Protein AF-0000000072625777 (afdb_homodimer)

Organism: Meloidogyne incognita (NCBI:txid6306)

Foldseek 3Di:
DVVVVVVVVVVVVVVVVVVVVVVVVVVVVVVLVVVLVVLLVVLLVVQAAQDFDVVVPRFLVVSCVVSVCSCVPSVVSHDFLSSQVSNLSRYDPVLNVVLCVVPPPDGSSPDGPVVSSVSRRVVRDDPDFLLVLLLVLVVDDDPDDVCVVVSVVVNVVSCVNSVVPDDPQSVLLSVVLNPDDPVVVVLSVVLSVVCRVQVVPDRDGPVNSVVVSVVVVVVVVVVVVVVVVVVVPPDD/DVVVVVVVVVVVVVVVVVVVVVVVVVVVVVVLVVVLVVLLVVLLVPQAAQDFDVVVPRFLVVSCVVSVCSCVPSVVSHDFLSSQVSNLSRYDPVLNVVLCVVPPPDGSSPDGPVVSSVSRRVVRDDPDFLLVLLLVLVVDDDPDDVCVVVSVVVNVVSCVNSVVPDDPQSVLLSVVLNPDDPVVVVLSVVLSVVCRVCVVPDRDGPVNSVVVSVVVVVVVVVVVVVVVVVVVPPDD

Solvent-accessible surface area (backbone atoms only — not comparable to full-atom values): 25876 Å² total; per-residue (Å²): 116,69,66,61,52,51,54,49,51,52,50,49,50,50,52,48,51,51,48,48,51,51,50,48,49,49,49,47,49,50,47,51,49,48,51,44,51,52,49,50,53,52,49,60,70,68,54,72,69,45,65,85,35,72,93,80,62,32,30,42,57,59,53,44,64,74,47,41,56,54,54,62,58,77,33,50,84,48,53,64,58,55,49,28,44,53,56,59,67,28,39,27,72,69,57,42,54,53,53,48,62,68,44,53,92,50,54,73,62,74,44,54,55,72,57,50,51,51,51,44,37,64,70,41,44,78,84,66,51,63,65,57,45,40,50,54,52,72,63,45,60,37,91,46,81,91,41,44,69,62,40,48,54,49,40,51,52,50,35,60,76,37,54,40,53,32,48,49,52,52,39,38,43,48,39,47,52,68,14,49,41,77,92,44,47,67,56,40,51,50,50,53,52,52,45,58,67,30,55,78,78,48,84,62,46,48,68,58,52,52,50,52,49,51,53,50,53,52,51,52,54,51,50,50,51,50,51,54,54,50,58,68,63,55,75,131,115,65,67,60,51,49,53,49,52,52,50,51,51,50,49,50,52,51,50,49,51,52,50,47,50,49,50,48,48,49,47,50,50,50,50,44,50,51,48,49,53,52,49,60,69,68,56,72,70,45,62,84,35,71,92,79,61,32,29,44,57,58,54,43,65,75,47,40,56,54,54,61,58,76,35,50,84,46,52,63,56,56,49,28,44,51,55,58,68,27,39,27,73,68,57,42,54,52,53,48,62,69,44,54,91,51,55,74,62,75,44,54,56,73,56,48,51,51,51,43,38,64,69,41,44,80,85,65,50,63,66,58,45,41,50,54,50,71,65,46,62,36,92,44,81,91,42,46,67,61,41,46,52,49,41,50,53,49,36,60,75,36,52,41,52,32,49,48,49,52,40,37,43,48,40,47,51,69,13,49,39,77,92,44,46,67,56,40,51,51,50,54,52,52,46,57,68,31,55,79,78,51,85,61,47,48,69,58,51,52,51,51,50,49,53,51,53,51,51,53,53,50,50,49,52,51,50,53,54,51,57,68,63,56,76,132

InterPro domains:
  IPR055510 Domain of unknown function DUF7083 [PF23309] (42-125)

pLDDT: mean 88.88, std 10.52, range [45.75, 98.31]

Nearest PDB structures (foldseek):
  6tn7-assembly1_B  TM=5.765E-01  e=1.680E+00  Homo sapiens
  6bht-assembly1_D  TM=5.798E-01  e=2.588E+00  Human immunodeficiency virus type 1 (NEW YORK-5 ISOLATE)
  3h4e-assembly2_G  TM=6.252E-01  e=2.884E+00  Human immunodeficiency virus type 1 (NEW YORK-5 ISOLATE)
  7n9v-assembly1_C  TM=3.401E-01  e=3.580E+00  Human immunodeficiency virus 1
  6tn7-assembly1_B  TM=5.765E-01  e=1.634E+00  Homo sapiens

Radius of gyration: 39.61 Å; Cα contacts (8 Å, |Δi|>4): 381; chains: 2; bounding box: 111×135×92 Å

Structure (mmCIF, N/CA/C/O backbone):
data_AF-0000000072625777-model_v1
#
loop_
_entity.id
_entity.type
_entity.pdbx_description
1 polymer 'DUF7083 domain-containing protein'
#
loop_
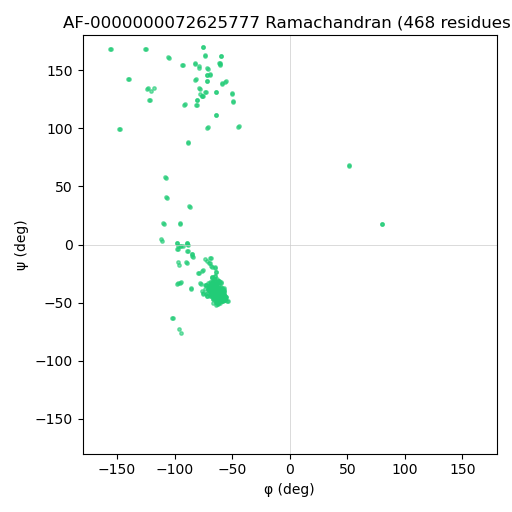_atom_site.group_PDB
_atom_site.id
_atom_site.type_symbol
_atom_site.label_atom_id
_atom_site.label_alt_id
_atom_site.label_comp_id
_atom_site.label_asym_id
_atom_site.label_entity_id
_atom_site.label_seq_id
_atom_site.pdbx_PDB_ins_code
_atom_site.Cartn_x
_atom_site.Cartn_y
_atom_site.Cartn_z
_atom_site.occupancy
_atom_site.B_iso_or_equiv
_atom_site.auth_seq_id
_atom_site.auth_comp_id
_atom_site.auth_asym_id
_atom_site.auth_atom_id
_atom_site.pdbx_PDB_model_num
ATOM 1 N N . MET A 1 1 ? -55.375 -65.562 -47.688 1 58.31 1 MET A N 1
ATOM 2 C CA . MET A 1 1 ? -53.938 -65.625 -47.875 1 58.31 1 MET A CA 1
ATOM 3 C C . MET A 1 1 ? -53.375 -64.25 -48.156 1 58.31 1 MET A C 1
ATOM 5 O O . MET A 1 1 ? -52.281 -63.875 -47.719 1 58.31 1 MET A O 1
ATOM 9 N N . LEU A 1 2 ? -54.125 -63.406 -48.75 1 71.31 2 LEU A N 1
ATOM 10 C CA . LEU A 1 2 ? -53.688 -62.094 -49.188 1 71.31 2 LEU A CA 1
ATOM 11 C C . LEU A 1 2 ? -53.625 -61.125 -48 1 71.31 2 LEU A C 1
ATOM 13 O O . LEU A 1 2 ? -52.688 -60.344 -47.875 1 71.31 2 LEU A O 1
ATOM 17 N N . LYS A 1 3 ? -54.438 -61.219 -47.031 1 78.38 3 LYS A N 1
ATOM 18 C CA . LYS A 1 3 ? -54.469 -60.312 -45.875 1 78.38 3 LYS A CA 1
ATOM 19 C C . LYS A 1 3 ? -53.344 -60.625 -44.906 1 78.38 3 LYS A C 1
ATOM 21 O O . LYS A 1 3 ? -52.75 -59.688 -44.344 1 78.38 3 LYS A O 1
ATOM 26 N N . SER A 1 4 ? -53 -61.781 -44.781 1 69.19 4 SER A N 1
ATOM 27 C CA . SER A 1 4 ? -51.906 -62.188 -43.906 1 69.19 4 SER A CA 1
ATOM 28 C C . SER A 1 4 ? -50.562 -61.719 -44.469 1 69.19 4 SER A C 1
ATOM 30 O O . SER A 1 4 ? -49.688 -61.312 -43.688 1 69.19 4 SER A O 1
ATOM 32 N N . THR A 1 5 ? -50.375 -61.75 -45.719 1 76.88 5 THR A N 1
ATOM 33 C CA . THR A 1 5 ? -49.156 -61.281 -46.375 1 76.88 5 THR A CA 1
ATOM 34 C C . THR A 1 5 ? -49 -59.781 -46.25 1 76.88 5 THR A C 1
ATOM 36 O O . THR A 1 5 ? -47.906 -59.281 -46.031 1 76.88 5 THR A O 1
ATOM 39 N N . GLN A 1 6 ? -50.125 -59.094 -46.312 1 78.38 6 GLN A N 1
ATOM 40 C CA . GLN A 1 6 ? -50.094 -57.656 -46.188 1 78.38 6 GLN A CA 1
ATOM 41 C C . GLN A 1 6 ? -49.688 -57.219 -44.781 1 78.38 6 GLN A C 1
ATOM 43 O O . GLN A 1 6 ? -48.938 -56.281 -44.594 1 78.38 6 GLN A O 1
ATOM 48 N N . ASN A 1 7 ? -50.156 -57.906 -43.812 1 77.81 7 ASN A N 1
ATOM 49 C CA . ASN A 1 7 ? -49.812 -57.625 -42.406 1 77.81 7 ASN A CA 1
ATOM 50 C C . ASN A 1 7 ? -48.344 -57.938 -42.156 1 77.81 7 ASN A C 1
ATOM 52 O O . ASN A 1 7 ? -47.656 -57.219 -41.406 1 77.81 7 ASN A O 1
ATOM 56 N N . PHE A 1 8 ? -47.906 -58.938 -42.75 1 78 8 PHE A N 1
ATOM 57 C CA . PHE A 1 8 ? -46.5 -59.312 -42.625 1 78 8 PHE A CA 1
ATOM 58 C C . PHE A 1 8 ? -45.594 -58.25 -43.281 1 78 8 PHE A C 1
ATOM 60 O O . PHE A 1 8 ? -44.594 -57.844 -42.688 1 78 8 PHE A O 1
ATOM 67 N N . ILE A 1 9 ? -45.938 -57.812 -44.438 1 79.88 9 ILE A N 1
ATOM 68 C CA . ILE A 1 9 ? -45.188 -56.812 -45.156 1 79.88 9 ILE A CA 1
ATOM 69 C C . ILE A 1 9 ? -45.219 -55.5 -44.375 1 79.88 9 ILE A C 1
ATOM 71 O O . ILE A 1 9 ? -44.188 -54.812 -44.219 1 79.88 9 ILE A O 1
ATOM 75 N N . ALA A 1 10 ? -46.281 -55.188 -43.812 1 80 10 ALA A N 1
ATOM 76 C CA . ALA A 1 10 ? -46.438 -54 -43 1 80 10 ALA A CA 1
ATOM 77 C C . ALA A 1 10 ? -45.594 -54.094 -41.719 1 80 10 ALA A C 1
ATOM 79 O O . ALA A 1 10 ? -44.969 -53.125 -41.281 1 80 10 ALA A O 1
ATOM 80 N N . GLY A 1 11 ? -45.656 -55.25 -41.125 1 76.62 11 GLY A N 1
ATOM 81 C CA . GLY A 1 11 ? -44.812 -55.5 -39.969 1 76.62 11 GLY A CA 1
ATOM 82 C C . GLY A 1 11 ? -43.344 -55.406 -40.281 1 76.62 11 GLY A C 1
ATOM 83 O O . GLY A 1 11 ? -42.562 -54.812 -39.5 1 76.62 11 GLY A O 1
ATOM 84 N N . GLN A 1 12 ? -42.938 -55.906 -41.438 1 78.06 12 GLN A N 1
ATOM 85 C CA . GLN A 1 12 ? -41.531 -55.875 -41.875 1 78.06 12 GLN A CA 1
ATOM 86 C C . GLN A 1 12 ? -41.125 -54.438 -42.188 1 78.06 12 GLN A C 1
ATOM 88 O O . GLN A 1 12 ? -40 -54.031 -41.906 1 78.06 12 GLN A O 1
ATOM 93 N N . GLN A 1 13 ? -42.031 -53.719 -42.719 1 80.06 13 GLN A N 1
ATOM 94 C CA . GLN A 1 13 ? -41.781 -52.312 -43.031 1 80.06 13 GLN A CA 1
ATOM 95 C C . GLN A 1 13 ? -41.594 -51.5 -41.781 1 80.06 13 GLN A C 1
ATOM 97 O O . GLN A 1 13 ? -40.719 -50.625 -41.719 1 80.06 13 GLN A O 1
ATOM 102 N N . GLU A 1 14 ? -42.375 -51.812 -40.812 1 79.88 14 GLU A N 1
ATOM 103 C CA . GLU A 1 14 ? -42.25 -51.125 -39.531 1 79.88 14 GLU A CA 1
ATOM 104 C C . GLU A 1 14 ? -40.938 -51.5 -38.844 1 79.88 14 GLU A C 1
ATOM 106 O O . GLU A 1 14 ? -40.281 -50.656 -38.25 1 79.88 14 GLU A O 1
ATOM 111 N N . GLU A 1 15 ? -40.594 -52.719 -38.875 1 77.69 15 GLU A N 1
ATOM 112 C CA . GLU A 1 15 ? -39.312 -53.188 -38.312 1 77.69 15 GLU A CA 1
ATOM 113 C C . GLU A 1 15 ? -38.125 -52.562 -39.062 1 77.69 15 GLU A C 1
ATOM 115 O O . GLU A 1 15 ? -37.125 -52.188 -38.438 1 77.69 15 GLU A O 1
ATOM 120 N N . MET A 1 16 ? -38.25 -52.438 -40.375 1 76.88 16 MET A N 1
ATOM 121 C CA . MET A 1 16 ? -37.219 -51.844 -41.188 1 76.88 16 MET A CA 1
ATOM 122 C C . MET A 1 16 ? -37.062 -50.344 -40.875 1 76.88 16 MET A C 1
ATOM 124 O O . MET A 1 16 ? -35.969 -49.812 -40.781 1 76.88 16 MET A O 1
ATOM 128 N N . LYS A 1 17 ? -38.156 -49.688 -40.625 1 75.12 17 LYS A N 1
ATOM 129 C CA . LYS A 1 17 ? -38.156 -48.281 -40.219 1 75.12 17 LYS A CA 1
ATOM 130 C C . LYS A 1 17 ? -37.5 -48.094 -38.875 1 75.12 17 LYS A C 1
ATOM 132 O O . LYS A 1 17 ? -36.719 -47.156 -38.656 1 75.12 17 LYS A O 1
ATOM 137 N N . GLU A 1 18 ? -37.812 -49.031 -38 1 76.44 18 GLU A N 1
ATOM 138 C CA . GLU A 1 18 ? -37.219 -48.969 -36.688 1 76.44 18 GLU A CA 1
ATOM 139 C C . GLU A 1 18 ? -35.719 -49.25 -36.75 1 76.44 18 GLU A C 1
ATOM 141 O O . GLU A 1 18 ? -34.938 -48.594 -36.062 1 76.44 18 GLU A O 1
ATOM 146 N N . MET A 1 19 ? -35.375 -50.219 -37.562 1 74.81 19 MET A N 1
ATOM 147 C CA . MET A 1 19 ? -33.969 -50.531 -37.781 1 74.81 19 MET A CA 1
ATOM 148 C C . MET A 1 19 ? -33.219 -49.375 -38.438 1 74.81 19 MET A C 1
ATOM 150 O O . MET A 1 19 ? -32.094 -49.062 -38.062 1 74.81 19 MET A O 1
ATOM 154 N N . LYS A 1 20 ? -33.875 -48.688 -39.312 1 71.44 20 LYS A N 1
ATOM 155 C CA . LYS A 1 20 ? -33.281 -47.531 -39.938 1 71.44 20 LYS A CA 1
ATOM 156 C C . LYS A 1 20 ? -33.094 -46.375 -38.938 1 71.44 20 LYS A C 1
ATOM 158 O O . LYS A 1 20 ? -32.062 -45.688 -38.969 1 71.44 20 LYS A O 1
ATOM 163 N N . LYS A 1 21 ? -34.031 -46.219 -38.094 1 72 21 LYS A N 1
ATOM 164 C CA . LYS A 1 21 ? -33.938 -45.188 -37.031 1 72 21 LYS A CA 1
ATOM 165 C C . LYS A 1 21 ? -32.812 -45.5 -36.062 1 72 21 LYS A C 1
ATOM 167 O O . LYS A 1 21 ? -32.062 -44.625 -35.688 1 72 21 LYS A O 1
ATOM 172 N N . GLU A 1 22 ? -32.75 -46.812 -35.75 1 70 22 GLU A N 1
ATOM 173 C CA . GLU A 1 22 ? -31.688 -47.219 -34.844 1 70 22 GLU A CA 1
ATOM 174 C C . GLU A 1 22 ? -30.328 -47.125 -35.5 1 70 22 GLU A C 1
ATOM 176 O O . GLU A 1 22 ? -29.344 -46.719 -34.875 1 70 22 GLU A O 1
ATOM 181 N N . PHE A 1 23 ? -30.312 -47.5 -36.781 1 70.44 23 PHE A N 1
ATOM 182 C CA . PHE A 1 23 ? -29.094 -47.375 -37.562 1 70.44 23 PHE A CA 1
ATOM 183 C C . PHE A 1 23 ? -28.734 -45.906 -37.75 1 70.44 23 PHE A C 1
ATOM 185 O O . PHE A 1 23 ? -27.547 -45.531 -37.719 1 70.44 23 PHE A O 1
ATOM 192 N N . GLY A 1 24 ? -29.656 -45.062 -37.906 1 66.88 24 GLY A N 1
ATOM 193 C CA . GLY A 1 24 ? -29.438 -43.625 -38 1 66.88 24 GLY A CA 1
ATOM 194 C C . GLY A 1 24 ? -28.906 -43.031 -36.719 1 66.88 24 GLY A C 1
ATOM 195 O O . GLY A 1 24 ? -28 -42.188 -36.75 1 66.88 24 GLY A O 1
ATOM 196 N N . LYS A 1 25 ? -29.453 -43.469 -35.594 1 69.44 25 LYS A N 1
ATOM 197 C CA . LYS A 1 25 ? -29.016 -43.031 -34.281 1 69.44 25 LYS A CA 1
ATOM 198 C C . LYS A 1 25 ? -27.594 -43.531 -34 1 69.44 25 LYS A C 1
ATOM 200 O O . LYS A 1 25 ? -26.781 -42.781 -33.438 1 69.44 25 LYS A O 1
ATOM 205 N N . ALA A 1 26 ? -27.422 -44.75 -34.344 1 64.12 26 ALA A N 1
ATOM 206 C CA . ALA A 1 26 ? -26.094 -45.344 -34.188 1 64.12 26 ALA A CA 1
ATOM 207 C C . ALA A 1 26 ? -25.062 -44.625 -35.031 1 64.12 26 ALA A C 1
ATOM 209 O O . ALA A 1 26 ? -23.953 -44.344 -34.594 1 64.12 26 ALA A O 1
ATOM 210 N N . LYS A 1 27 ? -25.438 -44.312 -36.25 1 65.38 27 LYS A N 1
ATOM 211 C CA . LYS A 1 27 ? -24.547 -43.594 -37.156 1 65.38 27 LYS A CA 1
ATOM 212 C C . LYS A 1 27 ? -24.297 -42.156 -36.656 1 65.38 27 LYS A C 1
ATOM 214 O O . LYS A 1 27 ? -23.188 -41.625 -36.75 1 65.38 27 LYS A O 1
ATOM 219 N N . ALA A 1 28 ? -25.344 -41.562 -36.125 1 66.12 28 ALA A N 1
ATOM 220 C CA . ALA A 1 28 ? -25.25 -40.219 -35.562 1 66.12 28 ALA A CA 1
ATOM 221 C C . ALA A 1 28 ? -24.344 -40.188 -34.344 1 66.12 28 ALA A C 1
ATOM 223 O O . ALA A 1 28 ? -23.531 -39.281 -34.156 1 66.12 28 ALA A O 1
ATOM 224 N N . LYS A 1 29 ? -24.578 -41.188 -33.562 1 67.75 29 LYS A N 1
ATOM 225 C CA . LYS A 1 29 ? -23.719 -41.312 -32.375 1 67.75 29 LYS A CA 1
ATOM 226 C C . LYS A 1 29 ? -22.266 -41.531 -32.75 1 67.75 29 LYS A C 1
ATOM 228 O O . LYS A 1 29 ? -21.359 -40.969 -32.156 1 67.75 29 LYS A O 1
ATOM 233 N N . ASP A 1 30 ? -22.125 -42.438 -33.719 1 68.94 30 ASP A N 1
ATOM 234 C CA . ASP A 1 30 ? -20.781 -42.719 -34.25 1 68.94 30 ASP A CA 1
ATOM 235 C C . ASP A 1 30 ? -20.156 -41.438 -34.812 1 68.94 30 ASP A C 1
ATOM 237 O O . ASP A 1 30 ? -18.969 -41.188 -34.625 1 68.94 30 ASP A O 1
ATOM 241 N N . SER A 1 31 ? -21.016 -40.688 -35.5 1 73.25 31 SER A N 1
ATOM 242 C CA . SER A 1 31 ? -20.547 -39.438 -36.094 1 73.25 31 SER A CA 1
ATOM 243 C C . SER A 1 31 ? -20.203 -38.438 -35.031 1 73.25 31 SER A C 1
ATOM 245 O O . SER A 1 31 ? -19.203 -37.719 -35.156 1 73.25 31 SER A O 1
ATOM 247 N N . GLU A 1 32 ? -21.031 -38.406 -34.031 1 74.06 32 GLU A N 1
ATOM 248 C CA . GLU A 1 32 ? -20.766 -37.469 -32.938 1 74.06 32 GLU A CA 1
ATOM 249 C C . GLU A 1 32 ? -19.484 -37.844 -32.188 1 74.06 32 GLU A C 1
ATOM 251 O O . GLU A 1 32 ? -18.703 -36.969 -31.812 1 74.06 32 GLU A O 1
ATOM 256 N N . GLU A 1 33 ? -19.406 -39.156 -32.062 1 76.62 33 GLU A N 1
ATOM 257 C CA . GLU A 1 33 ? -18.203 -39.656 -31.375 1 76.62 33 GLU A CA 1
ATOM 258 C C . GLU A 1 33 ? -16.953 -39.406 -32.188 1 76.62 33 GLU A C 1
ATOM 260 O O . GLU A 1 33 ? -15.906 -39.062 -31.656 1 76.62 33 GLU A O 1
ATOM 265 N N . GLU A 1 34 ? -17.172 -39.594 -33.469 1 78.75 34 GLU A N 1
ATOM 266 C CA . GLU A 1 34 ? -16.047 -39.312 -34.375 1 78.75 34 GLU A CA 1
ATOM 267 C C . GLU A 1 34 ? -15.664 -37.844 -34.344 1 78.75 34 GLU A C 1
ATOM 269 O O . GLU A 1 34 ? -14.484 -37.5 -34.344 1 78.75 34 GLU A O 1
ATOM 274 N N . GLN A 1 35 ? -16.609 -37.031 -34.375 1 81.19 35 GLN A N 1
ATOM 275 C CA . GLN A 1 35 ? -16.359 -35.594 -34.312 1 81.19 35 GLN A CA 1
ATOM 276 C C . GLN A 1 35 ? -15.719 -35.188 -33 1 81.19 35 GLN A C 1
ATOM 278 O O . GLN A 1 35 ? -14.812 -34.344 -32.969 1 81.19 35 GLN A O 1
ATOM 283 N N . SER A 1 36 ? -16.141 -35.812 -32.031 1 87.19 36 SER A N 1
ATOM 284 C CA . SER A 1 36 ? -15.586 -35.562 -30.688 1 87.19 36 SER A CA 1
ATOM 285 C C . SER A 1 36 ? -14.125 -36 -30.609 1 87.19 36 SER A C 1
ATOM 287 O O . SER A 1 36 ? -13.289 -35.281 -30.047 1 87.19 36 SER A O 1
ATOM 289 N N . ALA A 1 37 ? -13.883 -37.094 -31.203 1 88.38 37 ALA A N 1
ATOM 290 C CA . ALA A 1 37 ? -12.523 -37.625 -31.203 1 88.38 37 ALA A CA 1
ATOM 291 C C . ALA A 1 37 ? -11.586 -36.719 -32 1 88.38 37 ALA A C 1
ATOM 293 O O . ALA A 1 37 ? -10.445 -36.5 -31.609 1 88.38 37 ALA A O 1
ATOM 294 N N . GLU A 1 38 ? -12.094 -36.25 -33.094 1 89.75 38 GLU A N 1
ATOM 295 C CA . GLU A 1 38 ? -11.297 -35.344 -33.906 1 89.75 38 GLU A CA 1
ATOM 296 C C . GLU A 1 38 ? -11.016 -34.031 -33.156 1 89.75 38 GLU A C 1
ATOM 298 O O . GLU A 1 38 ? -9.906 -33.5 -33.219 1 89.75 38 GLU A O 1
ATOM 303 N N . LEU A 1 39 ? -12.008 -33.531 -32.562 1 91.75 39 LEU A N 1
ATOM 304 C CA . LEU A 1 39 ? -11.859 -32.312 -31.797 1 91.75 39 LEU A CA 1
ATOM 305 C C . LEU A 1 39 ? -10.875 -32.531 -30.641 1 91.75 39 LEU A C 1
ATOM 307 O O . LEU A 1 39 ? -10.039 -31.656 -30.375 1 91.75 39 LEU A O 1
ATOM 311 N N . TYR A 1 40 ? -10.992 -33.594 -29.953 1 92.56 40 TYR A N 1
ATOM 312 C CA . TYR A 1 40 ? -10.062 -33.938 -28.875 1 92.56 40 TYR A CA 1
ATOM 313 C C . TYR A 1 40 ? -8.625 -33.938 -29.375 1 92.56 40 TYR A C 1
ATOM 315 O O . TYR A 1 40 ? -7.746 -33.344 -28.719 1 92.56 40 TYR A O 1
ATOM 323 N N . CYS A 1 41 ? -8.422 -34.594 -30.484 1 92.44 41 CYS A N 1
ATOM 324 C CA . CYS A 1 41 ? -7.074 -34.688 -31.047 1 92.44 41 CYS A CA 1
ATOM 325 C C . CYS A 1 41 ? -6.543 -33.312 -31.422 1 92.44 41 CYS A C 1
ATOM 327 O O . CYS A 1 41 ? -5.371 -33.031 -31.188 1 92.44 41 CYS A O 1
ATOM 329 N N . LYS A 1 42 ? -7.359 -32.562 -31.953 1 92.62 42 LYS A N 1
ATOM 330 C CA . LYS A 1 42 ? -6.973 -31.203 -32.344 1 92.62 42 LYS A CA 1
ATOM 331 C C . LYS A 1 42 ? -6.57 -30.391 -31.109 1 92.62 42 LYS A C 1
ATOM 333 O O . LYS A 1 42 ? -5.504 -29.781 -31.094 1 92.62 42 LYS A O 1
ATOM 338 N N . LEU A 1 43 ? -7.414 -30.391 -30.125 1 94.38 43 LEU A N 1
ATOM 339 C CA . LEU A 1 43 ? -7.16 -29.609 -28.906 1 94.38 43 LEU A CA 1
ATOM 340 C C . LEU A 1 43 ? -5.93 -30.141 -28.188 1 94.38 43 LEU A C 1
ATOM 342 O O . LEU A 1 43 ? -5.137 -29.359 -27.656 1 94.38 43 LEU A O 1
ATOM 346 N N . ASN A 1 44 ? -5.805 -31.422 -28.125 1 93.38 44 ASN A N 1
ATOM 347 C CA . ASN A 1 44 ? -4.656 -32.031 -27.469 1 93.38 44 ASN A CA 1
ATOM 348 C C . ASN A 1 44 ? -3.342 -31.609 -28.125 1 93.38 44 ASN A C 1
ATOM 350 O O . ASN A 1 44 ? -2.316 -31.516 -27.453 1 93.38 44 ASN A O 1
ATOM 354 N N . SER A 1 45 ? -3.424 -31.406 -29.375 1 93.5 45 SER A N 1
ATOM 355 C CA . SER A 1 45 ? -2.219 -31.047 -30.109 1 93.5 45 SER A CA 1
ATOM 356 C C . SER A 1 45 ? -1.872 -29.578 -29.922 1 93.5 45 SER A C 1
ATOM 358 O O . SER A 1 45 ? -0.701 -29.203 -29.984 1 93.5 45 SER A O 1
ATOM 360 N N . VAL A 1 46 ? -2.811 -28.75 -29.609 1 93.44 46 VAL A N 1
ATOM 361 C CA . VAL A 1 46 ? -2.596 -27.297 -29.562 1 93.44 46 VAL A CA 1
ATOM 362 C C . VAL A 1 46 ? -2.314 -26.859 -28.125 1 93.44 46 VAL A C 1
ATOM 364 O O . VAL A 1 46 ? -1.535 -25.938 -27.906 1 93.44 46 VAL A O 1
ATOM 367 N N . ILE A 1 47 ? -2.924 -27.531 -27.188 1 95.81 47 ILE A N 1
ATOM 368 C CA . ILE A 1 47 ? -2.773 -27.141 -25.781 1 95.81 47 ILE A CA 1
ATOM 369 C C . ILE A 1 47 ? -1.425 -27.625 -25.266 1 95.81 47 ILE A C 1
ATOM 371 O O . ILE A 1 47 ? -1.075 -28.797 -25.406 1 95.81 47 ILE A O 1
ATOM 375 N N . GLN A 1 48 ? -0.704 -26.75 -24.672 1 95.5 48 GLN A N 1
ATOM 376 C CA . GLN A 1 48 ? 0.605 -27.078 -24.125 1 95.5 48 GLN A CA 1
ATOM 377 C C . GLN A 1 48 ? 0.473 -27.797 -22.781 1 95.5 48 GLN A C 1
ATOM 379 O O . GLN A 1 48 ? -0.482 -27.562 -22.031 1 95.5 48 GLN A O 1
ATOM 384 N N . GLU A 1 49 ? 1.462 -28.594 -22.516 1 97 49 GLU A N 1
ATOM 385 C CA . GLU A 1 49 ? 1.5 -29.328 -21.25 1 97 49 GLU A CA 1
ATOM 386 C C . GLU A 1 49 ? 1.734 -28.391 -20.078 1 97 49 GLU A C 1
ATOM 388 O O . GLU A 1 49 ? 2.438 -27.375 -20.203 1 97 49 GLU A O 1
ATOM 393 N N . PHE A 1 50 ? 1.117 -28.75 -18.938 1 97.81 50 PHE A N 1
ATOM 394 C CA . PHE A 1 50 ? 1.297 -27.969 -17.719 1 97.81 50 PHE A CA 1
ATOM 395 C C . PHE A 1 50 ? 2.467 -28.516 -16.906 1 97.81 50 PHE A C 1
ATOM 397 O O . PHE A 1 50 ? 2.486 -29.688 -16.531 1 97.81 50 PHE A O 1
ATOM 404 N N . GLU A 1 51 ? 3.404 -27.688 -16.688 1 96.69 51 GLU A N 1
ATOM 405 C CA . GLU A 1 51 ? 4.516 -27.938 -15.781 1 96.69 51 GLU A CA 1
ATOM 406 C C . GLU A 1 51 ? 4.594 -26.875 -14.688 1 96.69 51 GLU A C 1
ATOM 408 O O . GLU A 1 51 ? 4.715 -25.688 -14.984 1 96.69 51 GLU A O 1
ATOM 413 N N . PHE A 1 52 ? 4.566 -27.359 -13.477 1 96.06 52 PHE A N 1
ATOM 414 C CA . PHE A 1 52 ? 4.547 -26.438 -12.344 1 96.06 52 PHE A CA 1
ATOM 415 C C . PHE A 1 52 ? 5.945 -25.922 -12.055 1 96.06 52 PHE A C 1
ATOM 417 O O . PHE A 1 52 ? 6.898 -26.688 -11.953 1 96.06 52 PHE A O 1
ATOM 424 N N . ASP A 1 53 ? 6.09 -24.578 -12.047 1 94.06 53 ASP A N 1
ATOM 425 C CA . ASP A 1 53 ? 7.332 -23.906 -11.68 1 94.06 53 ASP A CA 1
ATOM 426 C C . ASP A 1 53 ? 7.047 -22.562 -11 1 94.06 53 ASP A C 1
ATOM 428 O O . ASP A 1 53 ? 6.867 -21.547 -11.672 1 94.06 53 ASP A O 1
ATOM 432 N N . LEU A 1 54 ? 7.105 -22.562 -9.758 1 89.06 54 LEU A N 1
ATOM 433 C CA . LEU A 1 54 ? 6.734 -21.391 -8.992 1 89.06 54 LEU A CA 1
ATOM 434 C C . LEU A 1 54 ? 7.707 -20.234 -9.25 1 89.06 54 LEU A C 1
ATOM 436 O O . LEU A 1 54 ? 7.301 -19.078 -9.328 1 89.06 54 LEU A O 1
ATOM 440 N N . GLU A 1 55 ? 8.953 -20.484 -9.367 1 85.12 55 GLU A N 1
ATOM 441 C CA . GLU A 1 55 ? 9.977 -19.469 -9.57 1 85.12 55 GLU A CA 1
ATOM 442 C C . GLU A 1 55 ? 9.75 -18.719 -10.883 1 85.12 55 GLU A C 1
ATOM 444 O O . GLU A 1 55 ? 10.023 -17.516 -10.969 1 85.12 55 GLU A O 1
ATOM 449 N N . LYS A 1 56 ? 9.211 -19.469 -11.781 1 87.19 56 LYS A N 1
ATOM 450 C CA . LYS A 1 56 ? 8.984 -18.875 -13.086 1 87.19 56 LYS A CA 1
ATOM 451 C C . LYS A 1 56 ? 7.543 -18.391 -13.227 1 87.19 56 LYS A C 1
ATOM 453 O O . LYS A 1 56 ? 7.121 -17.984 -14.312 1 87.19 56 LYS A O 1
ATOM 458 N N . GLY A 1 57 ? 6.809 -18.594 -12.125 1 86.75 57 GLY A N 1
ATOM 459 C CA . GLY A 1 57 ? 5.434 -18.125 -12.125 1 86.75 57 GLY A CA 1
ATOM 460 C C . GLY A 1 57 ? 4.477 -19.062 -12.836 1 86.75 57 GLY A C 1
ATOM 461 O O . GLY A 1 57 ? 3.363 -18.672 -13.188 1 86.75 57 GLY A O 1
ATOM 462 N N . LYS A 1 58 ? 4.918 -20.219 -13.008 1 92.94 58 LYS A N 1
ATOM 463 C CA . LYS A 1 58 ? 4.078 -21.203 -13.688 1 92.94 58 LYS A CA 1
ATOM 464 C C . LYS A 1 58 ? 3.18 -21.938 -12.695 1 92.94 58 LYS A C 1
ATOM 466 O O . LYS A 1 58 ? 3.535 -23.016 -12.211 1 92.94 58 LYS A O 1
ATOM 471 N N . THR A 1 59 ? 2.012 -21.391 -12.438 1 95.25 59 THR A N 1
ATOM 472 C CA . THR A 1 59 ? 0.986 -22 -11.602 1 95.25 59 THR A CA 1
ATOM 473 C C . THR A 1 59 ? -0.153 -22.547 -12.453 1 95.25 59 THR A C 1
ATOM 475 O O . THR A 1 59 ? -0.248 -22.234 -13.641 1 95.25 59 THR A O 1
ATOM 478 N N . PHE A 1 60 ? -0.913 -23.406 -11.891 1 97.38 60 PHE A N 1
ATOM 479 C CA . PHE A 1 60 ? -2.012 -23.984 -12.664 1 97.38 60 PHE A CA 1
ATOM 480 C C . PHE A 1 60 ? -3.012 -22.906 -13.062 1 97.38 60 PHE A C 1
ATOM 482 O O . PHE A 1 60 ? -3.527 -22.906 -14.18 1 97.38 60 PHE A O 1
ATOM 489 N N . ALA A 1 61 ? -3.299 -22.047 -12.164 1 94.62 61 ALA A N 1
ATOM 490 C CA . ALA A 1 61 ? -4.246 -20.969 -12.445 1 94.62 61 ALA A CA 1
ATOM 491 C C . ALA A 1 61 ? -3.807 -20.141 -13.656 1 94.62 61 ALA A C 1
ATOM 493 O O . ALA A 1 61 ? -4.621 -19.828 -14.531 1 94.62 61 ALA A O 1
ATOM 494 N N . SER A 1 62 ? -2.6 -19.812 -13.68 1 93.31 62 SER A N 1
ATOM 495 C CA . SER A 1 62 ? -2.068 -19.047 -14.805 1 93.31 62 SER A CA 1
ATOM 496 C C . SER A 1 62 ? -2.141 -19.844 -16.109 1 93.31 62 SER A C 1
ATOM 498 O O . SER A 1 62 ? -2.531 -19.312 -17.141 1 93.31 62 SER A O 1
ATOM 500 N N . TRP A 1 63 ? -1.729 -21.031 -16.016 1 96.56 63 TRP A N 1
ATOM 501 C CA . TRP A 1 63 ? -1.774 -21.922 -17.172 1 96.56 63 TRP A CA 1
ATOM 502 C C . TRP A 1 63 ? -3.205 -22.078 -17.672 1 96.56 63 TRP A C 1
ATOM 504 O O . TRP A 1 63 ? -3.453 -22.031 -18.891 1 96.56 63 TRP A O 1
ATOM 514 N N . PHE A 1 64 ? -4.09 -22.312 -16.766 1 97 64 PHE A N 1
ATOM 515 C CA . PHE A 1 64 ? -5.48 -22.547 -17.141 1 97 64 PHE A CA 1
ATOM 516 C C . PHE A 1 64 ? -6.09 -21.297 -17.766 1 97 64 PHE A C 1
ATOM 518 O O . PHE A 1 64 ? -6.863 -21.391 -18.734 1 97 64 PHE A O 1
ATOM 525 N N . GLU A 1 65 ? -5.77 -20.203 -17.234 1 94.69 65 GLU A N 1
ATOM 526 C CA . GLU A 1 65 ? -6.266 -18.953 -17.781 1 94.69 65 GLU A CA 1
ATOM 527 C C . GLU A 1 65 ? -5.84 -18.781 -19.25 1 94.69 65 GLU A C 1
ATOM 529 O O . GLU A 1 65 ? -6.613 -18.297 -20.078 1 94.69 65 GLU A O 1
ATOM 534 N N . LYS A 1 66 ? -4.727 -19.125 -19.562 1 94.75 66 LYS A N 1
ATOM 535 C CA . LYS A 1 66 ? -4.18 -19.047 -20.906 1 94.75 66 LYS A CA 1
ATOM 536 C C . LYS A 1 66 ? -4.922 -19.984 -21.859 1 94.75 66 LYS A C 1
ATOM 538 O O . LYS A 1 66 ? -5.09 -19.672 -23.047 1 94.75 66 LYS A O 1
ATOM 543 N N . HIS A 1 67 ? -5.355 -21.109 -21.312 1 95.75 67 HIS A N 1
ATOM 544 C CA . HIS A 1 67 ? -5.887 -22.156 -22.172 1 95.75 67 HIS A CA 1
ATOM 545 C C . HIS A 1 67 ? -7.387 -22.328 -21.969 1 95.75 67 HIS A C 1
ATOM 547 O O . HIS A 1 67 ? -8.016 -23.188 -22.609 1 95.75 67 HIS A O 1
ATOM 553 N N . LYS A 1 68 ? -7.941 -21.531 -21.172 1 94.62 68 LYS A N 1
ATOM 554 C CA . LYS A 1 68 ? -9.336 -21.656 -20.75 1 94.62 68 LYS A CA 1
ATOM 555 C C . LYS A 1 68 ? -10.281 -21.641 -21.938 1 94.62 68 LYS A C 1
ATOM 557 O O . LYS A 1 68 ? -11.266 -22.375 -21.969 1 94.62 68 LYS A O 1
ATOM 562 N N . SER A 1 69 ? -10 -20.844 -22.969 1 94 69 SER A N 1
ATOM 563 C CA . SER A 1 69 ? -10.867 -20.719 -24.125 1 94 69 SER A CA 1
ATOM 564 C C . SER A 1 69 ? -10.961 -22.031 -24.906 1 94 69 SER A C 1
ATOM 566 O O . SER A 1 69 ? -12 -22.328 -25.484 1 94 69 SER A O 1
ATOM 568 N N . PHE A 1 70 ? -9.891 -22.844 -24.922 1 94.19 70 PHE A N 1
ATOM 569 C CA . PHE A 1 70 ? -9.891 -24.125 -25.625 1 94.19 70 PHE A CA 1
ATOM 570 C C . PHE A 1 70 ? -10.859 -25.109 -24.969 1 94.19 70 PHE A C 1
ATOM 572 O O . PHE A 1 70 ? -11.508 -25.906 -25.641 1 94.19 70 PHE A O 1
ATOM 579 N N . PHE A 1 71 ? -11.016 -25 -23.672 1 94.56 71 PHE A N 1
ATOM 580 C CA . PHE A 1 71 ? -11.883 -25.922 -22.938 1 94.56 71 PHE A CA 1
ATOM 581 C C . PHE A 1 71 ? -13.328 -25.438 -22.953 1 94.56 71 PHE A C 1
ATOM 583 O O . PHE A 1 71 ? -14.258 -26.234 -23.094 1 94.56 71 PHE A O 1
ATOM 590 N N . GLU A 1 72 ? -13.469 -24.172 -22.859 1 91.5 72 GLU A N 1
ATOM 591 C CA . GLU A 1 72 ? -14.805 -23.625 -22.625 1 91.5 72 GLU A CA 1
ATOM 592 C C . GLU A 1 72 ? -15.469 -23.219 -23.938 1 91.5 72 GLU A C 1
ATOM 594 O O . GLU A 1 72 ? -16.688 -23.297 -24.062 1 91.5 72 GLU A O 1
ATOM 599 N N . ASN A 1 73 ? -14.695 -22.75 -24.938 1 92.06 73 ASN A N 1
ATOM 600 C CA . ASN A 1 73 ? -15.266 -22.297 -26.203 1 92.06 73 ASN A CA 1
ATOM 601 C C . ASN A 1 73 ? -15.109 -23.359 -27.297 1 92.06 73 ASN A C 1
ATOM 603 O O . ASN A 1 73 ? -16.094 -23.969 -27.719 1 92.06 73 ASN A O 1
ATOM 607 N N . GLU A 1 74 ? -13.93 -23.641 -27.609 1 89.44 74 GLU A N 1
ATOM 608 C CA . GLU A 1 74 ? -13.688 -24.609 -28.688 1 89.44 74 GLU A CA 1
ATOM 609 C C . GLU A 1 74 ? -14.086 -26.016 -28.25 1 89.44 74 GLU A C 1
ATOM 611 O O . GLU A 1 74 ? -14.57 -26.797 -29.078 1 89.44 74 GLU A O 1
ATOM 616 N N . GLY A 1 75 ? -13.836 -26.281 -26.953 1 90 75 GLY A N 1
ATOM 617 C CA . GLY A 1 75 ? -14.141 -27.609 -26.453 1 90 75 GLY A CA 1
ATOM 618 C C . GLY A 1 75 ? -15.5 -27.703 -25.797 1 90 75 GLY A C 1
ATOM 619 O O . GLY A 1 75 ? -15.773 -28.641 -25.031 1 90 75 GLY A O 1
ATOM 620 N N . ASN A 1 76 ? -16.312 -26.766 -26.062 1 89.94 76 ASN A N 1
ATOM 621 C CA . ASN A 1 76 ? -17.594 -26.703 -25.391 1 89.94 76 ASN A CA 1
ATOM 622 C C . ASN A 1 76 ? -18.469 -27.906 -25.766 1 89.94 76 ASN A C 1
ATOM 624 O O . ASN A 1 76 ? -19.297 -28.344 -24.953 1 89.94 76 ASN A O 1
ATOM 628 N N . SER A 1 77 ? -18.281 -28.469 -26.906 1 89.44 77 SER A N 1
ATOM 629 C CA . SER A 1 77 ? -19.109 -29.578 -27.391 1 89.44 77 SER A CA 1
ATOM 630 C C . SER A 1 77 ? -18.625 -30.906 -26.844 1 89.44 77 SER A C 1
ATOM 632 O O . SER A 1 77 ? -19.328 -31.922 -26.953 1 89.44 77 SER A O 1
ATOM 634 N N . LEU A 1 78 ? -17.484 -30.906 -26.25 1 91.5 78 LEU A N 1
ATOM 635 C CA . LEU A 1 78 ? -16.938 -32.156 -25.672 1 91.5 78 LEU A CA 1
ATOM 636 C C . LEU A 1 78 ? -17.719 -32.531 -24.422 1 91.5 78 LEU A C 1
ATOM 638 O O . LEU A 1 78 ? -18.094 -31.688 -23.625 1 91.5 78 LEU A O 1
ATOM 642 N N . ALA A 1 79 ? -17.906 -33.875 -24.359 1 89.94 79 ALA A N 1
ATOM 643 C CA . ALA A 1 79 ? -18.484 -34.406 -23.125 1 89.94 79 ALA A CA 1
ATOM 644 C C . ALA A 1 79 ? -17.594 -34.094 -21.922 1 89.94 79 ALA A C 1
ATOM 646 O O . ALA A 1 79 ? -16.375 -33.969 -22.062 1 89.94 79 ALA A O 1
ATOM 647 N N . GLU A 1 80 ? -18.141 -34.031 -20.766 1 91 80 GLU A N 1
ATOM 648 C CA . GLU A 1 80 ? -17.438 -33.688 -19.531 1 91 80 GLU A CA 1
ATOM 649 C C . GLU A 1 80 ? -16.266 -34.625 -19.281 1 91 80 GLU A C 1
ATOM 651 O O . GLU A 1 80 ? -15.172 -34.219 -18.938 1 91 80 GLU A O 1
ATOM 656 N N . ASN A 1 81 ? -16.562 -35.906 -19.422 1 90.19 81 ASN A N 1
ATOM 657 C CA . ASN A 1 81 ? -15.539 -36.906 -19.156 1 90.19 81 ASN A CA 1
ATOM 658 C C . ASN A 1 81 ? -14.367 -36.781 -20.125 1 90.19 81 ASN A C 1
ATOM 660 O O . ASN A 1 81 ? -13.219 -37 -19.75 1 90.19 81 ASN A O 1
ATOM 664 N N . VAL A 1 82 ? -14.672 -36.375 -21.359 1 92 82 VAL A N 1
ATOM 665 C CA . VAL A 1 82 ? -13.633 -36.219 -22.375 1 92 82 VAL A CA 1
ATOM 666 C C . VAL A 1 82 ? -12.805 -34.969 -22.062 1 92 82 VAL A C 1
ATOM 668 O O . VAL A 1 82 ? -11.586 -34.969 -22.219 1 92 82 VAL A O 1
ATOM 671 N N . LYS A 1 83 ? -13.469 -33.938 -21.594 1 94.06 83 LYS A N 1
ATOM 672 C CA . LYS A 1 83 ? -12.789 -32.719 -21.203 1 94.06 83 LYS A CA 1
ATOM 673 C C . LYS A 1 83 ? -11.812 -32.969 -20.047 1 94.06 83 LYS A C 1
ATOM 675 O O . LYS A 1 83 ? -10.695 -32.469 -20.062 1 94.06 83 LYS A O 1
ATOM 680 N N . VAL A 1 84 ? -12.281 -33.688 -19.125 1 95.44 84 VAL A N 1
ATOM 681 C CA . VAL A 1 84 ? -11.461 -34.062 -17.969 1 95.44 84 VAL A CA 1
ATOM 682 C C . VAL A 1 84 ? -10.234 -34.844 -18.438 1 95.44 84 VAL A C 1
ATOM 684 O O . VAL A 1 84 ? -9.117 -34.562 -18 1 95.44 84 VAL A O 1
ATOM 687 N N . ARG A 1 85 ? -10.492 -35.812 -19.312 1 94.12 85 ARG A N 1
ATOM 688 C CA . ARG A 1 85 ? -9.391 -36.625 -19.844 1 94.12 85 ARG A CA 1
ATOM 689 C C . ARG A 1 85 ? -8.367 -35.75 -20.562 1 94.12 85 ARG A C 1
ATOM 691 O O . ARG A 1 85 ? -7.164 -36 -20.469 1 94.12 85 ARG A O 1
ATOM 698 N N . LEU A 1 86 ? -8.875 -34.812 -21.281 1 95.38 86 LEU A N 1
ATOM 699 C CA . LEU A 1 86 ? -7.996 -33.906 -21.984 1 95.38 86 LEU A CA 1
ATOM 700 C C . LEU A 1 86 ? -7.145 -33.125 -20.984 1 95.38 86 LEU A C 1
ATOM 702 O O . LEU A 1 86 ? -5.93 -33 -21.172 1 95.38 86 LEU A O 1
ATOM 706 N N . LEU A 1 87 ? -7.762 -32.531 -19.969 1 97.19 87 LEU A N 1
ATOM 707 C CA . LEU A 1 87 ? -7.062 -31.781 -18.938 1 97.19 87 LEU A CA 1
ATOM 708 C C . LEU A 1 87 ? -5.996 -32.625 -18.25 1 97.19 87 LEU A C 1
ATOM 710 O O . LEU A 1 87 ? -4.863 -32.188 -18.078 1 97.19 87 LEU A O 1
ATOM 714 N N . VAL A 1 88 ? -6.355 -33.844 -17.938 1 96.25 88 VAL A N 1
ATOM 715 C CA . VAL A 1 88 ? -5.453 -34.75 -17.234 1 96.25 88 VAL A CA 1
ATOM 716 C C . VAL A 1 88 ? -4.27 -35.094 -18.141 1 96.25 88 VAL A C 1
ATOM 718 O O . VAL A 1 88 ? -3.131 -35.188 -17.672 1 96.25 88 VAL A O 1
ATOM 721 N N . ALA A 1 89 ? -4.516 -35.188 -19.406 1 95.19 89 ALA A N 1
ATOM 722 C CA . ALA A 1 89 ? -3.484 -35.531 -20.391 1 95.19 89 ALA A CA 1
ATOM 723 C C . ALA A 1 89 ? -2.471 -34.406 -20.531 1 95.19 89 ALA A C 1
ATOM 725 O O . ALA A 1 89 ? -1.342 -34.625 -20.969 1 95.19 89 ALA A O 1
ATOM 726 N N . LYS A 1 90 ? -2.881 -33.219 -20.078 1 97.19 90 LYS A N 1
ATOM 727 C CA . LYS A 1 90 ? -2.027 -32.062 -20.25 1 97.19 90 LYS A CA 1
ATOM 728 C C . LYS A 1 90 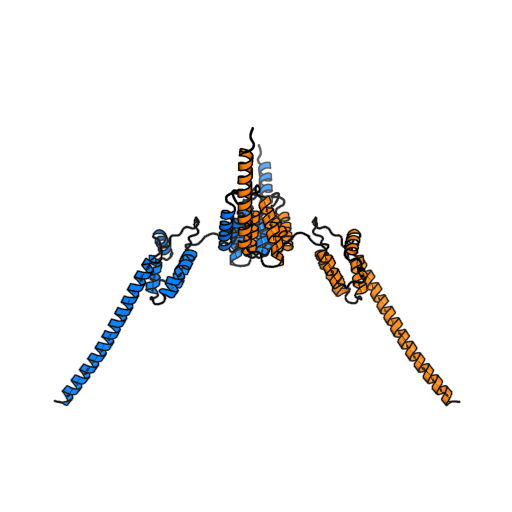? -1.208 -31.781 -18.984 1 97.19 90 LYS A C 1
ATOM 730 O O . LYS A 1 90 ? -0.369 -30.875 -18.969 1 97.19 90 LYS A O 1
ATOM 735 N N . LEU A 1 91 ? -1.416 -32.562 -18.031 1 97.5 91 LEU A N 1
ATOM 736 C CA . LEU A 1 91 ? -0.581 -32.469 -16.828 1 97.5 91 LEU A CA 1
ATOM 737 C C . LEU A 1 91 ? 0.778 -33.125 -17.062 1 97.5 91 LEU A C 1
ATOM 739 O O . LEU A 1 91 ? 0.861 -34.219 -17.641 1 97.5 91 LEU A O 1
ATOM 743 N N . GLY A 1 92 ? 1.814 -32.438 -16.656 1 96.88 92 GLY A N 1
ATOM 744 C CA . GLY A 1 92 ? 3.125 -33.062 -16.672 1 96.88 92 GLY A CA 1
ATOM 745 C C . GLY A 1 92 ? 3.197 -34.312 -15.812 1 96.88 92 GLY A C 1
ATOM 746 O O . GLY A 1 92 ? 2.328 -34.531 -14.969 1 96.88 92 GLY A O 1
ATOM 747 N N . GLY A 1 93 ? 4.211 -35.062 -16.094 1 95.69 93 GLY A N 1
ATOM 748 C CA . GLY A 1 93 ? 4.355 -36.344 -15.391 1 95.69 93 GLY A CA 1
ATOM 749 C C . GLY A 1 93 ? 4.398 -36.156 -13.883 1 95.69 93 GLY A C 1
ATOM 750 O O . GLY A 1 93 ? 3.711 -36.875 -13.156 1 95.69 93 GLY A O 1
ATOM 751 N N . SER A 1 94 ? 5.188 -35.25 -13.414 1 96.75 94 SER A N 1
ATOM 752 C CA . SER A 1 94 ? 5.332 -35.031 -11.984 1 96.75 94 SER A CA 1
ATOM 753 C C . SER A 1 94 ? 4.047 -34.469 -11.375 1 96.75 94 SER A C 1
ATOM 755 O O . SER A 1 94 ? 3.648 -34.875 -10.281 1 96.75 94 SER A O 1
ATOM 757 N N . GLU A 1 95 ? 3.414 -33.562 -12.078 1 97.25 95 GLU A N 1
ATOM 758 C CA . GLU A 1 95 ? 2.166 -32.969 -11.617 1 97.25 95 GLU A CA 1
ATOM 759 C C . GLU A 1 95 ? 1.05 -34 -11.531 1 97.25 95 GLU A C 1
ATOM 761 O O . GLU A 1 95 ? 0.293 -34.031 -10.562 1 97.25 95 GLU A O 1
ATOM 766 N N . TYR A 1 96 ? 1.029 -34.875 -12.539 1 96.56 96 TYR A N 1
ATOM 767 C CA . TYR A 1 96 ? 0.027 -35.938 -12.555 1 96.56 96 TYR A CA 1
ATOM 768 C C . TYR A 1 96 ? 0.201 -36.875 -11.359 1 96.56 96 TYR A C 1
ATOM 770 O O . TYR A 1 96 ? -0.771 -37.219 -10.68 1 96.56 96 TYR A O 1
ATOM 778 N N . ALA A 1 97 ? 1.39 -37.281 -11.195 1 96.25 97 ALA A N 1
ATOM 779 C CA . ALA A 1 97 ? 1.676 -38.188 -10.102 1 96.25 97 ALA A CA 1
ATOM 780 C C . ALA A 1 97 ? 1.257 -37.594 -8.766 1 96.25 97 ALA A C 1
ATOM 782 O O . ALA A 1 97 ? 0.612 -38.281 -7.953 1 96.25 97 ALA A O 1
ATOM 783 N N . LYS A 1 98 ? 1.545 -36.406 -8.547 1 96.44 98 LYS A N 1
ATOM 784 C CA . LYS A 1 98 ? 1.269 -35.719 -7.277 1 96.44 98 LYS A CA 1
ATOM 785 C C . LYS A 1 98 ? -0.233 -35.625 -7.035 1 96.44 98 LYS A C 1
ATOM 787 O O . LYS A 1 98 ? -0.725 -35.969 -5.965 1 96.44 98 LYS A O 1
ATOM 792 N N . ILE A 1 99 ? -0.959 -35.125 -8 1 96.88 99 ILE A N 1
ATOM 793 C CA . ILE A 1 99 ? -2.387 -34.875 -7.816 1 96.88 99 ILE A CA 1
ATOM 794 C C . ILE A 1 99 ? -3.133 -36.219 -7.742 1 96.88 99 ILE A C 1
ATOM 796 O O . ILE A 1 99 ? -4.117 -36.344 -7.012 1 96.88 99 ILE A O 1
ATOM 800 N N . SER A 1 100 ? -2.703 -37.156 -8.523 1 95.62 100 SER A N 1
ATOM 801 C CA . SER A 1 100 ? -3.332 -38.469 -8.508 1 95.62 100 SER A CA 1
ATOM 802 C C . SER A 1 100 ? -3.217 -39.125 -7.129 1 95.62 100 SER A C 1
ATOM 804 O O . SER A 1 100 ? -4.168 -39.75 -6.645 1 95.62 100 SER A O 1
ATOM 806 N N . GLN A 1 101 ? -2.062 -38.969 -6.535 1 95.19 101 GLN A N 1
ATOM 807 C CA . GLN A 1 101 ? -1.837 -39.531 -5.203 1 95.19 101 GLN A CA 1
ATOM 808 C C . GLN A 1 101 ? -2.711 -38.812 -4.168 1 95.19 101 GLN A C 1
ATOM 810 O O . GLN A 1 101 ? -3.254 -39.469 -3.268 1 95.19 101 GLN A O 1
ATOM 815 N N . LYS A 1 102 ? -2.859 -37.625 -4.285 1 95.19 102 LYS A N 1
ATOM 816 C CA . LYS A 1 102 ? -3.633 -36.812 -3.34 1 95.19 102 LYS A CA 1
ATOM 817 C C . LYS A 1 102 ? -5.117 -37.156 -3.412 1 95.19 102 LYS A C 1
ATOM 819 O O . LYS A 1 102 ? -5.816 -37.125 -2.398 1 95.19 102 LYS A O 1
ATOM 824 N N . MET A 1 103 ? -5.582 -37.438 -4.598 1 94.31 103 MET A N 1
ATOM 825 C CA . MET A 1 103 ? -7.016 -37.594 -4.82 1 94.31 103 MET A CA 1
ATOM 826 C C . MET A 1 103 ? -7.453 -39.031 -4.574 1 94.31 103 MET A C 1
ATOM 828 O O . MET A 1 103 ? -8.648 -39.344 -4.59 1 94.31 103 MET A O 1
ATOM 832 N N . MET A 1 104 ? -6.523 -39.906 -4.324 1 91.06 104 MET A N 1
ATOM 833 C CA . MET A 1 104 ? -6.898 -41.281 -4.039 1 91.06 104 MET A CA 1
ATOM 834 C C . MET A 1 104 ? -7.879 -41.344 -2.873 1 91.06 104 MET A C 1
ATOM 836 O O . MET A 1 104 ? -7.75 -40.594 -1.906 1 91.06 104 MET A O 1
ATOM 840 N N . PRO A 1 105 ? -8.898 -42.25 -2.984 1 92.31 105 PRO A N 1
ATOM 841 C CA . PRO A 1 105 ? -9 -43.312 -3.984 1 92.31 105 PRO A CA 1
ATOM 842 C C . PRO A 1 105 ? -9.711 -42.875 -5.262 1 92.31 105 PRO A C 1
ATOM 844 O O . PRO A 1 105 ? -9.828 -43.656 -6.211 1 92.31 105 PRO A O 1
ATOM 847 N N . GLN A 1 106 ? -10.078 -41.656 -5.262 1 92.44 106 GLN A N 1
ATOM 848 C CA . GLN A 1 106 ? -10.797 -41.156 -6.434 1 92.44 106 GLN A CA 1
ATOM 849 C C . GLN A 1 106 ? -9.859 -40.969 -7.621 1 92.44 106 GLN A C 1
ATOM 851 O O . GLN A 1 106 ? -8.742 -40.469 -7.473 1 92.44 106 GLN A O 1
ATOM 856 N N . LYS A 1 107 ? -10.352 -41.531 -8.758 1 92.25 107 LYS A N 1
ATOM 857 C CA . LYS A 1 107 ? -9.578 -41.344 -9.977 1 92.25 107 LYS A CA 1
ATOM 858 C C . LYS A 1 107 ? -9.852 -39.969 -10.602 1 92.25 107 LYS A C 1
ATOM 860 O O . LYS A 1 107 ? -10.992 -39.5 -10.586 1 92.25 107 LYS A O 1
ATOM 865 N N . LEU A 1 108 ? -8.836 -39.344 -11.141 1 93.81 108 LEU A N 1
ATOM 866 C CA . LEU A 1 108 ? -8.945 -38.031 -11.711 1 93.81 108 LEU A CA 1
ATOM 867 C C . LEU A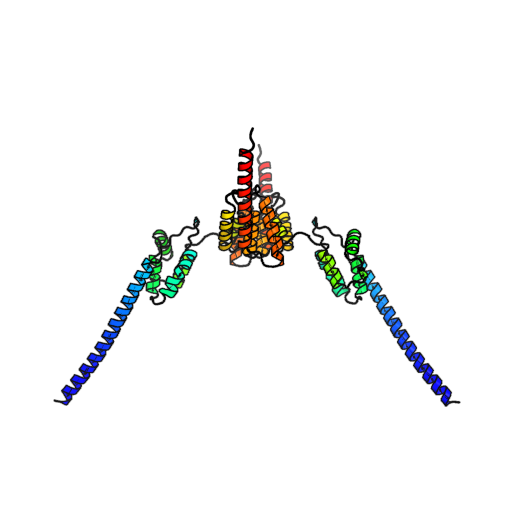 1 108 ? -9.969 -38 -12.836 1 93.81 108 LEU A C 1
ATOM 869 O O . LEU A 1 108 ? -10.742 -37.031 -12.961 1 93.81 108 LEU A O 1
ATOM 873 N N . ASP A 1 109 ? -10.039 -39.062 -13.633 1 88.81 109 ASP A N 1
ATOM 874 C CA . ASP A 1 109 ? -10.898 -39.125 -14.812 1 88.81 109 ASP A CA 1
ATOM 875 C C . ASP A 1 109 ? -12.367 -39.25 -14.414 1 88.81 109 ASP A C 1
ATOM 877 O O . ASP A 1 109 ? -13.258 -39.031 -15.242 1 88.81 109 ASP A O 1
ATOM 881 N N . SER A 1 110 ? -12.609 -39.562 -13.172 1 91.06 110 SER A N 1
ATOM 882 C CA . SER A 1 110 ? -13.977 -39.688 -12.703 1 91.06 110 SER A CA 1
ATOM 883 C C . SER A 1 110 ? -14.477 -38.438 -12.031 1 91.06 110 SER A C 1
ATOM 885 O O . SER A 1 110 ? -15.641 -38.344 -11.648 1 91.06 110 SER A O 1
ATOM 887 N N . MET A 1 111 ? -13.625 -37.5 -11.906 1 94.06 111 MET A N 1
ATOM 888 C CA . MET A 1 111 ? -13.984 -36.25 -11.234 1 94.06 111 MET A CA 1
ATOM 889 C C . MET A 1 111 ? -14.703 -35.312 -12.195 1 94.06 111 MET A C 1
ATOM 891 O O . MET A 1 111 ? -14.57 -35.438 -13.414 1 94.06 111 MET A O 1
ATOM 895 N N . ARG A 1 112 ? -15.469 -34.438 -11.57 1 95 112 ARG A N 1
ATOM 896 C CA . ARG A 1 112 ? -16.047 -33.375 -12.367 1 95 112 ARG A CA 1
ATOM 897 C C . ARG A 1 112 ? -14.992 -32.375 -12.781 1 95 112 ARG A C 1
ATOM 899 O O . ARG A 1 112 ? -14.031 -32.125 -12.047 1 95 112 ARG A O 1
ATOM 906 N N . PHE A 1 113 ? -15.234 -31.734 -13.922 1 95.62 113 PHE A N 1
ATOM 907 C CA . PHE A 1 113 ? -14.273 -30.812 -14.508 1 95.62 113 PHE A CA 1
ATOM 908 C C . PHE A 1 113 ? -14.023 -29.625 -13.57 1 95.62 113 PHE A C 1
ATOM 910 O O . PHE A 1 113 ? -12.875 -29.266 -13.32 1 95.62 113 PHE A O 1
ATOM 917 N N . ASP A 1 114 ? -15.078 -29.031 -13.047 1 95 114 ASP A N 1
ATOM 918 C CA . ASP A 1 114 ? -14.977 -27.844 -12.203 1 95 114 ASP A CA 1
ATOM 919 C C . ASP A 1 114 ? -14.258 -28.172 -10.891 1 95 114 ASP A C 1
ATOM 921 O O . ASP A 1 114 ? -13.453 -27.375 -10.406 1 95 114 ASP A O 1
ATOM 925 N N . ILE A 1 115 ? -14.469 -29.328 -10.383 1 95.12 115 ILE A N 1
ATOM 926 C CA . ILE A 1 115 ? -13.852 -29.75 -9.133 1 95.12 115 ILE A CA 1
ATOM 927 C C . ILE A 1 115 ? -12.359 -30.016 -9.352 1 95.12 115 ILE A C 1
ATOM 929 O O . ILE A 1 115 ? -11.531 -29.625 -8.523 1 95.12 115 ILE A O 1
ATOM 933 N N . LEU A 1 116 ? -12.047 -30.688 -10.43 1 96.25 116 LEU A N 1
ATOM 934 C CA . LEU A 1 116 ? -10.648 -30.969 -10.742 1 96.25 116 LEU A CA 1
ATOM 935 C C . LEU A 1 116 ? -9.859 -29.688 -10.898 1 96.25 116 LEU A C 1
ATOM 937 O O . LEU A 1 116 ? -8.734 -29.578 -10.414 1 96.25 116 LEU A O 1
ATOM 941 N N . ILE A 1 117 ? -10.461 -28.719 -11.578 1 96.69 117 ILE A N 1
ATOM 942 C CA . ILE A 1 117 ? -9.812 -27.422 -11.758 1 96.69 117 ILE A CA 1
ATOM 943 C C . ILE A 1 117 ? -9.5 -26.812 -10.391 1 96.69 117 ILE A C 1
ATOM 945 O O . ILE A 1 117 ? -8.391 -26.328 -10.164 1 96.69 117 ILE A O 1
ATOM 949 N N . GLN A 1 118 ? -10.43 -26.859 -9.547 1 96.31 118 GLN A N 1
ATOM 950 C CA . GLN A 1 118 ? -10.266 -26.297 -8.211 1 96.31 118 GLN A CA 1
ATOM 951 C C . GLN A 1 118 ? -9.141 -27 -7.453 1 96.31 118 GLN A C 1
ATOM 953 O O . GLN A 1 118 ? -8.328 -26.344 -6.793 1 96.31 118 GLN A O 1
ATOM 958 N N . GLU A 1 119 ? -9.133 -28.297 -7.531 1 95.81 119 GLU A N 1
ATOM 959 C CA . GLU A 1 119 ? -8.109 -29.078 -6.844 1 95.81 119 GLU A CA 1
ATOM 960 C C . GLU A 1 119 ? -6.723 -28.781 -7.406 1 95.81 119 GLU A C 1
ATOM 962 O O . GLU A 1 119 ? -5.75 -28.688 -6.656 1 95.81 119 GLU A O 1
ATOM 967 N N . LEU A 1 120 ? -6.637 -28.688 -8.672 1 97.31 120 LEU A N 1
ATOM 968 C CA . LEU A 1 120 ? -5.367 -28.375 -9.328 1 97.31 120 LEU A CA 1
ATOM 969 C C . LEU A 1 120 ? -4.891 -26.969 -8.961 1 97.31 120 LEU A C 1
ATOM 971 O O . LEU A 1 120 ? -3.701 -26.766 -8.711 1 97.31 120 LEU A O 1
ATOM 975 N N . GLU A 1 121 ? -5.832 -26.047 -8.906 1 95.94 121 GLU A N 1
ATOM 976 C CA . GLU A 1 121 ? -5.496 -24.688 -8.531 1 95.94 121 GLU A CA 1
ATOM 977 C C . GLU A 1 121 ? -4.98 -24.609 -7.098 1 95.94 121 GLU A C 1
ATOM 979 O O . GLU A 1 121 ? -4.086 -23.828 -6.793 1 95.94 121 GLU A O 1
ATOM 984 N N . ASN A 1 122 ? -5.527 -25.391 -6.309 1 93.88 122 ASN A N 1
ATOM 985 C CA . ASN A 1 122 ? -5.117 -25.422 -4.91 1 93.88 122 ASN A CA 1
ATOM 986 C C . ASN A 1 122 ? -3.758 -26.078 -4.738 1 93.88 122 ASN A C 1
ATOM 988 O O . ASN A 1 122 ? -2.916 -25.609 -3.979 1 93.88 122 ASN A O 1
ATOM 992 N N . GLU A 1 123 ? -3.537 -27.172 -5.445 1 94.75 123 GLU A N 1
ATOM 993 C CA . GLU A 1 123 ? -2.336 -27.969 -5.273 1 94.75 123 GLU A CA 1
ATOM 994 C C . GLU A 1 123 ? -1.121 -27.297 -5.906 1 94.75 123 GLU A C 1
ATOM 996 O O . GLU A 1 123 ? -0.027 -27.328 -5.34 1 94.75 123 GLU A O 1
ATOM 1001 N N . PHE A 1 124 ? -1.307 -26.766 -7.039 1 95.94 124 PHE A N 1
ATOM 1002 C CA . PHE A 1 124 ? -0.198 -26.188 -7.793 1 95.94 124 PHE A CA 1
ATOM 1003 C C . PHE A 1 124 ? -0.273 -24.672 -7.797 1 95.94 124 PHE A C 1
ATOM 1005 O O . PHE A 1 124 ? -0.389 -24.062 -8.859 1 95.94 124 PHE A O 1
ATOM 1012 N N . SER A 1 125 ? -0.274 -24.172 -6.609 1 93.19 125 SER A N 1
ATOM 1013 C CA . SER A 1 125 ? -0.317 -22.734 -6.363 1 93.19 125 SER A CA 1
ATOM 1014 C C . SER A 1 125 ? 0.841 -22.297 -5.477 1 93.19 125 SER A C 1
ATOM 1016 O O . SER A 1 125 ? 1.636 -23.125 -5.023 1 93.19 125 SER A O 1
ATOM 1018 N N . ASP A 1 126 ? 1.032 -21 -5.402 1 89.75 126 ASP A N 1
ATOM 1019 C CA . ASP A 1 126 ? 1.963 -20.438 -4.43 1 89.75 126 ASP A CA 1
ATOM 1020 C C . ASP A 1 126 ? 1.493 -20.703 -3 1 89.75 126 ASP A C 1
ATOM 1022 O O . ASP A 1 126 ? 0.42 -20.25 -2.6 1 89.75 126 ASP A O 1
ATOM 1026 N N . PRO A 1 127 ? 2.244 -21.531 -2.338 1 87.25 127 PRO A N 1
ATOM 1027 C CA . PRO A 1 127 ? 1.803 -21.891 -0.992 1 87.25 127 PRO A CA 1
ATOM 1028 C C . PRO A 1 127 ? 1.889 -20.734 -0.003 1 87.25 127 PRO A C 1
ATOM 1030 O O . PRO A 1 127 ? 1.311 -20.797 1.085 1 87.25 127 PRO A O 1
ATOM 1033 N N . ARG A 1 128 ? 2.475 -19.766 -0.351 1 88.62 128 ARG A N 1
ATOM 1034 C CA . ARG A 1 128 ? 2.648 -18.641 0.554 1 88.62 128 ARG A CA 1
ATOM 1035 C C . ARG A 1 128 ? 1.334 -17.891 0.76 1 88.62 128 ARG A C 1
ATOM 1037 O O . ARG A 1 128 ? 0.547 -17.75 -0.177 1 88.62 128 ARG A O 1
ATOM 1044 N N . SER A 1 129 ? 1.208 -17.391 2.018 1 89.31 129 SER A N 1
ATOM 1045 C CA . SER A 1 129 ? 0.015 -16.625 2.34 1 89.31 129 SER A CA 1
ATOM 1046 C C . SER A 1 129 ? 0.064 -15.242 1.695 1 89.31 129 SER A C 1
ATOM 1048 O O . SER A 1 129 ? 1.126 -14.789 1.26 1 89.31 129 SER A O 1
ATOM 1050 N N . LYS A 1 130 ? -1.072 -14.664 1.641 1 91.5 130 LYS A N 1
ATOM 1051 C CA . LYS A 1 130 ? -1.2 -13.336 1.049 1 91.5 130 LYS A CA 1
ATOM 1052 C C . LYS A 1 130 ? -0.293 -12.328 1.753 1 91.5 130 LYS A C 1
ATOM 1054 O O . LYS A 1 130 ? 0.384 -11.531 1.1 1 91.5 130 LYS A O 1
ATOM 1059 N N . ILE A 1 131 ? -0.226 -12.344 3.043 1 93.88 131 ILE A N 1
ATOM 1060 C CA . ILE A 1 131 ? 0.556 -11.391 3.818 1 93.88 131 ILE A CA 1
ATOM 1061 C C . ILE A 1 131 ? 2.043 -11.594 3.537 1 93.88 131 ILE A C 1
ATOM 1063 O O . ILE A 1 131 ? 2.803 -10.625 3.457 1 93.88 131 ILE A O 1
ATOM 1067 N N . VAL A 1 132 ? 2.441 -12.789 3.414 1 93.94 132 VAL A N 1
ATOM 1068 C CA . VAL A 1 132 ? 3.85 -13.07 3.16 1 93.94 132 VAL A CA 1
ATOM 1069 C C . VAL A 1 132 ? 4.23 -12.578 1.766 1 93.94 132 VAL A C 1
ATOM 1071 O O . VAL A 1 132 ? 5.293 -11.977 1.582 1 93.94 132 VAL A O 1
ATOM 1074 N N . LYS A 1 133 ? 3.367 -12.828 0.814 1 94.44 133 LYS A N 1
ATOM 1075 C CA . LYS A 1 133 ? 3.615 -12.336 -0.538 1 94.44 133 LYS A CA 1
ATOM 1076 C C . LYS A 1 133 ? 3.711 -10.812 -0.559 1 94.44 133 LYS A C 1
ATOM 1078 O O . LYS A 1 133 ? 4.621 -10.25 -1.173 1 94.44 133 LYS A O 1
ATOM 1083 N N . ARG A 1 134 ? 2.82 -10.156 0.118 1 96.81 134 ARG A N 1
ATOM 1084 C CA . ARG A 1 134 ? 2.797 -8.703 0.182 1 96.81 134 ARG A CA 1
ATOM 1085 C C . ARG A 1 134 ? 4.035 -8.164 0.891 1 96.81 134 ARG A C 1
ATOM 1087 O O . ARG A 1 134 ? 4.598 -7.145 0.482 1 96.81 134 ARG A O 1
ATOM 1094 N N . PHE A 1 135 ? 4.43 -8.883 1.916 1 96.62 135 PHE A N 1
ATOM 1095 C CA . PHE A 1 135 ? 5.629 -8.508 2.654 1 96.62 135 PHE A CA 1
ATOM 1096 C C . PHE A 1 135 ? 6.859 -8.578 1.76 1 96.62 135 PHE A C 1
ATOM 1098 O O . PHE A 1 135 ? 7.715 -7.691 1.801 1 96.62 135 PHE A O 1
ATOM 1105 N N . GLU A 1 136 ? 6.961 -9.547 0.957 1 96 136 GLU A N 1
ATOM 1106 C CA . GLU A 1 136 ? 8.094 -9.703 0.051 1 96 136 GLU A CA 1
ATOM 1107 C C . GLU A 1 136 ? 8.102 -8.609 -1.013 1 96 136 GLU A C 1
ATOM 1109 O O . GLU A 1 136 ? 9.164 -8.117 -1.396 1 96 136 GLU A O 1
ATOM 1114 N N . VAL A 1 137 ? 6.945 -8.234 -1.435 1 97.31 137 VAL A N 1
ATOM 1115 C CA . VAL A 1 137 ? 6.816 -7.23 -2.488 1 97.31 137 VAL A CA 1
ATOM 1116 C C . VAL A 1 137 ? 7.266 -5.871 -1.967 1 97.31 137 VAL A C 1
ATOM 1118 O O . VAL A 1 137 ? 7.961 -5.129 -2.668 1 97.31 137 VAL A O 1
ATOM 1121 N N . ILE A 1 138 ? 6.855 -5.465 -0.739 1 96.06 138 ILE A N 1
ATOM 1122 C CA . ILE A 1 138 ? 7.188 -4.152 -0.2 1 96.06 138 ILE A CA 1
ATOM 1123 C C . ILE A 1 138 ? 8.695 -4.047 0.008 1 96.06 138 ILE A C 1
ATOM 1125 O O . ILE A 1 138 ? 9.25 -2.945 0.033 1 96.06 138 ILE A O 1
ATOM 1129 N N . LYS A 1 139 ? 9.344 -5.203 0.058 1 95 139 LYS A N 1
ATOM 1130 C CA . LYS A 1 139 ? 10.773 -5.23 0.33 1 95 139 LYS A CA 1
ATOM 1131 C C . LYS A 1 139 ? 11.578 -5.254 -0.967 1 95 139 LYS A C 1
ATOM 1133 O O . LYS A 1 139 ? 12.812 -5.207 -0.94 1 95 139 LYS A O 1
ATOM 1138 N N . LEU A 1 140 ? 10.945 -5.277 -2.078 1 96.88 140 LEU A N 1
ATOM 1139 C CA . LEU A 1 140 ? 11.633 -5.348 -3.363 1 96.88 140 LEU A CA 1
ATOM 1140 C C . LEU A 1 140 ? 12.57 -4.16 -3.543 1 96.88 140 LEU A C 1
ATOM 1142 O O . LEU A 1 140 ? 12.227 -3.031 -3.18 1 96.88 140 LEU A O 1
ATOM 1146 N N . ARG A 1 141 ? 13.727 -4.398 -4.055 1 96.94 141 ARG A N 1
ATOM 1147 C CA . ARG A 1 141 ? 14.727 -3.387 -4.363 1 96.94 141 ARG A CA 1
ATOM 1148 C C . ARG A 1 141 ? 15.414 -3.682 -5.695 1 96.94 141 ARG A C 1
ATOM 1150 O O . ARG A 1 141 ? 15.703 -4.84 -6.004 1 96.94 141 ARG A O 1
ATOM 1157 N N . CYS A 1 142 ? 15.656 -2.646 -6.359 1 97.62 142 CYS A N 1
ATOM 1158 C CA . CYS A 1 142 ? 16.422 -2.783 -7.598 1 97.62 142 CYS A CA 1
ATOM 1159 C C . CYS A 1 142 ? 17.891 -3.008 -7.305 1 97.62 142 CYS A C 1
ATOM 1161 O O . CYS A 1 142 ? 18.516 -2.232 -6.574 1 97.62 142 CYS A O 1
ATOM 1163 N N . PRO A 1 143 ? 18.5 -4.047 -7.867 1 94.94 143 PRO A N 1
ATOM 1164 C CA . PRO A 1 143 ? 19.891 -4.383 -7.535 1 94.94 143 PRO A CA 1
ATOM 1165 C C . PRO A 1 143 ? 20.891 -3.365 -8.078 1 94.94 143 PRO A C 1
ATOM 1167 O O . PRO A 1 143 ? 21.922 -3.129 -7.457 1 94.94 143 PRO A O 1
ATOM 1170 N N . CYS A 1 144 ? 20.625 -2.834 -9.281 1 94.5 144 CYS A N 1
ATOM 1171 C CA . CYS A 1 144 ? 21.531 -1.858 -9.867 1 94.5 144 CYS A CA 1
ATOM 1172 C C . CYS A 1 144 ? 20.797 -0.967 -10.867 1 94.5 144 CYS A C 1
ATOM 1174 O O . CYS A 1 144 ? 19.672 -1.265 -11.258 1 94.5 144 CYS A O 1
ATOM 1176 N N . VAL A 1 145 ? 21.453 0.076 -11.258 1 91.81 145 VAL A N 1
ATOM 1177 C CA . VAL A 1 145 ? 20.844 1.118 -12.078 1 91.81 145 VAL A CA 1
ATOM 1178 C C . VAL A 1 145 ? 20.531 0.563 -13.469 1 91.81 145 VAL A C 1
ATOM 1180 O O . VAL A 1 145 ? 19.516 0.936 -14.07 1 91.81 145 VAL A O 1
ATOM 1183 N N . GLU A 1 146 ? 21.297 -0.338 -14 1 92.44 146 GLU A N 1
ATOM 1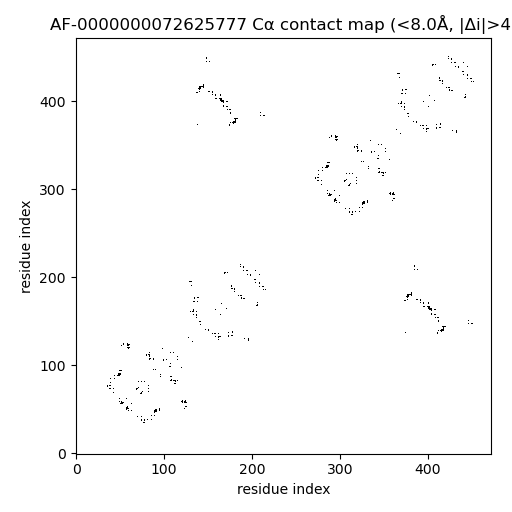184 C CA . GLU A 1 146 ? 21.141 -0.881 -15.344 1 92.44 146 GLU A CA 1
ATOM 1185 C C . GLU A 1 146 ? 19.906 -1.755 -15.445 1 92.44 146 GLU A C 1
ATOM 1187 O O . GLU A 1 146 ? 19.422 -2.027 -16.547 1 92.44 146 GLU A O 1
ATOM 1192 N N . LYS A 1 147 ? 19.375 -2.143 -14.344 1 96.12 147 LYS A N 1
ATOM 1193 C CA . LYS A 1 147 ? 18.281 -3.104 -14.336 1 96.12 147 LYS A CA 1
ATOM 1194 C C . LYS A 1 147 ? 16.969 -2.438 -13.914 1 96.12 147 LYS A C 1
ATOM 1196 O O . LYS A 1 147 ? 16 -3.121 -13.578 1 96.12 147 LYS A O 1
ATOM 1201 N N . ILE A 1 148 ? 16.891 -1.151 -13.984 1 96.5 148 ILE A N 1
ATOM 1202 C CA . ILE A 1 148 ? 15.766 -0.39 -13.461 1 96.5 148 ILE A CA 1
ATOM 1203 C C . ILE A 1 148 ? 14.5 -0.739 -14.242 1 96.5 148 ILE A C 1
ATOM 1205 O O . ILE A 1 148 ? 13.438 -0.945 -13.656 1 96.5 148 ILE A O 1
ATOM 1209 N N . LEU A 1 149 ? 14.555 -0.795 -15.555 1 96 149 LEU A N 1
ATOM 1210 C CA . LEU A 1 149 ? 13.367 -1.088 -16.359 1 96 149 LEU A CA 1
ATOM 1211 C C . LEU A 1 149 ? 12.914 -2.529 -16.156 1 96 149 LEU A C 1
ATOM 1213 O O . LEU A 1 149 ? 11.711 -2.801 -16.094 1 96 149 LEU A O 1
ATOM 1217 N N . ASP A 1 150 ? 13.906 -3.434 -16.062 1 96.88 150 ASP A N 1
ATOM 1218 C CA . ASP A 1 150 ? 13.578 -4.816 -15.719 1 96.88 150 ASP A CA 1
ATOM 1219 C C . ASP A 1 150 ? 12.922 -4.898 -14.344 1 96.88 150 ASP A C 1
ATOM 1221 O O . ASP A 1 150 ? 11.984 -5.68 -14.148 1 96.88 150 ASP A O 1
ATOM 1225 N N . PHE A 1 151 ? 13.484 -4.152 -13.43 1 97.75 151 PHE A N 1
ATOM 1226 C CA . PHE A 1 151 ? 12.914 -4.07 -12.094 1 97.75 151 PHE A CA 1
ATOM 1227 C C . PHE A 1 151 ? 11.469 -3.592 -12.148 1 97.75 151 PHE A C 1
ATOM 1229 O O . PHE A 1 151 ? 10.602 -4.117 -11.445 1 97.75 151 PHE A O 1
ATOM 1236 N N . GLY A 1 152 ? 11.18 -2.617 -13.008 1 97.88 152 GLY A N 1
ATOM 1237 C CA . GLY A 1 152 ? 9.812 -2.16 -13.203 1 97.88 152 GLY A CA 1
ATOM 1238 C C . GLY A 1 152 ? 8.867 -3.266 -13.641 1 97.88 152 GLY A C 1
ATOM 1239 O O . GLY A 1 152 ? 7.758 -3.381 -13.117 1 97.88 152 GLY A O 1
ATOM 1240 N N . THR A 1 153 ? 9.305 -4.023 -14.555 1 96.12 153 THR A N 1
ATOM 1241 C CA . THR A 1 153 ? 8.508 -5.148 -15.039 1 96.12 153 THR A CA 1
ATOM 1242 C C . THR A 1 153 ? 8.258 -6.148 -13.914 1 96.12 153 THR A C 1
ATOM 1244 O O . THR A 1 153 ? 7.148 -6.676 -13.781 1 96.12 153 THR A O 1
ATOM 1247 N N . MET A 1 154 ? 9.289 -6.398 -13.172 1 96.38 154 MET A N 1
ATOM 1248 C CA . MET A 1 154 ? 9.172 -7.309 -12.039 1 96.38 154 MET A CA 1
ATOM 1249 C C . MET A 1 154 ? 8.164 -6.781 -11.016 1 96.38 154 MET A C 1
ATOM 1251 O O . MET A 1 154 ? 7.32 -7.535 -10.523 1 96.38 154 MET A O 1
ATOM 1255 N N . VAL A 1 155 ? 8.234 -5.492 -10.688 1 97.94 155 VAL A N 1
ATOM 1256 C CA . VAL A 1 155 ? 7.332 -4.867 -9.734 1 97.94 155 VAL A CA 1
ATOM 1257 C C . VAL A 1 155 ? 5.887 -5.02 -10.203 1 97.94 155 VAL A C 1
ATOM 1259 O O . VAL A 1 155 ? 5 -5.348 -9.414 1 97.94 155 VAL A O 1
ATOM 1262 N N . ASN A 1 156 ? 5.691 -4.801 -11.484 1 96.75 156 ASN A N 1
ATOM 1263 C CA . ASN A 1 156 ? 4.355 -4.949 -12.055 1 96.75 156 ASN A CA 1
ATOM 1264 C C . ASN A 1 156 ? 3.803 -6.355 -11.836 1 96.75 156 ASN A C 1
ATOM 1266 O O . ASN A 1 156 ? 2.678 -6.516 -11.352 1 96.75 156 ASN A O 1
ATOM 1270 N N . SER A 1 157 ? 4.602 -7.305 -12.133 1 93.5 157 SER A N 1
ATOM 1271 C CA . SER A 1 157 ? 4.184 -8.703 -12.031 1 93.5 157 SER A CA 1
ATOM 1272 C C . SER A 1 157 ? 3.945 -9.102 -10.578 1 93.5 157 SER A C 1
ATOM 1274 O O . SER A 1 157 ? 2.92 -9.703 -10.25 1 93.5 157 SER A O 1
ATOM 1276 N N . GLU A 1 158 ? 4.883 -8.742 -9.688 1 95.38 158 GLU A N 1
ATOM 1277 C CA . GLU A 1 158 ? 4.797 -9.141 -8.289 1 95.38 158 GLU A CA 1
ATOM 1278 C C . GLU A 1 158 ? 3.625 -8.461 -7.59 1 95.38 158 GLU A C 1
ATOM 1280 O O . GLU A 1 158 ? 2.953 -9.07 -6.754 1 95.38 158 GLU A O 1
ATOM 1285 N N . CYS A 1 159 ? 3.365 -7.227 -7.918 1 97.31 159 CYS A N 1
ATOM 1286 C CA . CYS A 1 159 ? 2.248 -6.508 -7.316 1 97.31 159 CYS A CA 1
ATOM 1287 C C . CYS A 1 159 ? 0.917 -7.129 -7.723 1 97.31 159 CYS A C 1
ATOM 1289 O O . CYS A 1 159 ? -0.004 -7.219 -6.906 1 97.31 159 CYS A O 1
ATOM 1291 N N . GLU A 1 160 ? 0.828 -7.559 -8.977 1 93.44 160 GLU A N 1
ATOM 1292 C CA . GLU A 1 160 ? -0.39 -8.211 -9.445 1 93.44 160 GLU A CA 1
ATOM 1293 C C . GLU A 1 160 ? -0.602 -9.555 -8.75 1 93.44 160 GLU A C 1
ATOM 1295 O O . GLU A 1 160 ? -1.705 -9.852 -8.289 1 93.44 160 GLU A O 1
ATOM 1300 N N . LYS A 1 161 ? 0.403 -10.289 -8.633 1 90.38 161 LYS A N 1
ATOM 1301 C CA . LYS A 1 161 ? 0.327 -11.617 -8.023 1 90.38 161 LYS A CA 1
ATOM 1302 C C . LYS A 1 161 ? -0.06 -11.523 -6.551 1 90.38 161 LYS A C 1
ATOM 1304 O O . LYS A 1 161 ? -0.827 -12.352 -6.055 1 90.38 161 LYS A O 1
ATOM 1309 N N . ALA A 1 162 ? 0.472 -10.5 -5.895 1 94.56 162 ALA A N 1
ATOM 1310 C CA . ALA A 1 162 ? 0.248 -10.352 -4.457 1 94.56 162 ALA A CA 1
ATOM 1311 C C . ALA A 1 162 ? -1.021 -9.555 -4.18 1 94.56 162 ALA A C 1
ATOM 1313 O O . ALA A 1 162 ? -1.353 -9.289 -3.021 1 94.56 162 ALA A O 1
ATOM 1314 N N . GLN A 1 163 ? -1.68 -9.148 -5.273 1 93.69 163 GLN A N 1
ATOM 1315 C CA . GLN A 1 163 ? -2.887 -8.344 -5.117 1 93.69 163 GLN A CA 1
ATOM 1316 C C . GLN A 1 163 ? -2.635 -7.148 -4.203 1 93.69 163 GLN A C 1
ATOM 1318 O O . GLN A 1 163 ? -3.322 -6.977 -3.193 1 93.69 163 GLN A O 1
ATOM 1323 N N . MET A 1 164 ? -1.872 -6.242 -4.625 1 97.19 164 MET A N 1
ATOM 1324 C CA . MET A 1 164 ? -1.35 -5.164 -3.793 1 97.19 164 MET A CA 1
ATOM 1325 C C . MET A 1 164 ? -2.32 -3.988 -3.752 1 97.19 164 MET A C 1
ATOM 1327 O O . MET A 1 164 ? -1.91 -2.834 -3.877 1 97.19 164 MET A O 1
ATOM 1331 N N . ALA A 1 165 ? -3.494 -4.25 -3.809 1 96.62 165 ALA A N 1
ATOM 1332 C CA . ALA A 1 165 ? -4.492 -3.285 -3.355 1 96.62 165 ALA A CA 1
ATOM 1333 C C . ALA A 1 165 ? -4.652 -3.332 -1.839 1 96.62 165 ALA A C 1
ATOM 1335 O O . ALA A 1 165 ? -4.996 -4.375 -1.277 1 96.62 165 ALA A O 1
ATOM 1336 N N . LEU A 1 166 ? -4.406 -2.258 -1.203 1 96.38 166 LEU A N 1
ATOM 1337 C CA . LEU A 1 166 ? -4.273 -2.305 0.249 1 96.38 166 LEU A CA 1
ATOM 1338 C C . LEU A 1 166 ? -5.254 -1.344 0.913 1 96.38 166 LEU A C 1
ATOM 1340 O O . LEU A 1 166 ? -5.41 -0.202 0.473 1 96.38 166 LEU A O 1
ATOM 1344 N N . THR A 1 167 ? -5.902 -1.862 1.933 1 95.06 167 THR A N 1
ATOM 1345 C CA . THR A 1 167 ? -6.605 -0.968 2.848 1 95.06 167 THR A CA 1
ATOM 1346 C C . THR A 1 167 ? -5.617 -0.25 3.764 1 95.06 167 THR A C 1
ATOM 1348 O O . THR A 1 167 ? -4.434 -0.594 3.803 1 95.06 167 THR A O 1
ATOM 1351 N N . VAL 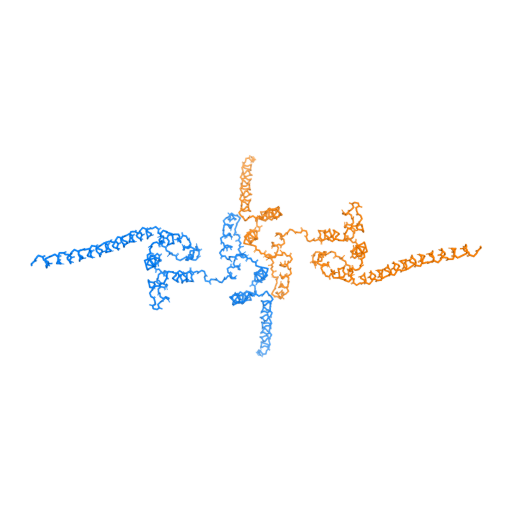A 1 168 ? -6.098 0.706 4.477 1 96.25 168 VAL A N 1
ATOM 1352 C CA . VAL A 1 168 ? -5.238 1.419 5.418 1 96.25 168 VAL A CA 1
ATOM 1353 C C . VAL A 1 168 ? -4.715 0.449 6.473 1 96.25 168 VAL A C 1
ATOM 1355 O O . VAL A 1 168 ? -3.547 0.526 6.867 1 96.25 168 VAL A O 1
ATOM 1358 N N . GLU A 1 169 ? -5.551 -0.482 6.895 1 94.88 169 GLU A N 1
ATOM 1359 C CA . GLU A 1 169 ? -5.164 -1.478 7.887 1 94.88 169 GLU A CA 1
ATOM 1360 C C . GLU A 1 169 ? -4.055 -2.385 7.359 1 94.88 169 GLU A C 1
ATOM 1362 O O . GLU A 1 169 ? -3.096 -2.682 8.07 1 94.88 169 GLU A O 1
ATOM 1367 N N . ASP A 1 170 ? -4.203 -2.811 6.105 1 94.69 170 ASP A N 1
ATOM 1368 C CA . ASP A 1 170 ? -3.166 -3.621 5.477 1 94.69 170 ASP A CA 1
ATOM 1369 C C . ASP A 1 170 ? -1.826 -2.889 5.465 1 94.69 170 ASP A C 1
ATOM 1371 O O . ASP A 1 170 ? -0.786 -3.482 5.758 1 94.69 170 ASP A O 1
ATOM 1375 N N . SER A 1 171 ? -1.917 -1.619 5.109 1 97.69 171 SER A N 1
ATOM 1376 C CA . SER A 1 171 ? -0.709 -0.807 5.008 1 97.69 171 SER A CA 1
ATOM 1377 C C . SER A 1 171 ? -0.022 -0.667 6.363 1 97.69 171 SER A C 1
ATOM 1379 O O . SER A 1 171 ? 1.201 -0.791 6.461 1 97.69 171 SER A O 1
ATOM 1381 N N . LYS A 1 172 ? -0.847 -0.375 7.352 1 98.06 172 LYS A N 1
ATOM 1382 C CA . LYS A 1 172 ? -0.284 -0.258 8.695 1 98.06 172 LYS A CA 1
ATOM 1383 C C . LYS A 1 172 ? 0.458 -1.53 9.094 1 98.06 172 LYS A C 1
ATOM 1385 O O . LYS A 1 172 ? 1.592 -1.469 9.57 1 98.06 172 LYS A O 1
ATOM 1390 N N . ILE A 1 173 ? -0.197 -2.656 8.852 1 97.38 173 ILE A N 1
ATOM 1391 C CA . ILE A 1 173 ? 0.341 -3.957 9.234 1 97.38 173 ILE A CA 1
ATOM 1392 C C . ILE A 1 173 ? 1.63 -4.23 8.461 1 97.38 173 ILE A C 1
ATOM 1394 O O . ILE A 1 173 ? 2.654 -4.574 9.055 1 97.38 173 ILE A O 1
ATOM 1398 N N . LEU A 1 174 ? 1.594 -4.059 7.215 1 97.38 174 LEU A N 1
ATOM 1399 C CA . LEU A 1 174 ? 2.727 -4.375 6.352 1 97.38 174 LEU A CA 1
ATOM 1400 C C . LEU A 1 174 ? 3.916 -3.471 6.66 1 97.38 174 LEU A C 1
ATOM 1402 O O . LEU A 1 174 ? 5.051 -3.941 6.75 1 97.38 174 LEU A O 1
ATOM 1406 N N . ILE A 1 175 ? 3.67 -2.154 6.785 1 98.06 175 ILE A N 1
ATOM 1407 C CA . ILE A 1 175 ? 4.73 -1.184 7.031 1 98.06 175 ILE A CA 1
ATOM 1408 C C . ILE A 1 175 ? 5.355 -1.438 8.398 1 98.06 175 ILE A C 1
ATOM 1410 O O . ILE A 1 175 ? 6.574 -1.357 8.562 1 98.06 175 ILE A O 1
ATOM 1414 N N . PHE A 1 176 ? 4.527 -1.754 9.367 1 98.31 176 PHE A N 1
ATOM 1415 C CA . PHE A 1 176 ? 5.016 -2.057 10.711 1 98.31 176 PHE A CA 1
ATOM 1416 C C . PHE A 1 176 ? 5.934 -3.273 10.688 1 98.31 176 PHE A C 1
ATOM 1418 O O . PHE A 1 176 ? 7.047 -3.225 11.211 1 98.31 176 PHE A O 1
ATOM 1425 N N . ILE A 1 177 ? 5.48 -4.371 10.047 1 97.88 177 ILE A N 1
ATOM 1426 C CA . ILE A 1 177 ? 6.25 -5.609 10 1 97.88 177 ILE A CA 1
ATOM 1427 C C . ILE A 1 177 ? 7.555 -5.379 9.242 1 97.88 177 ILE A C 1
ATOM 1429 O O . ILE A 1 177 ? 8.625 -5.816 9.688 1 97.88 177 ILE A O 1
ATOM 1433 N N . ALA A 1 178 ? 7.484 -4.652 8.148 1 97.31 178 ALA A N 1
ATOM 1434 C CA . ALA A 1 178 ? 8.656 -4.383 7.328 1 97.31 178 ALA A CA 1
ATOM 1435 C C . ALA A 1 178 ? 9.648 -3.488 8.07 1 97.31 178 ALA A C 1
ATOM 1437 O O . ALA A 1 178 ? 10.859 -3.543 7.812 1 97.31 178 ALA A O 1
ATOM 1438 N N . GLY A 1 179 ? 9.141 -2.656 8.969 1 97.69 179 GLY A N 1
ATOM 1439 C CA . GLY A 1 179 ? 9.977 -1.688 9.656 1 97.69 179 GLY A CA 1
ATOM 1440 C C . GLY A 1 179 ? 10.664 -2.26 10.883 1 97.69 179 GLY A C 1
ATOM 1441 O O . GLY A 1 179 ? 11.516 -1.608 11.484 1 97.69 179 GLY A O 1
ATOM 1442 N N . ILE A 1 180 ? 10.297 -3.508 11.281 1 97.25 180 ILE A N 1
ATOM 1443 C CA . ILE A 1 180 ? 10.922 -4.156 12.43 1 97.25 180 ILE A CA 1
ATOM 1444 C C . ILE A 1 180 ? 12.406 -4.383 12.141 1 97.25 180 ILE A C 1
ATOM 1446 O O . ILE A 1 180 ? 12.773 -4.859 11.062 1 97.25 180 ILE A O 1
ATOM 1450 N N . PRO A 1 181 ? 13.234 -3.998 13.086 1 96.19 181 PRO A N 1
ATOM 1451 C CA . PRO A 1 181 ? 14.672 -4.145 12.867 1 96.19 181 PRO A CA 1
ATOM 1452 C C . PRO A 1 181 ? 15.094 -5.598 12.641 1 96.19 181 PRO A C 1
ATOM 1454 O O . PRO A 1 181 ? 14.422 -6.516 13.125 1 96.19 181 PRO A O 1
ATOM 1457 N N . GLU A 1 182 ? 16.203 -5.773 11.977 1 93.56 182 GLU A N 1
ATOM 1458 C CA . GLU A 1 182 ? 16.719 -7.105 11.656 1 93.56 182 GLU A CA 1
ATOM 1459 C C . GLU A 1 182 ? 17.031 -7.898 12.914 1 93.56 182 GLU A C 1
ATOM 1461 O O . GLU A 1 182 ? 16.891 -9.125 12.938 1 93.56 182 GLU A O 1
ATOM 1466 N N . GLU A 1 183 ? 17.422 -7.211 13.953 1 93.31 183 GLU A N 1
ATOM 1467 C CA . GLU A 1 183 ? 17.734 -7.848 15.227 1 93.31 183 GLU A CA 1
ATOM 1468 C C . GLU A 1 183 ? 16.516 -8.516 15.836 1 93.31 183 GLU A C 1
ATOM 1470 O O . GLU A 1 183 ? 16.625 -9.445 16.625 1 93.31 183 GLU A O 1
ATOM 1475 N N . ALA A 1 184 ? 15.359 -8.055 15.461 1 94.5 184 ALA A N 1
ATOM 1476 C CA . ALA A 1 184 ? 14.109 -8.594 16 1 94.5 184 ALA A CA 1
ATOM 1477 C C . ALA A 1 184 ? 13.383 -9.43 14.953 1 94.5 184 ALA A C 1
ATOM 1479 O O . ALA A 1 184 ? 12.156 -9.344 14.82 1 94.5 184 ALA A O 1
ATOM 1480 N N . ASN A 1 185 ? 14.133 -10.203 14.219 1 94.12 185 ASN A N 1
ATOM 1481 C CA . ASN A 1 185 ? 13.555 -11.031 13.164 1 94.12 185 ASN A CA 1
ATOM 1482 C C . ASN A 1 185 ? 12.57 -12.055 13.727 1 94.12 185 ASN A C 1
ATOM 1484 O O . ASN A 1 185 ? 11.617 -12.438 13.055 1 94.12 185 ASN A O 1
ATOM 1488 N N . ASP A 1 186 ? 12.836 -12.523 14.906 1 93.88 186 ASP A N 1
ATOM 1489 C CA . ASP A 1 186 ? 11.898 -13.445 15.547 1 93.88 186 ASP A CA 1
ATOM 1490 C C . ASP A 1 186 ? 10.523 -12.82 15.695 1 93.88 186 ASP A C 1
ATOM 1492 O O . ASP A 1 186 ? 9.508 -13.461 15.43 1 93.88 186 ASP A O 1
ATOM 1496 N N . LEU A 1 187 ? 10.523 -11.617 16.141 1 95.69 187 LEU A N 1
ATOM 1497 C CA . LEU A 1 187 ? 9.258 -10.906 16.281 1 95.69 187 LEU A CA 1
ATOM 1498 C C . LEU A 1 187 ? 8.57 -10.75 14.938 1 95.69 187 LEU A C 1
ATOM 1500 O O . LEU A 1 187 ? 7.344 -10.875 14.844 1 95.69 187 LEU A O 1
ATOM 1504 N N . ARG A 1 188 ? 9.312 -10.43 13.922 1 96.31 188 ARG A N 1
ATOM 1505 C CA . ARG A 1 188 ? 8.758 -10.297 12.57 1 96.31 188 ARG A CA 1
ATOM 1506 C C . ARG A 1 188 ? 8.031 -11.578 12.156 1 96.31 188 ARG A C 1
ATOM 1508 O O . ARG A 1 188 ? 6.926 -11.516 11.617 1 96.31 188 ARG A O 1
ATOM 1515 N N . GLN A 1 189 ? 8.664 -12.672 12.422 1 95.19 189 GLN A N 1
ATOM 1516 C CA . GLN A 1 189 ? 8.078 -13.961 12.07 1 95.19 189 GLN A CA 1
ATOM 1517 C C . GLN A 1 189 ? 6.789 -14.211 12.852 1 95.19 189 GLN A C 1
ATOM 1519 O O . GLN A 1 189 ? 5.816 -14.734 12.305 1 95.19 189 GLN A O 1
ATOM 1524 N N . ILE A 1 190 ? 6.809 -13.852 14.055 1 95.06 190 ILE A N 1
ATOM 1525 C CA . ILE A 1 190 ? 5.629 -14.008 14.898 1 95.06 190 ILE A CA 1
ATOM 1526 C C . ILE A 1 190 ? 4.484 -13.164 14.352 1 95.06 190 ILE A C 1
ATOM 1528 O O . ILE A 1 190 ? 3.338 -13.609 14.305 1 95.06 190 ILE A O 1
ATOM 1532 N N . CYS A 1 191 ? 4.793 -11.977 13.984 1 95.94 191 CYS A N 1
ATOM 1533 C CA . CYS A 1 191 ? 3.783 -11.078 13.438 1 95.94 191 CYS A CA 1
ATOM 1534 C C . CYS A 1 191 ? 3.193 -11.633 12.148 1 95.94 191 CYS A C 1
ATOM 1536 O O . CYS A 1 191 ? 1.975 -11.648 11.977 1 95.94 191 CYS A O 1
ATOM 1538 N N . LEU A 1 192 ? 4.027 -12.086 11.242 1 94.94 192 LEU A N 1
ATOM 1539 C CA . LEU A 1 192 ? 3.572 -12.641 9.977 1 94.94 192 LEU A CA 1
ATOM 1540 C C . LEU A 1 192 ? 2.66 -13.844 10.203 1 94.94 192 LEU A C 1
ATOM 1542 O O . LEU A 1 192 ? 1.599 -13.953 9.586 1 94.94 192 LEU A O 1
ATOM 1546 N N . ARG A 1 193 ? 3.035 -14.711 11.094 1 93.81 193 ARG A N 1
ATOM 1547 C CA . ARG A 1 193 ? 2.238 -15.891 11.406 1 93.81 193 ARG A CA 1
ATOM 1548 C C . ARG A 1 193 ? 0.899 -15.492 12.023 1 93.81 193 ARG A C 1
ATOM 1550 O O . ARG A 1 193 ? -0.126 -16.125 11.742 1 93.81 193 ARG A O 1
ATOM 1557 N N . PHE A 1 194 ? 1.012 -14.531 12.875 1 94.19 194 PHE A N 1
ATOM 1558 C CA . PHE A 1 194 ? -0.198 -14.047 13.523 1 94.19 194 PHE A CA 1
ATOM 1559 C C . PHE A 1 194 ? -1.207 -13.547 12.5 1 94.19 194 PHE A C 1
ATOM 1561 O O . PHE A 1 194 ? -2.389 -13.883 12.562 1 94.19 194 PHE A O 1
ATOM 1568 N N . VAL A 1 195 ? -0.757 -12.719 11.57 1 93.69 195 VAL A N 1
ATOM 1569 C CA . VAL A 1 195 ? -1.636 -12.141 10.555 1 93.69 195 VAL A CA 1
ATOM 1570 C C . VAL A 1 195 ? -2.154 -13.242 9.633 1 93.69 195 VAL A C 1
ATOM 1572 O O . VAL A 1 195 ? -3.314 -13.219 9.219 1 93.69 195 VAL A O 1
ATOM 1575 N N . GLU A 1 196 ? -1.308 -14.148 9.305 1 90.31 196 GLU A N 1
ATOM 1576 C CA . GLU A 1 196 ? -1.692 -15.266 8.445 1 90.31 196 GLU A CA 1
ATOM 1577 C C . GLU A 1 196 ? -2.846 -16.062 9.062 1 90.31 196 GLU A C 1
ATOM 1579 O O . GLU A 1 196 ? -3.779 -16.453 8.359 1 90.31 196 GLU A O 1
ATOM 1584 N N . ARG A 1 197 ? -2.773 -16.266 10.289 1 87.88 197 ARG A N 1
ATOM 1585 C CA . ARG A 1 197 ? -3.768 -17.062 11.008 1 87.88 197 ARG A CA 1
ATOM 1586 C C . ARG A 1 197 ? -5.105 -16.328 11.07 1 87.88 197 ARG A C 1
ATOM 1588 O O . ARG A 1 197 ? -6.164 -16.969 11.047 1 87.88 197 ARG A O 1
ATOM 1595 N N . HIS A 1 198 ? -5.055 -15.086 11.117 1 83.44 198 HIS A N 1
ATOM 1596 C CA . HIS A 1 198 ? -6.277 -14.312 11.312 1 83.44 198 HIS A CA 1
ATOM 1597 C C . HIS A 1 198 ? -6.824 -13.805 9.984 1 83.44 198 HIS A C 1
ATOM 1599 O O . HIS A 1 198 ? -7.918 -13.227 9.938 1 83.44 198 HIS A O 1
ATOM 1605 N N . SER A 1 199 ? -6.113 -13.82 8.953 1 73.94 199 SER A N 1
ATOM 1606 C CA . SER A 1 199 ? -6.547 -13.312 7.656 1 73.94 199 SER A CA 1
ATOM 1607 C C . SER A 1 199 ? -7.703 -14.133 7.102 1 73.94 199 SER A C 1
ATOM 1609 O O . SER A 1 199 ? -8.523 -13.625 6.336 1 73.94 199 SER A O 1
ATOM 1611 N N . ASN A 1 200 ? -7.855 -15.344 7.355 1 64 200 ASN A N 1
ATOM 1612 C CA . ASN A 1 200 ? -8.906 -16.219 6.82 1 64 200 ASN A CA 1
ATOM 1613 C C . ASN A 1 200 ? -10.258 -15.906 7.453 1 64 200 ASN A C 1
ATOM 1615 O O . ASN A 1 200 ? -11.305 -16.141 6.84 1 64 200 ASN A O 1
ATOM 1619 N N . SER A 1 201 ? -10.305 -15.562 8.641 1 56.25 201 SER A N 1
ATOM 1620 C CA . SER A 1 201 ? -11.594 -15.445 9.328 1 56.25 201 SER A CA 1
ATOM 1621 C C . SER A 1 201 ? -12.086 -14.008 9.328 1 56.25 201 SER A C 1
ATOM 1623 O O . SER A 1 201 ? -13.211 -13.727 8.891 1 56.25 201 SER A O 1
ATOM 1625 N N . GLU A 1 202 ? -11.383 -13.195 10.18 1 63.34 202 GLU A N 1
ATOM 1626 C CA . GLU A 1 202 ? -11.719 -11.789 10.398 1 63.34 202 GLU A CA 1
ATOM 1627 C C . GLU A 1 202 ? -10.555 -10.883 10.031 1 63.34 202 GLU A C 1
ATOM 1629 O O . GLU A 1 202 ? -9.391 -11.305 10.062 1 63.34 202 GLU A O 1
ATOM 1634 N N . GLN A 1 203 ? -10.773 -9.867 9.297 1 72.94 203 GLN A N 1
ATOM 1635 C CA . GLN A 1 203 ? -9.734 -8.906 8.961 1 72.94 203 GLN A CA 1
ATOM 1636 C C . GLN A 1 203 ? -8.898 -8.547 10.188 1 72.94 203 GLN A C 1
ATOM 1638 O O . GLN A 1 203 ? -9.438 -8.133 11.219 1 72.94 203 GLN A O 1
ATOM 1643 N N . CYS A 1 204 ? -7.727 -9.125 10.289 1 84.62 204 CYS A N 1
ATOM 1644 C CA . CYS A 1 204 ? -6.754 -8.758 11.312 1 84.62 204 CYS A CA 1
ATOM 1645 C C . CYS A 1 204 ? -6.555 -7.246 11.352 1 84.62 204 CYS A C 1
ATOM 1647 O O . CYS A 1 204 ? -6.297 -6.621 10.32 1 84.62 204 CYS A O 1
ATOM 1649 N N . THR A 1 205 ? -6.816 -6.711 12.57 1 91.81 205 THR A N 1
ATOM 1650 C CA . THR A 1 205 ? -6.609 -5.273 12.703 1 91.81 205 THR A CA 1
ATOM 1651 C C . THR A 1 205 ? -5.199 -4.977 13.211 1 91.81 205 THR A C 1
ATOM 1653 O O . THR A 1 205 ? -4.562 -5.836 13.828 1 91.81 205 THR A O 1
ATOM 1656 N N . PHE A 1 206 ? -4.781 -3.814 12.859 1 96.31 206 PHE A N 1
ATOM 1657 C CA . PHE A 1 206 ? -3.465 -3.371 13.305 1 96.31 206 PHE A CA 1
ATOM 1658 C C . PHE A 1 206 ? -3.396 -3.324 14.828 1 96.31 206 PHE A C 1
ATOM 1660 O O . PHE A 1 206 ? -2.363 -3.646 15.414 1 96.31 206 PHE A O 1
ATOM 1667 N N . LYS A 1 207 ? -4.484 -2.896 15.453 1 94.94 207 LYS A N 1
ATOM 1668 C CA . LYS A 1 207 ? -4.562 -2.852 16.906 1 94.94 207 LYS A CA 1
ATOM 1669 C C . LYS A 1 207 ? -4.328 -4.234 17.516 1 94.94 207 LYS A C 1
ATOM 1671 O O . LYS A 1 207 ? -3.609 -4.371 18.5 1 94.94 207 LYS A O 1
ATOM 1676 N N . GLN A 1 208 ? -4.934 -5.258 16.969 1 94.31 208 GLN A N 1
ATOM 1677 C CA . GLN A 1 208 ? -4.758 -6.633 17.438 1 94.31 208 GLN A CA 1
ATOM 1678 C C . GLN A 1 208 ? -3.303 -7.074 17.297 1 94.31 208 GLN A C 1
ATOM 1680 O O . GLN A 1 208 ? -2.771 -7.762 18.156 1 94.31 208 GLN A O 1
ATOM 1685 N N . LEU A 1 209 ? -2.705 -6.762 16.219 1 96.38 209 LEU A N 1
ATOM 1686 C CA . LEU A 1 209 ? -1.306 -7.105 15.992 1 96.38 209 LEU A CA 1
ATOM 1687 C C . LEU A 1 209 ? -0.407 -6.453 17.031 1 96.38 209 LEU A C 1
ATOM 1689 O O . LEU A 1 209 ? 0.503 -7.094 17.562 1 96.38 209 LEU A O 1
ATOM 1693 N N . LEU A 1 210 ? -0.653 -5.152 17.281 1 96.38 210 LEU A N 1
ATOM 1694 C CA . LEU A 1 210 ? 0.154 -4.438 18.266 1 96.38 210 LEU A CA 1
ATOM 1695 C C . LEU A 1 210 ? 0.003 -5.062 19.656 1 96.38 210 LEU A C 1
ATOM 1697 O O . LEU A 1 210 ? 0.962 -5.109 20.422 1 96.38 210 LEU A O 1
ATOM 1701 N N . GLU A 1 211 ? -1.193 -5.461 19.938 1 95.12 211 GLU A N 1
ATOM 1702 C CA . GLU A 1 211 ? -1.429 -6.129 21.203 1 95.12 211 GLU A CA 1
ATOM 1703 C C . GLU A 1 211 ? -0.639 -7.434 21.297 1 95.12 211 GLU A C 1
ATOM 1705 O O . GLU A 1 211 ? -0.082 -7.754 22.359 1 95.12 211 GLU A O 1
ATOM 1710 N N . GLU A 1 212 ? -0.613 -8.188 20.281 1 93.75 212 GLU A N 1
ATOM 1711 C CA . GLU A 1 212 ? 0.188 -9.406 20.234 1 93.75 212 GLU A CA 1
ATOM 1712 C C . GLU A 1 212 ? 1.671 -9.102 20.422 1 93.75 212 GLU A C 1
ATOM 1714 O O . GLU A 1 212 ? 2.375 -9.836 21.125 1 93.75 212 GLU A O 1
ATOM 1719 N N . CYS A 1 213 ? 2.127 -8.062 19.797 1 95.12 213 CYS A N 1
ATOM 1720 C CA . CYS A 1 213 ? 3.52 -7.648 19.922 1 95.12 213 CYS A CA 1
ATOM 1721 C C . CYS A 1 213 ? 3.85 -7.25 21.359 1 95.12 213 CYS A C 1
ATOM 1723 O O . CYS A 1 213 ? 4.906 -7.613 21.875 1 95.12 213 CYS A O 1
ATOM 1725 N N . ARG A 1 214 ? 2.941 -6.504 21.906 1 94.62 214 ARG A N 1
ATOM 1726 C CA . ARG A 1 214 ? 3.125 -6.082 23.297 1 94.62 214 ARG A CA 1
ATOM 1727 C C . ARG A 1 214 ? 3.254 -7.285 24.219 1 94.62 214 ARG A C 1
ATOM 1729 O O . ARG A 1 214 ? 4.117 -7.309 25.094 1 94.62 214 ARG A O 1
ATOM 1736 N N . SER A 1 215 ? 2.367 -8.266 24.047 1 93.5 215 SER A N 1
ATOM 1737 C CA . SER A 1 215 ? 2.387 -9.484 24.859 1 93.5 215 SER A CA 1
ATOM 1738 C C . SER A 1 215 ? 3.701 -10.234 24.688 1 93.5 215 SER A C 1
ATOM 1740 O O . SER A 1 215 ? 4.285 -10.711 25.656 1 93.5 215 SER A O 1
ATOM 1742 N N . TYR A 1 216 ? 4.148 -10.359 23.5 1 92.56 216 TYR A N 1
ATOM 1743 C CA . TYR A 1 216 ? 5.395 -11.055 23.203 1 92.56 216 TYR A CA 1
ATOM 1744 C C . TYR A 1 216 ? 6.582 -10.352 23.844 1 92.56 216 TYR A C 1
ATOM 1746 O O . TYR A 1 216 ? 7.445 -11 24.453 1 92.56 216 TYR A O 1
ATOM 1754 N N . LEU A 1 217 ? 6.645 -9.062 23.688 1 91.56 217 LEU A N 1
ATOM 1755 C CA . LEU A 1 217 ? 7.754 -8.289 24.234 1 91.56 217 LEU A CA 1
ATOM 1756 C C . LEU A 1 217 ? 7.766 -8.352 25.75 1 91.56 217 LEU A C 1
ATOM 1758 O O . LEU A 1 217 ? 8.828 -8.391 26.375 1 91.56 217 LEU A O 1
ATOM 1762 N N . ALA A 1 218 ? 6.578 -8.375 26.328 1 90.31 218 ALA A N 1
ATOM 1763 C CA . ALA A 1 218 ? 6.461 -8.5 27.781 1 90.31 218 ALA A CA 1
ATOM 1764 C C . ALA A 1 218 ? 6.984 -9.859 28.25 1 90.31 218 ALA A C 1
ATOM 1766 O O . ALA A 1 218 ? 7.699 -9.938 29.25 1 90.31 218 ALA A O 1
ATOM 1767 N N . THR A 1 219 ? 6.656 -10.875 27.562 1 89.44 219 THR A N 1
ATOM 1768 C CA . THR A 1 219 ? 7.094 -12.227 27.906 1 89.44 219 THR A CA 1
ATOM 1769 C C . THR A 1 219 ? 8.602 -12.367 27.734 1 89.44 219 THR A C 1
ATOM 1771 O O . THR A 1 219 ? 9.266 -13.016 28.547 1 89.44 219 THR A O 1
ATOM 1774 N N . LYS A 1 220 ? 9.117 -11.805 26.688 1 85.94 220 LYS A N 1
ATOM 1775 C CA . LYS A 1 220 ? 10.555 -11.844 26.438 1 85.94 220 LYS A CA 1
ATOM 1776 C C . LYS A 1 220 ? 11.328 -11.102 27.516 1 85.94 220 LYS A C 1
ATOM 1778 O O . LYS A 1 220 ? 12.398 -11.547 27.938 1 85.94 220 LYS A O 1
ATOM 1783 N N . ALA A 1 221 ? 10.852 -9.992 27.922 1 83.69 221 ALA A N 1
ATOM 1784 C CA . ALA A 1 221 ? 11.477 -9.211 29 1 83.69 221 ALA A CA 1
ATOM 1785 C C . ALA A 1 221 ? 11.453 -9.977 30.312 1 83.69 221 ALA A C 1
ATOM 1787 O O . ALA A 1 221 ? 12.43 -9.953 31.062 1 83.69 221 ALA A O 1
ATOM 1788 N N . GLU A 1 222 ? 10.367 -10.672 30.562 1 82.75 222 GLU A N 1
ATOM 1789 C CA . GLU A 1 222 ? 10.234 -11.469 31.781 1 82.75 222 GLU A CA 1
ATOM 1790 C C . GLU A 1 222 ? 11.195 -12.656 31.766 1 82.75 222 GLU A C 1
ATOM 1792 O O . GLU A 1 222 ? 11.797 -12.992 32.781 1 82.75 222 GLU A O 1
ATOM 1797 N N . ALA A 1 223 ? 11.352 -13.195 30.625 1 79.5 223 ALA A N 1
ATOM 1798 C CA . ALA A 1 223 ? 12.258 -14.336 30.484 1 79.5 223 ALA A CA 1
ATOM 1799 C C . ALA A 1 223 ? 13.711 -13.906 30.719 1 79.5 223 ALA A C 1
ATOM 1801 O O . ALA A 1 223 ? 14.492 -14.633 31.328 1 79.5 223 ALA A O 1
ATOM 1802 N N . LYS A 1 224 ? 14.016 -12.758 30.25 1 75.75 224 LYS A N 1
ATOM 1803 C CA . LYS A 1 224 ? 15.367 -12.234 30.453 1 75.75 224 LYS A CA 1
ATOM 1804 C C . LYS A 1 224 ? 15.633 -11.953 31.922 1 75.75 224 LYS A C 1
ATOM 1806 O O . LYS A 1 224 ? 16.734 -12.195 32.406 1 75.75 224 LYS A O 1
ATOM 1811 N N . ILE A 1 225 ? 14.625 -11.508 32.562 1 74.5 225 ILE A N 1
ATOM 1812 C CA . ILE A 1 225 ? 14.742 -11.242 34 1 74.5 225 ILE A CA 1
ATOM 1813 C C . ILE A 1 225 ? 14.969 -12.547 34.75 1 74.5 225 ILE A C 1
ATOM 1815 O O . ILE A 1 225 ? 15.828 -12.617 35.625 1 74.5 225 ILE A O 1
ATOM 1819 N N . PHE A 1 226 ? 14.234 -13.516 34.312 1 72.94 226 PHE A N 1
ATOM 1820 C CA . PHE A 1 226 ? 14.344 -14.82 34.938 1 72.94 226 PHE A CA 1
ATOM 1821 C C . PHE A 1 226 ? 15.719 -15.43 34.688 1 72.94 226 PHE A C 1
ATOM 1823 O O . PHE A 1 226 ? 16.328 -16 35.594 1 72.94 226 PHE A O 1
ATOM 1830 N N . GLU A 1 227 ? 16.234 -15.281 33.562 1 71.06 227 GLU A N 1
ATOM 1831 C CA . GLU A 1 227 ? 17.547 -15.805 33.188 1 71.06 227 GLU A CA 1
ATOM 1832 C C . GLU A 1 227 ? 18.656 -15.094 33.969 1 71.06 227 GLU A C 1
ATOM 1834 O O . GLU A 1 227 ? 19.609 -15.727 34.438 1 71.06 227 GLU A O 1
ATOM 1839 N N . ASN A 1 228 ? 18.516 -13.836 34.094 1 72.44 228 ASN A N 1
ATOM 1840 C CA . ASN A 1 228 ? 19.516 -13.055 34.812 1 72.44 228 ASN A CA 1
ATOM 1841 C C . ASN A 1 228 ? 19.5 -13.352 36.312 1 72.44 228 ASN A C 1
ATOM 1843 O O . ASN A 1 228 ? 20.547 -13.359 36.938 1 72.44 228 ASN A O 1
ATOM 1847 N N . THR A 1 229 ? 18.328 -13.617 36.781 1 72.12 229 THR A N 1
ATOM 1848 C CA . THR A 1 229 ? 18.203 -13.961 38.188 1 72.12 229 THR A CA 1
ATOM 1849 C C . THR A 1 229 ? 18.781 -15.344 38.469 1 72.12 229 THR A C 1
ATOM 1851 O O . THR A 1 229 ? 19.422 -15.562 39.5 1 72.12 229 THR A O 1
ATOM 1854 N N . TYR A 1 230 ? 18.578 -16.25 37.562 1 68.62 230 TYR A N 1
ATOM 1855 C CA . TYR A 1 230 ? 19.125 -17.594 37.719 1 68.62 230 TYR A CA 1
ATOM 1856 C C . TYR A 1 230 ? 20.641 -17.578 37.594 1 68.62 230 TYR A C 1
ATOM 1858 O O . TYR A 1 230 ? 21.328 -18.312 38.281 1 68.62 230 TYR A O 1
ATOM 1866 N N . LEU A 1 231 ? 21.141 -16.828 36.719 1 68.25 231 LEU A N 1
ATOM 1867 C CA . LEU A 1 231 ? 22.594 -16.75 36.531 1 68.25 231 LEU A CA 1
ATOM 1868 C C . LEU A 1 231 ? 23.25 -16.109 37.75 1 68.25 231 LEU A C 1
ATOM 1870 O O . LEU A 1 231 ? 24.406 -16.422 38.094 1 68.25 231 LEU A O 1
ATOM 1874 N N . SER A 1 232 ? 22.562 -15.297 38.406 1 69.5 232 SER A N 1
ATOM 1875 C CA . SER A 1 232 ? 23.125 -14.68 39.594 1 69.5 232 SER A CA 1
ATOM 1876 C C . SER A 1 232 ? 23.125 -15.664 40.75 1 69.5 232 SER A C 1
ATOM 1878 O O . SER A 1 232 ? 23.922 -15.531 41.688 1 69.5 232 SER A O 1
ATOM 1880 N N . PHE A 1 233 ? 22.297 -16.625 40.688 1 67.31 233 PHE A N 1
ATOM 1881 C CA . PHE A 1 233 ? 22.25 -17.594 41.75 1 67.31 233 PHE A CA 1
ATOM 1882 C C . PHE A 1 233 ? 23.203 -18.75 41.5 1 67.31 233 PHE A C 1
ATOM 1884 O O . PHE A 1 233 ? 23.391 -19.625 42.344 1 67.31 233 PHE A O 1
ATOM 1891 N N . THR A 1 234 ? 23.703 -18.953 40.312 1 58.19 234 THR A N 1
ATOM 1892 C CA . THR A 1 234 ? 24.688 -20.016 40.125 1 58.19 234 THR A CA 1
ATOM 1893 C C . THR A 1 234 ? 26.016 -19.641 40.75 1 58.19 234 THR A C 1
ATOM 1895 O O . THR A 1 234 ? 26.609 -18.625 40.406 1 58.19 234 THR A O 1
ATOM 1898 N N . PRO A 1 235 ? 26.266 -20.188 41.969 1 57.09 235 PRO A N 1
ATOM 1899 C CA . PRO A 1 235 ? 27.547 -20 42.656 1 57.09 235 PRO A CA 1
ATOM 1900 C C . PRO A 1 235 ? 28.734 -20.297 41.781 1 57.09 235 PRO A C 1
ATOM 1902 O O . PRO A 1 235 ? 28.656 -21.125 40.875 1 57.09 235 PRO A O 1
ATOM 1905 N N . SER A 1 236 ? 29.781 -19.375 41.688 1 46.38 236 SER A N 1
ATOM 1906 C CA . SER A 1 236 ? 31.094 -19.859 41.281 1 46.38 236 SER A CA 1
ATOM 1907 C C . SER A 1 236 ? 31.531 -21.062 42.094 1 46.38 236 SER A C 1
ATOM 1909 O O . SER A 1 236 ? 31.359 -21.078 43.344 1 46.38 236 SER A O 1
ATOM 1911 N N . MET B 1 1 ? -64.812 69.75 22.062 1 55 1 MET B N 1
ATOM 1912 C CA . MET B 1 1 ? -63.594 69.75 22.828 1 55 1 MET B CA 1
ATOM 1913 C C . MET B 1 1 ? -63.281 68.375 23.328 1 55 1 MET B C 1
ATOM 1915 O O . MET B 1 1 ? -62.125 67.938 23.312 1 55 1 MET B O 1
ATOM 1919 N N . LEU B 1 2 ? -64.25 67.625 23.531 1 75.69 2 LEU B N 1
ATOM 1920 C CA . LEU B 1 2 ? -64.125 66.25 24.078 1 75.69 2 LEU B CA 1
ATOM 1921 C C . LEU B 1 2 ? -63.625 65.25 23.016 1 75.69 2 LEU B C 1
ATOM 1923 O O . LEU B 1 2 ? -62.812 64.375 23.297 1 75.69 2 LEU B O 1
ATOM 1927 N N . LYS B 1 3 ? -64.062 65.375 21.938 1 72.38 3 LYS B N 1
ATOM 1928 C CA . LYS B 1 3 ? -63.719 64.438 20.859 1 72.38 3 LYS B CA 1
ATOM 1929 C C . LYS B 1 3 ? -62.281 64.625 20.406 1 72.38 3 LYS B C 1
ATOM 1931 O O . LYS B 1 3 ? -61.562 63.656 20.094 1 72.38 3 LYS B O 1
ATOM 1936 N N . SER B 1 4 ? -61.938 65.812 20.5 1 70.88 4 SER B N 1
ATOM 1937 C CA . SER B 1 4 ? -60.562 66.125 20.125 1 70.88 4 SER B CA 1
ATOM 1938 C C . SER B 1 4 ? -59.562 65.625 21.156 1 70.88 4 SER B C 1
ATOM 1940 O O . SER B 1 4 ? -58.5 65.125 20.797 1 70.88 4 SER B O 1
ATOM 1942 N N . THR B 1 5 ? -59.812 65.625 22.312 1 76 5 THR B N 1
ATOM 1943 C CA . THR B 1 5 ? -59 65.125 23.391 1 76 5 THR B CA 1
ATOM 1944 C C . THR B 1 5 ? -58.906 63.594 23.344 1 76 5 THR B C 1
ATOM 1946 O O . THR B 1 5 ? -57.875 63 23.578 1 76 5 THR B O 1
ATOM 1949 N N . GLN B 1 6 ? -60.031 63 22.969 1 76.75 6 GLN B N 1
ATOM 1950 C CA . GLN B 1 6 ? -60.062 61.531 22.859 1 76.75 6 GLN B CA 1
ATOM 1951 C C . GLN B 1 6 ? -59.156 61.062 21.719 1 76.75 6 GLN B C 1
ATOM 1953 O O . GLN B 1 6 ? -58.469 60.062 21.844 1 76.75 6 GLN B O 1
ATOM 1958 N N . ASN B 1 7 ? -59.219 61.75 20.656 1 76.69 7 ASN B N 1
ATOM 1959 C CA . ASN B 1 7 ? -58.375 61.406 19.516 1 76.69 7 ASN B CA 1
ATOM 1960 C C . ASN B 1 7 ? -56.875 61.594 19.844 1 76.69 7 ASN B C 1
ATOM 1962 O O . ASN B 1 7 ? -56.031 60.812 19.406 1 76.69 7 ASN B O 1
ATOM 1966 N N . PHE B 1 8 ? -56.625 62.562 20.594 1 77.12 8 PHE B N 1
ATOM 1967 C CA . PHE B 1 8 ? -55.25 62.844 21.031 1 77.12 8 PHE B CA 1
ATOM 1968 C C . PHE B 1 8 ? -54.781 61.75 21.969 1 77.12 8 PHE B C 1
ATOM 1970 O O . PHE B 1 8 ? -53.656 61.25 21.828 1 77.12 8 PHE B O 1
ATOM 1977 N N . ILE B 1 9 ? -55.594 61.344 22.875 1 78.19 9 ILE B N 1
ATOM 1978 C CA . ILE B 1 9 ? -55.25 60.281 23.828 1 78.19 9 ILE B CA 1
ATOM 1979 C C . ILE B 1 9 ? -55.062 58.969 23.094 1 78.19 9 ILE B C 1
ATOM 1981 O O . ILE B 1 9 ? -54.125 58.219 23.375 1 78.19 9 ILE B O 1
ATOM 1985 N N . ALA B 1 10 ? -55.875 58.688 22.156 1 80.06 10 ALA B N 1
ATOM 1986 C CA . ALA B 1 10 ? -55.781 57.5 21.328 1 80.06 10 ALA B CA 1
ATOM 1987 C C . ALA B 1 10 ? -54.5 57.5 20.484 1 80.06 10 ALA B C 1
ATOM 1989 O O . ALA B 1 10 ? -53.844 56.469 20.344 1 80.06 10 ALA B O 1
ATOM 1990 N N . GLY B 1 11 ? -54.219 58.625 19.953 1 76.12 11 GLY B N 1
ATOM 1991 C CA . GLY B 1 11 ? -53 58.781 19.203 1 76.12 11 GLY B CA 1
ATOM 1992 C C . GLY B 1 11 ? -51.75 58.594 20.062 1 76.12 11 GLY B C 1
ATOM 1993 O O . GLY B 1 11 ? -50.812 57.938 19.656 1 76.12 11 GLY B O 1
ATOM 1994 N N . GLN B 1 12 ? -51.781 59.156 21.281 1 78.88 12 GLN B N 1
ATOM 1995 C CA . GLN B 1 12 ? -50.656 59 22.234 1 78.88 12 GLN B CA 1
ATOM 1996 C C . GLN B 1 12 ? -50.5 57.562 22.688 1 78.88 12 GLN B C 1
ATOM 1998 O O . GLN B 1 12 ? -49.406 57.062 22.859 1 78.88 12 GLN B O 1
ATOM 2003 N N . GLN B 1 13 ? -51.656 56.906 22.844 1 78.62 13 GLN B N 1
ATOM 2004 C CA . GLN B 1 13 ? -51.625 55.5 23.234 1 78.62 13 GLN B CA 1
ATOM 2005 C C . GLN B 1 13 ? -51.031 54.625 22.141 1 78.62 13 GLN B C 1
ATOM 2007 O O . GLN B 1 13 ? -50.25 53.688 22.422 1 78.62 13 GLN B O 1
ATOM 2012 N N . GLU B 1 14 ? -51.344 54.969 20.938 1 80.38 14 GLU B N 1
ATOM 2013 C CA . GLU B 1 14 ? -50.781 54.25 19.797 1 80.38 14 GLU B CA 1
ATOM 2014 C C . GLU B 1 14 ? -49.281 54.5 19.672 1 80.38 14 GLU B C 1
ATOM 2016 O O . GLU B 1 14 ? -48.5 53.594 19.375 1 80.38 14 GLU B O 1
ATOM 2021 N N . GLU B 1 15 ? -48.938 55.719 19.859 1 77.81 15 GLU B N 1
ATOM 2022 C CA . GLU B 1 15 ? -47.5 56.062 19.844 1 77.81 15 GLU B CA 1
ATOM 2023 C C . GLU B 1 15 ? -46.75 55.375 20.984 1 77.81 15 GLU B C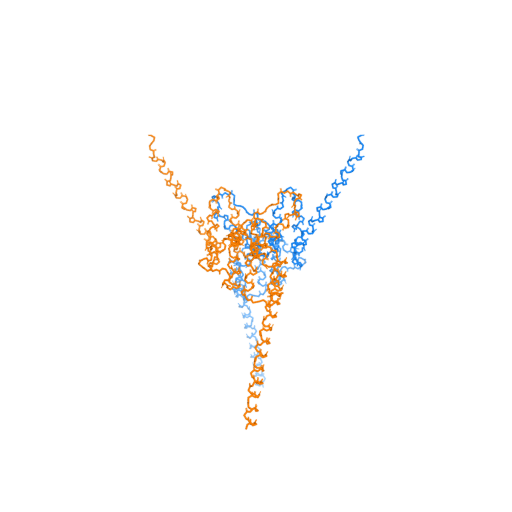 1
ATOM 2025 O O . GLU B 1 15 ? -45.625 54.938 20.797 1 77.81 15 GLU B O 1
ATOM 2030 N N . MET B 1 16 ? -47.375 55.312 22.125 1 77.38 16 MET B N 1
ATOM 2031 C CA . MET B 1 16 ? -46.781 54.656 23.281 1 77.38 16 MET B CA 1
ATOM 2032 C C . MET B 1 16 ? -46.625 53.156 23.047 1 77.38 16 MET B C 1
ATOM 2034 O O . MET B 1 16 ? -45.625 52.562 23.406 1 77.38 16 MET B O 1
ATOM 2038 N N . LYS B 1 17 ? -47.594 52.562 22.375 1 76.31 17 LYS B N 1
ATOM 2039 C CA . LYS B 1 17 ? -47.531 51.156 22 1 76.31 17 LYS B CA 1
ATOM 2040 C C . LYS B 1 17 ? -46.406 50.875 21.016 1 76.31 17 LYS B C 1
ATOM 2042 O O . LYS B 1 17 ? -45.688 49.875 21.141 1 76.31 17 LYS B O 1
ATOM 2047 N N . GLU B 1 18 ? -46.281 51.75 20.109 1 76.38 18 GLU B N 1
ATOM 2048 C CA . GLU B 1 18 ? -45.219 51.625 19.125 1 76.38 18 GLU B CA 1
ATOM 2049 C C . GLU B 1 18 ? -43.844 51.812 19.766 1 76.38 18 GLU B C 1
ATOM 2051 O O . GLU B 1 18 ? -42.875 51.094 19.453 1 76.38 18 GLU B O 1
ATOM 2056 N N . MET B 1 19 ? -43.781 52.812 20.641 1 76.12 19 MET B N 1
ATOM 2057 C CA . MET B 1 19 ? -42.531 53.062 21.391 1 76.12 19 MET B CA 1
ATOM 2058 C C . MET B 1 19 ? -42.188 51.875 22.266 1 76.12 19 MET B C 1
ATOM 2060 O O . MET B 1 19 ? -41.031 51.469 22.375 1 76.12 19 MET B O 1
ATOM 2064 N N . LYS B 1 20 ? -43.156 51.25 22.812 1 71.38 20 LYS B N 1
ATOM 2065 C CA . LYS B 1 20 ? -42.969 50.031 23.641 1 71.38 20 LYS B CA 1
ATOM 2066 C C . LYS B 1 20 ? -42.469 48.875 22.812 1 71.38 20 LYS B C 1
ATOM 2068 O O . LYS B 1 20 ? -41.594 48.125 23.25 1 71.38 20 LYS B O 1
ATOM 2073 N N . LYS B 1 21 ? -43 48.719 21.672 1 72.25 21 LYS B N 1
ATOM 2074 C CA . LYS B 1 21 ? -42.562 47.688 20.734 1 72.25 21 LYS B CA 1
ATOM 2075 C C . LYS B 1 21 ? -41.125 47.875 20.297 1 72.25 21 LYS B C 1
ATOM 2077 O O . LYS B 1 21 ? -40.344 46.938 20.234 1 72.25 21 LYS B O 1
ATOM 2082 N N . GLU B 1 22 ? -40.812 49.156 20.016 1 70.75 22 GLU B N 1
ATOM 2083 C CA . GLU B 1 22 ? -39.469 49.469 19.609 1 70.75 22 GLU B CA 1
ATOM 2084 C C . GLU B 1 22 ? -38.469 49.281 20.781 1 70.75 22 GLU B C 1
ATOM 2086 O O . GLU B 1 22 ? -37.344 48.812 20.578 1 70.75 22 GLU B O 1
ATOM 2091 N N . PHE B 1 23 ? -38.938 49.688 21.953 1 70.5 23 PHE B N 1
ATOM 2092 C CA . PHE B 1 23 ? -38.156 49.5 23.156 1 70.5 23 PHE B CA 1
ATOM 2093 C C . PHE B 1 23 ? -37.969 48.031 23.469 1 70.5 23 PHE B C 1
ATOM 2095 O O . PHE B 1 23 ? -36.906 47.594 23.906 1 70.5 23 PHE B O 1
ATOM 2102 N N . GLY B 1 24 ? -38.938 47.219 23.25 1 68.31 24 GLY B N 1
ATOM 2103 C CA . GLY B 1 24 ? -38.875 45.781 23.406 1 68.31 24 GLY B CA 1
ATOM 2104 C C . GLY B 1 24 ? -37.938 45.094 22.453 1 68.31 24 GLY B C 1
ATOM 2105 O O . GLY B 1 24 ? -37.188 44.188 22.828 1 68.31 24 GLY B O 1
ATOM 2106 N N . LYS B 1 25 ? -37.938 45.5 21.219 1 65.69 25 LYS B N 1
ATOM 2107 C CA . LYS B 1 25 ? -37.031 45 20.172 1 65.69 25 LYS B CA 1
ATOM 2108 C C . LYS B 1 25 ? -35.594 45.406 20.469 1 65.69 25 LYS B C 1
ATOM 2110 O O . LYS B 1 25 ? -34.688 44.594 20.266 1 65.69 25 LYS B O 1
ATOM 2115 N N . ALA B 1 26 ? -35.594 46.688 20.922 1 63.31 26 ALA B N 1
ATOM 2116 C CA . ALA B 1 26 ? -34.25 47.156 21.297 1 63.31 26 ALA B CA 1
ATOM 2117 C C . ALA B 1 26 ? -33.719 46.406 22.5 1 63.31 26 ALA B C 1
ATOM 2119 O O . ALA B 1 26 ? -32.531 46.031 22.531 1 63.31 26 ALA B O 1
ATOM 2120 N N . LYS B 1 27 ? -34.5 46.188 23.484 1 64.56 27 LYS B N 1
ATOM 2121 C CA . LYS B 1 27 ? -34.094 45.406 24.656 1 64.56 27 LYS B CA 1
ATOM 2122 C C . LYS B 1 27 ? -33.812 43.969 24.266 1 64.56 27 LYS B C 1
ATOM 2124 O O . LYS B 1 27 ? -32.875 43.344 24.812 1 64.56 27 LYS B O 1
ATOM 2129 N N . ALA B 1 28 ? -34.594 43.375 23.359 1 65.62 28 ALA B N 1
ATOM 2130 C CA . ALA B 1 28 ? -34.375 42 22.891 1 65.62 28 ALA B CA 1
ATOM 2131 C C . ALA B 1 28 ? -33.062 41.906 22.125 1 65.62 28 ALA B C 1
ATOM 2133 O O . ALA B 1 28 ? -32.312 40.906 22.281 1 65.62 28 ALA B O 1
ATOM 2134 N N . LYS B 1 29 ? -32.906 42.875 21.297 1 67.38 29 LYS B N 1
ATOM 2135 C CA . LYS B 1 29 ? -31.641 42.906 20.547 1 67.38 29 LYS B CA 1
ATOM 2136 C C . LYS B 1 29 ? -30.453 43.031 21.5 1 67.38 29 LYS B C 1
ATOM 2138 O O . LYS B 1 29 ? -29.422 42.406 21.297 1 67.38 29 LYS B O 1
ATOM 2143 N N . ASP B 1 30 ? -30.641 43.969 22.453 1 68.06 30 ASP B N 1
ATOM 2144 C CA . ASP B 1 30 ? -29.609 44.156 23.469 1 68.06 30 ASP B CA 1
ATOM 2145 C C . ASP B 1 30 ? -29.359 42.844 24.234 1 68.06 30 ASP B C 1
ATOM 2147 O O . ASP B 1 30 ? -28.219 42.5 24.547 1 68.06 30 ASP B O 1
ATOM 2151 N N . SER B 1 31 ? -30.469 42.188 24.516 1 73.06 31 SER B N 1
ATOM 2152 C CA . SER B 1 31 ? -30.375 40.906 25.234 1 73.06 31 SER B CA 1
ATOM 2153 C C . SER B 1 31 ? -29.703 39.844 24.375 1 73.06 31 SER B C 1
ATOM 2155 O O . SER B 1 31 ? -28.875 39.062 24.875 1 73.06 31 SER B O 1
ATOM 2157 N N . GLU B 1 32 ? -30.062 39.844 23.141 1 73.62 32 GLU B N 1
ATOM 2158 C CA . GLU B 1 32 ? -29.453 38.875 22.234 1 73.62 32 GLU B CA 1
ATOM 2159 C C . GLU B 1 32 ? -27.969 39.156 22.062 1 73.62 32 GLU B C 1
ATOM 2161 O O . GLU B 1 32 ? -27.156 38.219 22.016 1 73.62 32 GLU B O 1
ATOM 2166 N N . GLU B 1 33 ? -27.734 40.438 21.969 1 76.62 33 GLU B N 1
ATOM 2167 C CA . GLU B 1 33 ? -26.328 40.844 21.828 1 76.62 33 GLU B CA 1
ATOM 2168 C C . GLU B 1 33 ? -25.547 40.5 23.094 1 76.62 33 GLU B C 1
ATOM 2170 O O . GLU B 1 33 ? -24.375 40.094 23 1 76.62 33 GLU B O 1
ATOM 2175 N N . GLU B 1 34 ? -26.234 40.75 24.188 1 78.62 34 GLU B N 1
ATOM 2176 C CA . GLU B 1 34 ? -25.594 40.438 25.453 1 78.62 34 GLU B CA 1
ATOM 2177 C C . GLU B 1 34 ? -25.344 38.938 25.578 1 78.62 34 GLU B C 1
ATOM 2179 O O . GLU B 1 34 ? -24.281 38.5 26.047 1 78.62 34 GLU B O 1
ATOM 2184 N N . GLN B 1 35 ? -26.281 38.188 25.203 1 81.12 35 GLN B N 1
ATOM 2185 C CA . GLN B 1 35 ? -26.125 36.719 25.234 1 81.12 35 GLN B CA 1
ATOM 2186 C C . GLN B 1 35 ? -25.047 36.25 24.281 1 81.12 35 GLN B C 1
ATOM 2188 O O . GLN B 1 35 ? -24.266 35.344 24.609 1 81.12 35 GLN B O 1
ATOM 2193 N N . SER B 1 36 ? -25 36.875 23.234 1 87.06 36 SER B N 1
ATOM 2194 C CA . SER B 1 36 ? -23.984 36.562 22.234 1 87.06 36 SER B CA 1
ATOM 2195 C C . SER B 1 36 ? -22.594 36.906 22.75 1 87.06 36 SER B C 1
ATOM 2197 O O . SER B 1 36 ? -21.641 36.125 22.547 1 87.06 36 SER B O 1
ATOM 2199 N N . ALA B 1 37 ? -22.516 38 23.406 1 88.25 37 ALA B N 1
ATOM 2200 C CA . ALA B 1 37 ? -21.234 38.406 23.953 1 88.25 37 ALA B CA 1
ATOM 2201 C C . ALA B 1 37 ? -20.766 37.469 25.047 1 88.25 37 ALA B C 1
ATOM 2203 O O . ALA B 1 37 ? -19.578 37.156 25.141 1 88.25 37 ALA B O 1
ATOM 2204 N N . GLU B 1 38 ? -21.719 37.062 25.828 1 89.94 38 GLU B N 1
ATOM 2205 C CA . GLU B 1 38 ? -21.391 36.125 26.891 1 89.94 38 GLU B CA 1
ATOM 2206 C C . GLU B 1 38 ? -20.922 34.781 26.312 1 89.94 38 GLU B C 1
ATOM 2208 O O . GLU B 1 38 ? -19.984 34.188 26.812 1 89.94 38 GLU B O 1
ATOM 2213 N N . LEU B 1 39 ? -21.609 34.344 25.359 1 91.81 39 LEU B N 1
ATOM 2214 C CA . LEU B 1 39 ? -21.25 33.094 24.703 1 91.81 39 LEU B CA 1
ATOM 2215 C C . LEU B 1 39 ? -19.875 33.219 24.047 1 91.81 39 LEU B C 1
ATOM 2217 O O . LEU B 1 39 ? -19.062 32.281 24.125 1 91.81 39 LEU B O 1
ATOM 2221 N N . TYR B 1 40 ? -19.625 34.281 23.359 1 92.56 40 TYR B N 1
ATOM 2222 C CA . TYR B 1 40 ? -18.312 34.531 22.75 1 92.56 40 TYR B CA 1
ATOM 2223 C C . TYR B 1 40 ? -17.203 34.438 23.781 1 92.56 40 TYR B C 1
ATOM 2225 O O . TYR B 1 40 ? -16.188 33.781 23.547 1 92.56 40 TYR B O 1
ATOM 2233 N N . CYS B 1 41 ? -17.422 35.125 24.906 1 92.5 41 CYS B N 1
ATOM 2234 C CA . CYS B 1 41 ? -16.391 35.125 25.953 1 92.5 41 CYS B CA 1
ATOM 2235 C C . CYS B 1 41 ? -16.172 33.75 26.5 1 92.5 41 CYS B C 1
ATOM 2237 O O . CYS B 1 41 ? -15.023 33.344 26.75 1 92.5 41 CYS B O 1
ATOM 2239 N N . LYS B 1 42 ? -17.188 33.062 26.641 1 92.75 42 LYS B N 1
ATOM 2240 C CA . LYS B 1 42 ? -17.078 31.672 27.141 1 92.75 42 LYS B CA 1
ATOM 2241 C C . LYS B 1 42 ? -16.281 30.812 26.172 1 92.75 42 LYS B C 1
ATOM 2243 O O . LYS B 1 42 ? -15.352 30.109 26.562 1 92.75 42 LYS B O 1
ATOM 2248 N N . LEU B 1 43 ? -16.656 30.844 24.922 1 94.56 43 LEU B N 1
ATOM 2249 C CA . LEU B 1 43 ? -16 30.031 23.906 1 94.56 43 LEU B CA 1
ATOM 2250 C C . LEU B 1 43 ? -14.547 30.453 23.734 1 94.56 43 LEU B C 1
ATOM 2252 O O . LEU B 1 43 ? -13.672 29.594 23.562 1 94.56 43 LEU B O 1
ATOM 2256 N N . ASN B 1 44 ? -14.312 31.703 23.75 1 93.44 44 ASN B N 1
ATOM 2257 C CA . ASN B 1 44 ? -12.961 32.25 23.609 1 93.44 44 ASN B CA 1
ATOM 2258 C C . ASN B 1 44 ? -12.047 31.734 24.734 1 93.44 44 ASN B C 1
ATOM 2260 O O . ASN B 1 44 ? -10.852 31.547 24.516 1 93.44 44 ASN B O 1
ATOM 2264 N N . SER B 1 45 ? -12.641 31.547 25.844 1 93.69 45 SER B N 1
ATOM 2265 C CA . SER B 1 45 ? -11.859 31.125 27 1 93.69 45 SER B CA 1
ATOM 2266 C C . SER B 1 45 ? -11.57 29.625 26.953 1 93.69 45 SER B C 1
ATOM 2268 O O . SER B 1 45 ? -10.555 29.156 27.469 1 93.69 45 SER B O 1
ATOM 2270 N N . VAL B 1 46 ? -12.367 28.859 26.281 1 93.62 46 VAL B N 1
ATOM 2271 C CA . VAL B 1 46 ? -12.258 27.406 26.328 1 93.62 46 VAL B CA 1
ATOM 2272 C C . VAL B 1 46 ? -11.461 26.906 25.109 1 93.62 46 VAL B C 1
ATOM 2274 O O . VAL B 1 46 ? -10.734 25.922 25.203 1 93.62 46 VAL B O 1
ATOM 2277 N N . ILE B 1 47 ? -11.602 27.578 24 1 96.06 47 ILE B N 1
ATOM 2278 C CA . ILE B 1 47 ? -10.93 27.156 22.781 1 96.06 47 ILE B CA 1
ATOM 2279 C C . ILE B 1 47 ? -9.453 27.531 22.844 1 96.06 47 ILE B C 1
ATOM 2281 O O . ILE B 1 47 ? -9.109 28.688 23.125 1 96.06 47 ILE B O 1
ATOM 2285 N N . GLN B 1 48 ? -8.625 26.609 22.609 1 95.69 48 GLN B N 1
ATOM 2286 C CA . GLN B 1 48 ? -7.18 26.844 22.641 1 95.69 48 GLN B CA 1
ATOM 2287 C C . GLN B 1 48 ? -6.711 27.531 21.359 1 95.69 48 GLN B C 1
ATOM 2289 O O . GLN B 1 48 ? -7.301 27.344 20.297 1 95.69 48 GLN B O 1
ATOM 2294 N N . GLU B 1 49 ? -5.648 28.234 21.5 1 97.12 49 GLU B N 1
ATOM 2295 C CA . GLU B 1 49 ? -5.055 28.938 20.375 1 97.12 49 GLU B CA 1
ATOM 2296 C C . GLU B 1 49 ? -4.445 27.969 19.375 1 97.12 49 GLU B C 1
ATOM 2298 O O . GLU B 1 49 ? -3.93 26.906 19.766 1 97.12 49 GLU B O 1
ATOM 2303 N N . PHE B 1 50 ? -4.52 28.359 18.094 1 97.88 50 PHE B N 1
ATOM 2304 C CA . PHE B 1 50 ? -3.928 27.547 17.047 1 97.88 50 PHE B CA 1
ATOM 2305 C C . PHE B 1 50 ? -2.494 27.984 16.766 1 97.88 50 PHE B C 1
ATOM 2307 O O . PHE B 1 50 ? -2.244 29.141 16.438 1 97.88 50 PHE B O 1
ATOM 2314 N N . GLU B 1 51 ? -1.613 27.109 16.938 1 96.81 51 GLU B N 1
ATOM 2315 C CA . GLU B 1 51 ? -0.215 27.25 16.547 1 96.81 51 GLU B CA 1
ATOM 2316 C C . GLU B 1 51 ? 0.209 26.172 15.578 1 96.81 51 GLU B C 1
ATOM 2318 O O . GLU B 1 51 ? 0.108 24.969 15.883 1 96.81 51 GLU B O 1
ATOM 2323 N N . PHE B 1 52 ? 0.71 26.609 14.477 1 96.12 52 PHE B N 1
ATOM 2324 C CA . PHE B 1 52 ? 1.078 25.672 13.422 1 96.12 52 PHE B CA 1
ATOM 2325 C C . PHE B 1 52 ? 2.438 25.047 13.703 1 96.12 52 PHE B C 1
ATOM 2327 O O . PHE B 1 52 ? 3.404 25.75 13.992 1 96.12 52 PHE B O 1
ATOM 2334 N N . ASP B 1 53 ? 2.477 23.703 13.734 1 94.19 53 ASP B N 1
ATOM 2335 C CA . ASP B 1 53 ? 3.707 22.938 13.891 1 94.19 53 ASP B CA 1
ATOM 2336 C C . ASP B 1 53 ? 3.619 21.609 13.148 1 94.19 53 ASP B C 1
ATOM 2338 O O . ASP B 1 53 ? 3.135 20.609 13.695 1 94.19 53 ASP B O 1
ATOM 2342 N N . LEU B 1 54 ? 4.164 21.578 12.039 1 89.19 54 LEU B N 1
ATOM 2343 C CA . LEU B 1 54 ? 4.039 20.406 11.188 1 89.19 54 LEU B CA 1
ATOM 2344 C C . LEU B 1 54 ? 4.75 19.203 11.797 1 89.19 54 LEU B C 1
ATOM 2346 O O . LEU B 1 54 ? 4.27 18.078 11.695 1 89.19 54 LEU B O 1
ATOM 2350 N N . GLU B 1 55 ? 5.863 19.375 12.398 1 85.44 55 GLU B N 1
ATOM 2351 C CA . GLU B 1 55 ? 6.648 18.297 12.992 1 85.44 55 GLU B CA 1
ATOM 2352 C C . GLU B 1 55 ? 5.871 17.594 14.102 1 85.44 55 GLU B C 1
ATOM 2354 O O . GLU B 1 55 ? 5.996 16.375 14.281 1 85.44 55 GLU B O 1
ATOM 2359 N N . LYS B 1 56 ? 5.07 18.391 14.711 1 87.31 56 LYS B N 1
ATOM 2360 C CA . LYS B 1 56 ? 4.301 17.844 15.82 1 87.31 56 LYS B CA 1
ATOM 2361 C C . LYS B 1 56 ? 2.893 17.453 15.367 1 87.31 56 LYS B C 1
ATOM 2363 O O . LYS B 1 56 ? 2.049 17.094 16.188 1 87.31 56 LYS B O 1
ATOM 2368 N N . GLY B 1 57 ? 2.674 17.672 14.07 1 86.88 57 GLY B N 1
ATOM 2369 C CA . GLY B 1 57 ? 1.383 17.297 13.523 1 86.88 57 GLY B CA 1
ATOM 2370 C C . GLY B 1 57 ? 0.292 18.312 13.797 1 86.88 57 GLY B C 1
ATOM 2371 O O . GLY B 1 57 ? -0.896 18 13.672 1 86.88 57 GLY B O 1
ATOM 2372 N N . LYS B 1 58 ? 0.712 19.453 14.133 1 93.06 58 LYS B N 1
ATOM 2373 C CA . LYS B 1 58 ? -0.258 20.516 14.422 1 93.06 58 LYS B CA 1
ATOM 2374 C C . LYS B 1 58 ? -0.631 21.281 13.164 1 93.06 58 LYS B C 1
ATOM 2376 O O . LYS B 1 58 ? -0.048 22.328 12.875 1 93.06 58 LYS B O 1
ATOM 2381 N N . THR B 1 59 ? -1.64 20.797 12.445 1 95.25 59 THR B N 1
ATOM 2382 C CA . THR B 1 59 ? -2.199 21.453 11.266 1 95.25 59 THR B CA 1
ATOM 2383 C C . THR B 1 59 ? -3.541 22.094 11.602 1 95.25 59 THR B C 1
ATOM 2385 O O . THR B 1 59 ? -4.129 21.828 12.648 1 95.25 59 THR B O 1
ATOM 2388 N N . PHE B 1 60 ? -3.939 23.016 10.797 1 97.44 60 PHE B N 1
ATOM 2389 C CA . PHE B 1 60 ? -5.211 23.672 11.062 1 97.44 60 PHE B CA 1
ATOM 2390 C C . PHE B 1 60 ? -6.359 22.672 11.023 1 97.44 60 PHE B C 1
ATOM 2392 O O . PHE B 1 60 ? -7.285 22.734 11.836 1 97.44 60 PHE B O 1
ATOM 2399 N N . ALA B 1 61 ? -6.32 21.812 10.078 1 94.69 61 ALA B N 1
ATOM 2400 C CA . ALA B 1 61 ? -7.371 20.812 9.945 1 94.69 61 ALA B CA 1
ATOM 2401 C C . ALA B 1 61 ? -7.52 20 11.234 1 94.69 61 ALA B C 1
ATOM 2403 O O . ALA B 1 61 ? -8.633 19.75 11.695 1 94.69 61 ALA B O 1
ATOM 2404 N N . SER B 1 62 ? -6.457 19.578 11.742 1 93.38 62 SER B N 1
ATOM 2405 C CA . SER B 1 62 ? -6.48 18.812 12.977 1 93.38 62 SER B CA 1
ATOM 2406 C C . SER B 1 62 ? -7.008 19.641 14.141 1 93.38 62 SER B C 1
ATOM 2408 O O . SER B 1 62 ? -7.82 19.156 14.938 1 93.38 62 SER B O 1
ATOM 2410 N N . TRP B 1 63 ? -6.508 20.797 14.234 1 96.69 63 TRP B N 1
ATOM 2411 C CA . TRP B 1 63 ? -6.949 21.719 15.281 1 96.69 63 TRP B CA 1
ATOM 2412 C C . TRP B 1 63 ? -8.445 21.984 15.172 1 96.69 63 TRP B C 1
ATOM 2414 O O . TRP B 1 63 ? -9.156 22 16.172 1 96.69 63 TRP B O 1
ATOM 2424 N N . PHE B 1 64 ? -8.875 22.25 13.992 1 97.06 64 PHE B N 1
ATOM 2425 C CA . PHE B 1 64 ? -10.273 22.578 13.773 1 97.06 64 PHE B CA 1
ATOM 2426 C C . PHE B 1 64 ? -11.172 21.391 14.102 1 97.06 64 PHE B C 1
ATOM 2428 O O . PHE B 1 64 ? -12.25 21.562 14.672 1 97.06 64 PHE B O 1
ATOM 2435 N N . GLU B 1 65 ? -10.758 20.281 13.711 1 94.81 65 GLU B N 1
ATOM 2436 C CA . GLU B 1 65 ? -11.523 19.078 14.016 1 94.81 65 GLU B CA 1
ATOM 2437 C C . GLU B 1 65 ? -11.727 18.906 15.523 1 94.81 65 GLU B C 1
ATOM 2439 O O . GLU B 1 65 ? -12.797 18.5 15.969 1 94.81 65 GLU B O 1
ATOM 2444 N N . LYS B 1 66 ? -10.797 19.188 16.25 1 94.88 66 LYS B N 1
ATOM 2445 C CA . LYS B 1 66 ? -10.836 19.094 17.719 1 94.88 66 LYS B CA 1
ATOM 2446 C C . LYS B 1 66 ? -11.836 20.094 18.297 1 94.88 66 LYS B C 1
ATOM 2448 O O . LYS B 1 66 ? -12.477 19.812 19.312 1 94.88 66 LYS B O 1
ATOM 2453 N N . HIS B 1 67 ? -11.93 21.234 17.641 1 95.88 67 HIS B N 1
ATOM 2454 C CA . HIS B 1 67 ? -12.688 22.344 18.234 1 95.88 67 HIS B CA 1
ATOM 2455 C C . HIS B 1 67 ? -13.961 22.625 17.438 1 95.88 67 HIS B C 1
ATOM 2457 O O . HIS B 1 67 ? -14.727 23.531 17.781 1 95.88 67 HIS B O 1
ATOM 2463 N N . LYS B 1 68 ? -14.203 21.812 16.469 1 94.75 68 LYS B N 1
ATOM 2464 C CA . LYS B 1 68 ? -15.297 22.031 15.523 1 94.75 68 LYS B CA 1
ATOM 2465 C C . LYS B 1 68 ? -16.641 22.125 16.25 1 94.75 68 LYS B C 1
ATOM 2467 O O . LYS B 1 68 ? -17.5 22.922 15.875 1 94.75 68 LYS B O 1
ATOM 2472 N N . SER B 1 69 ? -16.844 21.344 17.266 1 94.19 69 SER B N 1
ATOM 2473 C CA . SER B 1 69 ? -18.109 21.297 18 1 94.19 69 SER B CA 1
ATOM 2474 C C . SER B 1 69 ? -18.406 22.625 18.672 1 94.19 69 SER B C 1
ATOM 2476 O O . SER B 1 69 ? -19.562 23.016 18.812 1 94.19 69 SER B O 1
ATOM 2478 N N . PHE B 1 70 ? -17.391 23.359 19.125 1 94.5 70 PHE B N 1
ATOM 2479 C CA . PHE B 1 70 ? -17.578 24.656 19.781 1 94.5 70 PHE B CA 1
ATOM 2480 C C . PHE B 1 70 ? -18.125 25.688 18.797 1 94.5 70 PHE B C 1
ATOM 2482 O O . PHE B 1 70 ? -18.938 26.531 19.172 1 94.5 70 PHE B O 1
ATOM 2489 N N . PHE B 1 71 ? -17.766 25.562 17.562 1 94.75 71 PHE B N 1
ATOM 2490 C CA . PHE B 1 71 ? -18.203 26.516 16.547 1 94.75 71 PHE B CA 1
ATOM 2491 C C . PHE B 1 71 ? -19.562 26.125 15.984 1 94.75 71 PHE B C 1
ATOM 2493 O O . PHE B 1 71 ? -20.406 27 15.734 1 94.75 71 PHE B O 1
ATOM 2500 N N . GLU B 1 72 ? -19.734 24.875 15.828 1 91.94 72 GLU B N 1
ATOM 2501 C CA . GLU B 1 72 ? -20.906 24.422 15.078 1 91.94 72 GLU B CA 1
ATOM 2502 C C . GLU B 1 72 ? -22.062 24.094 16 1 91.94 72 GLU B C 1
ATOM 2504 O O . GLU B 1 72 ? -23.234 24.234 15.625 1 91.94 72 GLU B O 1
ATOM 2509 N N . ASN B 1 73 ? -21.797 23.609 17.219 1 92.25 73 ASN B N 1
ATOM 2510 C CA . ASN B 1 73 ? -22.859 23.219 18.141 1 92.25 73 ASN B CA 1
ATOM 2511 C C . ASN B 1 73 ? -23.078 24.281 19.219 1 92.25 73 ASN B C 1
ATOM 2513 O O . ASN B 1 73 ? -24.094 24.969 19.234 1 92.25 73 ASN B O 1
ATOM 2517 N N . GLU B 1 74 ? -22.109 24.484 19.984 1 89.44 74 GLU B N 1
ATOM 2518 C CA . GLU B 1 74 ? -22.234 25.453 21.078 1 89.44 74 GLU B CA 1
ATOM 2519 C C . GLU B 1 74 ? -22.328 26.875 20.547 1 89.44 74 GLU B C 1
ATOM 2521 O O . GLU B 1 74 ? -23.047 27.703 21.109 1 89.44 74 GLU B O 1
ATOM 2526 N N . GLY B 1 75 ? -21.547 27.094 19.453 1 90.19 75 GLY B N 1
ATOM 2527 C CA . GLY B 1 75 ? -21.531 28.438 18.891 1 90.19 75 GLY B CA 1
ATOM 2528 C C . GLY B 1 75 ? -22.516 28.609 17.734 1 90.19 75 GLY B C 1
ATOM 2529 O O . GLY B 1 75 ? -22.391 29.547 16.953 1 90.19 75 GLY B O 1
ATOM 2530 N N . ASN B 1 76 ? -23.438 27.734 17.672 1 90.12 76 ASN B N 1
ATOM 2531 C CA . ASN B 1 76 ? -24.359 27.75 16.531 1 90.12 76 ASN B CA 1
ATOM 2532 C C . ASN B 1 76 ? -25.203 29.016 16.531 1 90.12 76 ASN B C 1
ATOM 2534 O O . ASN B 1 76 ? -25.609 29.5 15.469 1 90.12 76 ASN B O 1
ATOM 2538 N N . SER B 1 77 ? -25.438 29.609 17.672 1 89.56 77 SER B N 1
ATOM 2539 C CA . SER B 1 77 ? -26.312 30.781 17.781 1 89.56 77 SER B CA 1
ATOM 2540 C C . SER B 1 77 ? -25.562 32.062 17.484 1 89.56 77 SER B C 1
ATOM 2542 O O . SER B 1 77 ? -26.156 33.125 17.312 1 89.56 77 SER B O 1
ATOM 2544 N N . LEU B 1 78 ? -24.281 31.953 17.391 1 91.5 78 LEU B N 1
ATOM 2545 C CA . LEU B 1 78 ? -23.469 33.125 17.094 1 91.5 78 LEU B CA 1
ATOM 2546 C C . LEU B 1 78 ? -23.656 33.562 15.633 1 91.5 78 LEU B C 1
ATOM 2548 O O . LEU B 1 78 ? -23.75 32.688 14.742 1 91.5 78 LEU B O 1
ATOM 2552 N N . ALA B 1 79 ? -23.688 34.906 15.5 1 90.06 79 ALA B N 1
ATOM 2553 C CA . ALA B 1 79 ? -23.688 35.438 14.141 1 90.06 79 ALA B CA 1
ATOM 2554 C C . ALA B 1 79 ? -22.406 35.031 13.398 1 90.06 79 ALA B C 1
ATOM 2556 O O . ALA B 1 79 ? -21.359 34.844 14.016 1 90.06 79 ALA B O 1
ATOM 2557 N N . GLU B 1 80 ? -22.469 35 12.117 1 91.06 80 GLU B N 1
ATOM 2558 C CA . GLU B 1 80 ? -21.359 34.562 11.273 1 91.06 80 GLU B CA 1
ATOM 2559 C C . GLU B 1 80 ? -20.125 35.438 11.5 1 91.06 80 GLU B C 1
ATOM 2561 O O . GLU B 1 80 ? -19.016 34.906 11.625 1 91.06 80 GLU B O 1
ATOM 2566 N N . ASN B 1 81 ? -20.359 36.719 11.516 1 90.31 81 ASN B N 1
ATOM 2567 C CA . ASN B 1 81 ? -19.234 37.625 11.695 1 90.31 81 ASN B CA 1
ATOM 2568 C C . ASN B 1 81 ? -18.562 37.438 13.047 1 90.31 81 ASN B C 1
ATOM 2570 O O . ASN B 1 81 ? -17.344 37.594 13.172 1 90.31 81 ASN B O 1
ATOM 2574 N N . VAL B 1 82 ? -19.359 37.094 14.062 1 92.12 82 VAL B N 1
ATOM 2575 C CA . VAL B 1 82 ? -18.828 36.875 15.398 1 92.12 82 VAL B CA 1
ATOM 2576 C C . VAL B 1 82 ? -18.031 35.594 15.438 1 92.12 82 VAL B C 1
ATOM 2578 O O . VAL B 1 82 ? -16.969 35.5 16.078 1 92.12 82 VAL B O 1
ATOM 2581 N N . LYS B 1 83 ? -18.516 34.594 14.742 1 94.06 83 LYS B N 1
ATOM 2582 C CA . LYS B 1 83 ? -17.812 33.312 14.641 1 94.06 83 LYS B CA 1
ATOM 2583 C C . LYS B 1 83 ? -16.453 33.5 13.977 1 94.06 83 LYS B C 1
ATOM 2585 O O . LYS B 1 83 ? -15.469 32.906 14.422 1 94.06 83 LYS B O 1
ATOM 2590 N N . VAL B 1 84 ? -16.469 34.219 12.938 1 95.56 84 VAL B N 1
ATOM 2591 C CA . VAL B 1 84 ? -15.234 34.5 12.211 1 95.56 84 VAL B CA 1
ATOM 2592 C C . VAL B 1 84 ? -14.25 35.188 13.133 1 95.56 84 VAL B C 1
ATOM 2594 O O . VAL B 1 84 ? -13.062 34.844 13.18 1 95.56 84 VAL B O 1
ATOM 2597 N N . ARG B 1 85 ? -14.758 36.219 13.852 1 94.19 85 ARG B N 1
ATOM 2598 C CA . ARG B 1 85 ? -13.906 36.969 14.773 1 94.19 85 ARG B CA 1
ATOM 2599 C C . ARG B 1 85 ? -13.32 36.031 15.836 1 94.19 85 ARG B C 1
ATOM 2601 O O . ARG B 1 85 ? -12.164 36.188 16.234 1 94.19 85 ARG B O 1
ATOM 2608 N N . LEU B 1 86 ? -14.148 35.156 16.297 1 95.44 86 LEU B N 1
ATOM 2609 C CA . LEU B 1 86 ? -13.688 34.188 17.281 1 95.44 86 LEU B CA 1
ATOM 2610 C C . LEU B 1 86 ? -12.57 33.344 16.703 1 95.44 86 LEU B C 1
ATOM 2612 O O . LEU B 1 86 ? -11.539 33.125 17.359 1 95.44 86 LEU B O 1
ATOM 2616 N N . LEU B 1 87 ? -12.773 32.781 15.523 1 97.19 87 LEU B N 1
ATOM 2617 C CA . LEU B 1 87 ? -11.781 31.953 14.852 1 97.19 87 LEU B CA 1
ATOM 2618 C C . LEU B 1 87 ? -10.469 32.719 14.664 1 97.19 87 LEU B C 1
ATOM 2620 O O . LEU B 1 87 ? -9.391 32.188 14.938 1 97.19 87 LEU B O 1
ATOM 2624 N N . VAL B 1 88 ? -10.594 33.938 14.227 1 96.31 88 VAL B N 1
ATOM 2625 C CA . VAL B 1 88 ? -9.422 34.75 13.953 1 96.31 88 VAL B CA 1
ATOM 2626 C C . VAL B 1 88 ? -8.672 35.031 15.258 1 96.31 88 VAL B C 1
ATOM 2628 O O . VAL B 1 88 ? -7.441 35.031 15.281 1 96.31 88 VAL B O 1
ATOM 2631 N N . ALA B 1 89 ? -9.391 35.188 16.328 1 95.25 89 ALA B N 1
ATOM 2632 C CA . ALA B 1 89 ? -8.812 35.469 17.641 1 95.25 89 ALA B CA 1
ATOM 2633 C C . ALA B 1 89 ? -8.023 34.281 18.156 1 95.25 89 ALA B C 1
ATOM 2635 O O . ALA B 1 89 ? -7.152 34.406 19.016 1 95.25 89 ALA B O 1
ATOM 2636 N N . LYS B 1 90 ? -8.312 33.094 17.578 1 97.25 90 LYS B N 1
ATOM 2637 C CA . LYS B 1 90 ? -7.688 31.875 18.062 1 97.25 90 LYS B CA 1
ATOM 2638 C C . LYS B 1 90 ? -6.453 31.531 17.234 1 97.25 90 LYS B C 1
ATOM 2640 O O . LYS B 1 90 ? -5.742 30.578 17.547 1 97.25 90 LYS B O 1
ATOM 2645 N N . LEU B 1 91 ? -6.191 32.312 16.281 1 97.5 91 LEU B N 1
ATOM 2646 C CA . LEU B 1 91 ? -4.961 32.125 15.516 1 97.5 91 LEU B CA 1
ATOM 2647 C C . LEU B 1 91 ? -3.764 32.688 16.281 1 97.5 91 LEU B C 1
ATOM 2649 O O . LEU B 1 91 ? -3.844 33.781 16.844 1 97.5 91 LEU B O 1
ATOM 2653 N N . GLY B 1 92 ? -2.715 31.938 16.312 1 96.94 92 GLY B N 1
ATOM 2654 C CA . GLY B 1 92 ? -1.481 32.469 16.859 1 96.94 92 GLY B CA 1
ATOM 2655 C C . GLY B 1 92 ? -0.979 33.688 16.109 1 96.94 92 GLY B C 1
ATOM 2656 O O . GLY B 1 92 ? -1.423 33.969 14.984 1 96.94 92 GLY B O 1
ATOM 2657 N N . GLY B 1 93 ? -0.103 34.375 16.781 1 95.81 93 GLY B N 1
ATOM 2658 C CA . GLY B 1 93 ? 0.402 35.625 16.203 1 95.81 93 GLY B CA 1
ATOM 2659 C C . GLY B 1 93 ? 1.025 35.406 14.828 1 95.81 93 GLY B C 1
ATOM 2660 O O . GLY B 1 93 ? 0.737 36.156 13.891 1 95.81 93 GLY B O 1
ATOM 2661 N N . SER B 1 94 ? 1.858 34.438 14.711 1 96.75 94 SER B N 1
ATOM 2662 C CA . SER B 1 94 ? 2.545 34.156 13.445 1 96.75 94 SER B CA 1
ATOM 2663 C C . SER B 1 94 ? 1.566 33.688 12.375 1 96.75 94 SER B C 1
ATOM 2665 O O . SER B 1 94 ? 1.667 34.094 11.219 1 96.75 94 SER B O 1
ATOM 2667 N N . GLU B 1 95 ? 0.655 32.844 12.766 1 97.31 95 GLU B N 1
ATOM 2668 C CA . GLU B 1 95 ? -0.345 32.312 11.844 1 97.31 95 GLU B CA 1
ATOM 2669 C C . GLU B 1 95 ? -1.26 33.438 11.328 1 97.31 95 GLU B C 1
ATOM 2671 O O . GLU B 1 95 ? -1.563 33.5 10.133 1 97.31 95 GLU B O 1
ATOM 2676 N N . TYR B 1 96 ? -1.614 34.344 12.234 1 96.56 96 TYR B N 1
ATOM 2677 C CA . TYR B 1 96 ? -2.461 35.469 11.852 1 96.56 96 TYR B CA 1
ATOM 2678 C C . TYR B 1 96 ? -1.76 36.344 10.836 1 96.56 96 TYR B C 1
ATOM 2680 O O . TYR B 1 96 ? -2.354 36.75 9.82 1 96.56 96 TYR B O 1
ATOM 2688 N N . ALA B 1 97 ? -0.59 36.656 11.164 1 96.25 97 ALA B N 1
ATOM 2689 C CA . ALA B 1 97 ? 0.173 37.531 10.281 1 96.25 97 ALA B CA 1
ATOM 2690 C C . ALA B 1 97 ? 0.284 36.938 8.883 1 96.25 97 ALA B C 1
ATOM 2692 O O . ALA B 1 97 ? 0.07 37.656 7.887 1 96.25 97 ALA B O 1
ATOM 2693 N N . LYS B 1 98 ? 0.545 35.719 8.789 1 96.5 98 LYS B N 1
ATOM 2694 C CA . LYS B 1 98 ? 0.75 35.062 7.512 1 96.5 98 LYS B CA 1
ATOM 2695 C C . LYS B 1 98 ? -0.533 35.031 6.688 1 96.5 98 LYS B C 1
ATOM 2697 O O . LYS B 1 98 ? -0.528 35.406 5.512 1 96.5 98 LYS B O 1
ATOM 2702 N N . ILE B 1 99 ? -1.614 34.594 7.289 1 96.94 99 ILE B N 1
ATOM 2703 C CA . ILE B 1 99 ? -2.861 34.469 6.547 1 96.94 99 ILE B CA 1
ATOM 2704 C C . ILE B 1 99 ? -3.42 35.844 6.191 1 96.94 99 ILE B C 1
ATOM 2706 O O . ILE B 1 99 ? -4.023 36 5.129 1 96.94 99 ILE B O 1
ATOM 2710 N N . SER B 1 100 ? -3.256 36.781 7.07 1 95.62 100 SER B N 1
ATOM 2711 C CA . SER B 1 100 ? -3.725 38.125 6.809 1 95.62 100 SER B CA 1
ATOM 2712 C C . SER B 1 100 ? -3.023 38.75 5.598 1 95.62 100 SER B C 1
ATOM 2714 O O . SER B 1 100 ? -3.656 39.406 4.77 1 95.62 100 SER B O 1
ATOM 2716 N N . GLN B 1 101 ? -1.754 38.5 5.531 1 95.19 101 GLN B N 1
ATOM 2717 C CA . GLN B 1 101 ? -0.974 39 4.402 1 95.19 101 GLN B CA 1
ATOM 2718 C C . GLN B 1 101 ? -1.409 38.344 3.1 1 95.19 101 GLN B C 1
ATOM 2720 O O . GLN B 1 101 ? -1.494 39 2.061 1 95.19 101 GLN B O 1
ATOM 2725 N N . LYS B 1 102 ? -1.679 37.156 3.152 1 95.31 102 LYS B N 1
ATOM 2726 C CA . LYS B 1 102 ? -2.062 36.375 1.97 1 95.31 102 LYS B CA 1
ATOM 2727 C C . LYS B 1 102 ? -3.424 36.812 1.443 1 95.31 102 LYS B C 1
ATOM 2729 O O . LYS B 1 102 ? -3.658 36.812 0.233 1 95.31 102 LYS B O 1
ATOM 2734 N N . MET B 1 103 ? -4.297 37.156 2.328 1 94.5 103 MET B N 1
ATOM 2735 C CA . MET B 1 103 ? -5.684 37.406 1.955 1 94.5 103 MET B CA 1
ATOM 2736 C C . MET B 1 103 ? -5.887 38.875 1.565 1 94.5 103 MET B C 1
ATOM 2738 O O . MET B 1 103 ? -6.961 39.25 1.095 1 94.5 103 MET B O 1
ATOM 2742 N N . MET B 1 104 ? -4.883 39.688 1.712 1 91.06 104 MET B N 1
ATOM 2743 C CA . MET B 1 104 ? -5.008 41.062 1.31 1 91.06 104 MET B CA 1
ATOM 2744 C C . MET B 1 104 ? -5.422 41.188 -0.154 1 91.06 104 MET B C 1
ATOM 2746 O O . MET B 1 104 ? -4.973 40.406 -0.991 1 91.06 104 MET B O 1
ATOM 2750 N N . PRO B 1 105 ? -6.332 42.156 -0.455 1 92.25 105 PRO B N 1
ATOM 2751 C CA . PRO B 1 105 ? -6.758 43.25 0.422 1 92.25 105 PRO B CA 1
ATOM 2752 C C . PRO B 1 105 ? -7.949 42.875 1.298 1 92.25 105 PRO B C 1
ATOM 2754 O O . PRO B 1 105 ? -8.398 43.688 2.117 1 92.25 105 PRO B O 1
ATOM 2757 N N . GLN B 1 106 ? -8.367 41.688 1.16 1 92.44 106 GLN B N 1
ATOM 2758 C CA . GLN B 1 106 ? -9.523 41.25 1.939 1 92.44 106 GLN B CA 1
ATOM 2759 C C . GLN B 1 106 ? -9.156 41.062 3.406 1 92.44 106 GLN B C 1
ATOM 2761 O O . GLN B 1 106 ? -8.117 40.469 3.713 1 92.44 106 GLN B O 1
ATOM 2766 N N . LYS B 1 107 ? -10.016 41.656 4.254 1 92.38 107 LYS B N 1
ATOM 2767 C CA . LYS B 1 107 ? -9.812 41.469 5.688 1 92.38 107 LYS B CA 1
ATOM 2768 C C . LYS B 1 107 ? -10.414 40.125 6.137 1 92.38 107 LYS B C 1
ATOM 2770 O O . LYS B 1 107 ? -11.484 39.719 5.672 1 92.38 107 LYS B O 1
ATOM 2775 N N . LEU B 1 108 ? -9.75 39.438 7.039 1 93.81 108 LEU B N 1
ATOM 2776 C CA . LEU B 1 108 ? -10.172 38.125 7.512 1 93.81 108 LEU B CA 1
ATOM 2777 C C . LEU B 1 108 ? -11.562 38.219 8.141 1 93.81 108 LEU B C 1
ATOM 2779 O O . LEU B 1 108 ? -12.383 37.312 7.941 1 93.81 108 LEU B O 1
ATOM 2783 N N . ASP B 1 109 ? -11.859 39.312 8.844 1 89 109 ASP B N 1
ATOM 2784 C CA . ASP B 1 109 ? -13.109 39.438 9.586 1 89 109 ASP B CA 1
ATOM 2785 C C . ASP B 1 109 ? -14.289 39.656 8.633 1 89 109 ASP B C 1
ATOM 2787 O O . ASP B 1 109 ? -15.445 39.5 9.031 1 89 109 ASP B O 1
ATOM 2791 N N . SER B 1 110 ? -13.992 39.938 7.398 1 91.12 110 SER B N 1
ATOM 2792 C CA . SER B 1 110 ? -15.047 40.188 6.418 1 91.12 110 SER B CA 1
ATOM 2793 C C . SER B 1 110 ? -15.32 38.938 5.598 1 91.12 110 SER B C 1
ATOM 2795 O O . SER B 1 110 ? -16.25 38.906 4.781 1 91.12 110 SER B O 1
ATOM 2797 N N . MET B 1 111 ? -14.57 37.938 5.816 1 94.12 111 MET B N 1
ATOM 2798 C CA . MET B 1 111 ? -14.711 36.688 5.055 1 94.12 111 MET B CA 1
ATOM 2799 C C . MET B 1 111 ? -15.82 35.844 5.637 1 94.12 111 MET B C 1
ATOM 2801 O O . MET B 1 111 ? -16.172 35.969 6.809 1 94.12 111 MET B O 1
ATOM 2805 N N . ARG B 1 112 ? -16.328 35.031 4.754 1 95.12 112 ARG B N 1
ATOM 2806 C CA . ARG B 1 112 ? -17.266 34 5.242 1 95.12 112 ARG B CA 1
ATOM 2807 C C . ARG B 1 112 ? -16.531 32.938 6.043 1 95.12 112 ARG B C 1
ATOM 2809 O O . ARG B 1 112 ? -15.375 32.625 5.754 1 95.12 112 ARG B O 1
ATOM 2816 N N . PHE B 1 113 ? -17.25 32.344 6.98 1 95.69 113 PHE B N 1
ATOM 2817 C CA . PHE B 1 113 ? -16.672 31.375 7.895 1 95.69 113 PHE B CA 1
ATOM 2818 C C . PHE B 1 113 ? -16.156 30.172 7.133 1 95.69 113 PHE B C 1
ATOM 2820 O O . PHE B 1 113 ? -15.031 29.719 7.359 1 95.69 113 PHE B O 1
ATOM 2827 N N . ASP B 1 114 ? -16.953 29.625 6.227 1 95.06 114 ASP B N 1
ATOM 2828 C CA . ASP B 1 114 ? -16.594 28.422 5.484 1 95.06 114 ASP B CA 1
ATOM 2829 C C . ASP B 1 114 ? -15.391 28.672 4.574 1 95.06 114 ASP B C 1
ATOM 2831 O O . ASP B 1 114 ? -14.523 27.812 4.438 1 95.06 114 ASP B O 1
ATOM 2835 N N . ILE B 1 115 ? -15.32 29.828 4.035 1 95.19 115 ILE B N 1
ATOM 2836 C CA . ILE B 1 115 ? -14.227 30.172 3.137 1 95.19 115 ILE B CA 1
ATOM 2837 C C . ILE B 1 115 ? -12.93 30.344 3.938 1 95.19 115 ILE B C 1
ATOM 2839 O O . ILE B 1 115 ? -11.867 29.891 3.508 1 95.19 115 ILE B O 1
ATOM 2843 N N . LEU B 1 116 ? -13.023 31.031 5.062 1 96.44 116 LEU B N 1
ATOM 2844 C CA . LEU B 1 116 ? -11.852 31.219 5.91 1 96.44 116 LEU B CA 1
ATOM 2845 C C . LEU B 1 116 ? -11.289 29.875 6.359 1 96.44 116 LEU B C 1
ATOM 28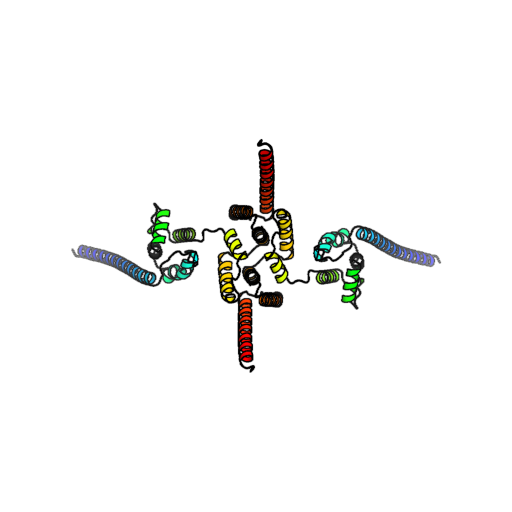47 O O . LEU B 1 116 ? -10.07 29.672 6.363 1 96.44 116 LEU B O 1
ATOM 2851 N N . ILE B 1 117 ? -12.172 28.969 6.723 1 96.81 117 ILE B N 1
ATOM 2852 C CA . ILE B 1 117 ? -11.742 27.641 7.137 1 96.81 117 ILE B CA 1
ATOM 2853 C C . ILE B 1 117 ? -10.953 26.969 6.004 1 96.81 117 ILE B C 1
ATOM 2855 O O . ILE B 1 117 ? -9.883 26.406 6.234 1 96.81 117 ILE B O 1
ATOM 2859 N N . GLN B 1 118 ? -11.469 27.078 4.863 1 96.25 118 GLN B N 1
ATOM 2860 C CA . GLN B 1 118 ? -10.828 26.469 3.703 1 96.25 118 GLN B CA 1
ATOM 2861 C C . GLN B 1 118 ? -9.445 27.078 3.461 1 96.25 118 GLN B C 1
ATOM 2863 O O . GLN B 1 118 ? -8.484 26.359 3.174 1 96.25 118 GLN B O 1
ATOM 2868 N N . GLU B 1 119 ? -9.367 28.375 3.549 1 95.94 119 GLU B N 1
ATOM 2869 C CA . GLU B 1 119 ? -8.102 29.062 3.334 1 95.94 119 GLU B CA 1
ATOM 2870 C C . GLU B 1 119 ? -7.078 28.688 4.402 1 95.94 119 GLU B C 1
ATOM 2872 O O . GLU B 1 119 ? -5.895 28.531 4.102 1 95.94 119 GLU B O 1
ATOM 2877 N N . LEU B 1 120 ? -7.52 28.609 5.602 1 97.44 120 LEU B N 1
ATOM 2878 C CA . LEU B 1 120 ? -6.641 28.234 6.703 1 97.44 120 LEU B CA 1
ATOM 2879 C C . LEU B 1 120 ? -6.156 26.797 6.547 1 97.44 120 LEU B C 1
ATOM 2881 O O . LEU B 1 120 ? -4.984 26.5 6.789 1 97.44 120 LEU B O 1
ATOM 2885 N N . GLU B 1 121 ? -7.047 25.938 6.105 1 96.06 121 GLU B N 1
ATOM 2886 C CA . GLU B 1 121 ? -6.684 24.547 5.883 1 96.06 121 GLU B CA 1
ATOM 2887 C C . GLU B 1 121 ? -5.641 24.406 4.773 1 96.06 121 GLU B C 1
ATOM 2889 O O . GLU B 1 121 ? -4.754 23.562 4.848 1 96.06 121 GLU B O 1
ATOM 2894 N N . ASN B 1 122 ? -5.793 25.188 3.84 1 94 122 ASN B N 1
ATOM 2895 C CA . ASN B 1 122 ? -4.859 25.172 2.719 1 94 122 ASN B CA 1
ATOM 2896 C C . ASN B 1 122 ? -3.5 25.75 3.109 1 94 122 ASN B C 1
ATOM 2898 O O . ASN B 1 122 ? -2.461 25.203 2.736 1 94 122 ASN B O 1
ATOM 2902 N N . GLU B 1 123 ? -3.512 26.828 3.869 1 94.88 123 GLU B N 1
ATOM 2903 C CA . GLU B 1 123 ? -2.287 27.547 4.199 1 94.88 123 GLU B CA 1
ATOM 2904 C C . GLU B 1 123 ? -1.478 26.797 5.258 1 94.88 123 GLU B C 1
ATOM 2906 O O . GLU B 1 123 ? -0.249 26.734 5.176 1 94.88 123 GLU B O 1
ATOM 2911 N N . PHE B 1 124 ? -2.131 26.297 6.215 1 96.12 124 PHE B N 1
ATOM 2912 C CA . PHE B 1 124 ? -1.46 25.672 7.348 1 96.12 124 PHE B CA 1
ATOM 2913 C C . PHE B 1 124 ? -1.637 24.156 7.309 1 96.12 124 PHE B C 1
ATOM 2915 O O . PHE B 1 124 ? -2.209 23.578 8.227 1 96.12 124 PHE B O 1
ATOM 2922 N N . SER B 1 125 ? -1.192 23.641 6.215 1 93.38 125 SER B N 1
ATOM 2923 C CA . SER B 1 125 ? -1.232 22.203 5.961 1 93.38 125 SER B CA 1
ATOM 2924 C C . SER B 1 125 ? 0.149 21.672 5.598 1 93.38 125 SER B C 1
ATOM 2926 O O . SER B 1 125 ? 1.111 22.438 5.5 1 93.38 125 SER B O 1
ATOM 2928 N N . ASP B 1 126 ? 0.261 20.359 5.586 1 90 126 ASP B N 1
ATOM 2929 C CA . ASP B 1 126 ? 1.461 19.719 5.059 1 90 126 ASP B CA 1
ATOM 2930 C C . ASP B 1 126 ? 1.625 20 3.568 1 90 126 ASP B C 1
ATOM 2932 O O . ASP B 1 126 ? 0.771 19.625 2.762 1 90 126 ASP B O 1
ATOM 2936 N N . PRO B 1 127 ? 2.639 20.766 3.268 1 87.88 127 PRO B N 1
ATOM 2937 C CA . PRO B 1 127 ? 2.803 21.141 1.863 1 87.88 127 PRO B CA 1
ATOM 2938 C C . PRO B 1 127 ? 3.201 19.969 0.974 1 87.88 127 PRO B C 1
ATOM 2940 O O . PRO B 1 127 ? 3.115 20.062 -0.253 1 87.88 127 PRO B O 1
ATOM 2943 N N . ARG B 1 128 ? 3.535 18.953 1.512 1 89.25 128 ARG B N 1
ATOM 2944 C CA . ARG B 1 128 ? 3.984 17.812 0.733 1 89.25 128 ARG B CA 1
ATOM 2945 C C . ARG B 1 128 ? 2.818 17.156 -0.002 1 89.25 128 ARG B C 1
ATOM 2947 O O . ARG B 1 128 ? 1.712 17.062 0.534 1 89.25 128 ARG B O 1
ATOM 2954 N N . SER B 1 129 ? 3.176 16.656 -1.201 1 89.62 129 SER B N 1
ATOM 2955 C CA . SER B 1 129 ? 2.166 15.961 -1.992 1 89.62 129 SER B CA 1
ATOM 2956 C C . SER B 1 129 ? 1.854 14.586 -1.406 1 89.62 129 SER B C 1
ATOM 2958 O O . SER B 1 129 ? 2.615 14.07 -0.585 1 89.62 129 SER B O 1
ATOM 2960 N N . LYS B 1 130 ? 0.756 14.102 -1.821 1 91.69 130 LYS B N 1
ATOM 2961 C CA . LYS B 1 130 ? 0.305 12.797 -1.353 1 91.69 130 LYS B CA 1
ATOM 2962 C C . LYS B 1 130 ? 1.349 11.719 -1.64 1 91.69 130 LYS B C 1
ATOM 2964 O O . LYS B 1 130 ? 1.642 10.883 -0.779 1 91.69 130 LYS B O 1
ATOM 2969 N N . ILE B 1 131 ? 1.949 11.719 -2.787 1 94 131 ILE B N 1
ATOM 2970 C CA . ILE B 1 131 ? 2.908 10.695 -3.188 1 94 131 ILE B CA 1
ATOM 2971 C C . ILE B 1 131 ? 4.16 10.797 -2.318 1 94 131 ILE B C 1
ATOM 2973 O O . ILE B 1 131 ? 4.75 9.773 -1.948 1 94 131 ILE B O 1
ATOM 2977 N N . VAL B 1 132 ? 4.547 11.969 -2.037 1 94.06 132 VAL B N 1
ATOM 2978 C CA . VAL B 1 132 ? 5.742 12.148 -1.225 1 94.06 132 VAL B CA 1
ATOM 2979 C C . VAL B 1 132 ? 5.484 11.656 0.196 1 94.06 132 VAL B C 1
ATOM 2981 O O . VAL B 1 132 ? 6.328 10.977 0.785 1 94.06 132 VAL B O 1
ATOM 2984 N N . LYS B 1 133 ? 4.324 11.977 0.726 1 94.5 133 LYS B N 1
ATOM 2985 C CA . LYS B 1 133 ? 3.963 11.484 2.055 1 94.5 133 LYS B CA 1
ATOM 2986 C C . LYS B 1 133 ? 3.932 9.961 2.092 1 94.5 133 LYS B C 1
ATOM 2988 O O . LYS B 1 133 ? 4.469 9.344 3.016 1 94.5 133 LYS B O 1
ATOM 2993 N N . ARG B 1 134 ? 3.363 9.359 1.096 1 96.94 134 ARG B N 1
ATOM 2994 C CA . ARG B 1 134 ? 3.26 7.906 1.01 1 96.94 134 ARG B CA 1
ATOM 2995 C C . ARG B 1 134 ? 4.637 7.266 0.861 1 96.94 134 ARG B C 1
ATOM 2997 O O . ARG B 1 134 ? 4.906 6.219 1.451 1 96.94 134 ARG B O 1
ATOM 3004 N N . PHE B 1 135 ? 5.461 7.941 0.093 1 96.69 135 PHE B N 1
ATOM 3005 C CA . PHE B 1 135 ? 6.828 7.465 -0.095 1 96.69 135 PHE B CA 1
ATOM 3006 C C . PHE B 1 135 ? 7.586 7.457 1.228 1 96.69 135 PHE B C 1
ATOM 3008 O O . PHE B 1 135 ? 8.312 6.504 1.527 1 96.69 135 PHE B O 1
ATOM 3015 N N . GLU B 1 136 ? 7.418 8.438 2.018 1 96 136 GLU B N 1
ATOM 3016 C CA . GLU B 1 136 ? 8.094 8.516 3.311 1 96 136 GLU B CA 1
ATOM 3017 C C . GLU B 1 136 ? 7.586 7.441 4.266 1 96 136 GLU B C 1
ATOM 3019 O O . GLU B 1 136 ? 8.359 6.875 5.039 1 96 136 GLU B O 1
ATOM 3024 N N . VAL B 1 137 ? 6.332 7.152 4.172 1 97.38 137 VAL B N 1
ATOM 3025 C CA . VAL B 1 137 ? 5.711 6.184 5.066 1 97.38 137 VAL B CA 1
ATOM 3026 C C . VAL B 1 137 ? 6.23 4.781 4.754 1 97.38 137 VAL B C 1
ATOM 3028 O O . VAL B 1 137 ? 6.516 4 5.664 1 97.38 137 VAL B O 1
ATOM 3031 N N . ILE B 1 138 ? 6.328 4.395 3.469 1 96.06 138 ILE B N 1
ATOM 3032 C CA . ILE B 1 138 ? 6.75 3.049 3.092 1 96.06 138 ILE B CA 1
ATOM 3033 C C . ILE B 1 138 ? 8.203 2.828 3.518 1 96.06 138 ILE B C 1
ATOM 3035 O O . ILE B 1 138 ? 8.633 1.688 3.703 1 96.06 138 ILE B O 1
ATOM 3039 N N . LYS B 1 139 ? 8.898 3.936 3.725 1 95.06 139 LYS B N 1
ATOM 3040 C CA . LYS B 1 139 ? 10.312 3.854 4.059 1 95.06 139 LYS B CA 1
ATOM 3041 C C . LYS B 1 139 ? 10.523 3.844 5.574 1 95.06 139 LYS B C 1
ATOM 3043 O O . LYS B 1 139 ? 11.648 3.703 6.051 1 95.06 139 LYS B O 1
ATOM 3048 N N . LEU B 1 140 ? 9.5 3.934 6.332 1 96.94 140 LEU B N 1
ATOM 3049 C CA . LEU B 1 140 ? 9.609 3.977 7.785 1 96.94 140 LEU B CA 1
ATOM 3050 C C . LEU B 1 140 ? 10.305 2.727 8.312 1 96.94 140 LEU B C 1
ATOM 3052 O O . LEU B 1 140 ? 10.055 1.62 7.828 1 96.94 140 LEU B O 1
ATOM 3056 N N . ARG B 1 141 ? 11.156 2.898 9.266 1 96.94 141 ARG B N 1
ATOM 3057 C CA . ARG B 1 141 ? 11.875 1.819 9.945 1 96.94 141 ARG B CA 1
ATOM 3058 C C . ARG B 1 141 ? 11.977 2.088 11.438 1 96.94 141 ARG B C 1
ATOM 3060 O O . ARG B 1 141 ? 12.203 3.225 11.859 1 96.94 141 ARG B O 1
ATOM 3067 N N . CYS B 1 142 ? 11.859 1.044 12.125 1 97.69 142 CYS B N 1
ATOM 3068 C CA . CYS B 1 142 ? 12.055 1.147 13.57 1 97.69 142 CYS B CA 1
ATOM 3069 C C . CYS B 1 142 ? 13.539 1.265 13.906 1 97.69 142 CYS B C 1
ATOM 3071 O O . CYS B 1 142 ? 14.344 0.437 13.477 1 97.69 142 CYS B O 1
ATOM 3073 N N . PRO B 1 143 ? 13.922 2.264 14.68 1 95 143 PRO B N 1
ATOM 3074 C CA . PRO B 1 143 ? 15.344 2.5 14.953 1 95 143 PRO B CA 1
ATOM 3075 C C . PRO B 1 143 ? 15.961 1.42 15.836 1 95 143 PRO B C 1
ATOM 3077 O O . PRO B 1 143 ? 17.156 1.106 15.695 1 95 143 PRO B O 1
ATOM 3080 N N . CYS B 1 144 ? 15.195 0.921 16.812 1 94.69 144 CYS B N 1
ATOM 3081 C CA . CYS B 1 144 ? 15.711 -0.109 17.703 1 94.69 144 CYS B CA 1
ATOM 3082 C C . CYS B 1 144 ? 14.578 -0.93 18.312 1 94.69 144 CYS B C 1
ATOM 3084 O O . CYS B 1 144 ? 13.414 -0.545 18.219 1 94.69 144 CYS B O 1
ATOM 3086 N N . VAL B 1 145 ? 14.945 -2.014 18.922 1 91.88 145 VAL B N 1
ATOM 3087 C CA . VAL B 1 145 ? 13.984 -2.996 19.406 1 91.88 145 VAL B CA 1
ATOM 3088 C C . VAL B 1 145 ? 13.164 -2.4 20.547 1 91.88 145 VAL B C 1
ATOM 3090 O O . VAL B 1 145 ? 11.977 -2.688 20.688 1 91.88 145 VAL B O 1
ATOM 3093 N N . GLU B 1 146 ? 13.727 -1.545 21.375 1 92.44 146 GLU B N 1
ATOM 3094 C CA . GLU B 1 146 ? 13.078 -0.972 22.547 1 92.44 146 GLU B CA 1
ATOM 3095 C C . GLU B 1 146 ? 11.961 -0.008 22.156 1 92.44 146 GLU B C 1
ATOM 3097 O O . GLU B 1 146 ? 11.094 0.319 22.969 1 92.44 146 GLU B O 1
ATOM 3102 N N . LYS B 1 147 ? 11.961 0.406 20.922 1 96.12 147 LYS B N 1
ATOM 3103 C CA . LYS B 1 147 ? 11.031 1.442 20.484 1 96.12 147 LYS B CA 1
ATOM 3104 C C . LYS B 1 147 ? 9.961 0.866 19.562 1 96.12 147 LYS B C 1
ATOM 3106 O O . LYS B 1 147 ? 9.258 1.612 18.875 1 96.12 147 LYS B O 1
ATOM 3111 N N . ILE B 1 148 ? 9.773 -0.422 19.562 1 96.56 148 ILE B N 1
ATOM 3112 C CA . ILE B 1 148 ? 8.906 -1.106 18.609 1 96.56 148 ILE B CA 1
ATOM 3113 C C . ILE B 1 148 ? 7.461 -0.656 18.812 1 96.56 148 ILE B C 1
ATOM 3115 O O . ILE B 1 148 ? 6.746 -0.38 17.859 1 96.56 148 ILE B O 1
ATOM 3119 N N . LEU B 1 149 ? 6.973 -0.586 20.047 1 96.06 149 LEU B N 1
ATOM 3120 C CA . LEU B 1 149 ? 5.59 -0.198 20.297 1 96.06 149 LEU B CA 1
ATOM 3121 C C . LEU B 1 149 ? 5.363 1.269 19.953 1 96.06 149 LEU B C 1
ATOM 3123 O O . LEU B 1 149 ? 4.312 1.629 19.406 1 96.06 149 LEU B O 1
ATOM 3127 N N . ASP B 1 150 ? 6.371 2.102 20.281 1 96.81 150 ASP B N 1
ATOM 3128 C CA . ASP B 1 150 ? 6.312 3.498 19.859 1 96.81 150 ASP B CA 1
ATOM 3129 C C . ASP B 1 150 ? 6.273 3.611 18.328 1 96.81 150 ASP B C 1
ATOM 3131 O O . ASP B 1 150 ? 5.562 4.457 17.781 1 96.81 150 ASP B O 1
ATOM 3135 N N . PHE B 1 151 ? 7.113 2.803 17.719 1 97.75 151 PHE B N 1
ATOM 3136 C CA . PHE B 1 151 ? 7.129 2.742 16.266 1 97.75 151 PHE B CA 1
ATOM 3137 C C . PHE B 1 151 ? 5.754 2.371 15.727 1 97.75 151 PHE B C 1
ATOM 3139 O O . PHE B 1 151 ? 5.297 2.941 14.727 1 97.75 151 PHE B O 1
ATOM 3146 N N . GLY B 1 152 ? 5.066 1.447 16.375 1 97.81 152 GLY B N 1
ATOM 3147 C CA . GLY B 1 152 ? 3.711 1.093 15.984 1 97.81 152 GLY B CA 1
ATOM 3148 C C . GLY B 1 152 ? 2.754 2.27 16.016 1 97.81 152 GLY B C 1
ATOM 3149 O O . GLY B 1 152 ? 1.957 2.453 15.094 1 97.81 152 GLY B O 1
ATOM 3150 N N . THR B 1 153 ? 2.834 3.006 17.047 1 96.06 153 THR B N 1
ATOM 3151 C CA . THR B 1 153 ? 1.997 4.195 17.172 1 96.06 153 THR B CA 1
ATOM 3152 C C . THR B 1 153 ? 2.293 5.191 16.062 1 96.06 153 THR B C 1
ATOM 3154 O O . THR B 1 153 ? 1.376 5.793 15.5 1 96.06 153 THR B O 1
ATOM 3157 N N . MET B 1 154 ? 3.549 5.348 15.812 1 96.25 154 MET B N 1
ATOM 3158 C CA . MET B 1 154 ? 3.971 6.242 14.742 1 96.25 154 MET B CA 1
ATOM 3159 C C . MET B 1 154 ? 3.43 5.777 13.398 1 96.25 154 MET B C 1
ATOM 3161 O O . MET B 1 154 ? 2.926 6.582 12.609 1 96.25 154 MET B O 1
ATOM 3165 N N . VAL B 1 155 ? 3.541 4.48 13.109 1 97.94 155 VAL B N 1
ATOM 3166 C CA . VAL B 1 155 ? 3.062 3.91 11.852 1 97.94 155 VAL B CA 1
ATOM 3167 C C . VAL B 1 155 ? 1.566 4.172 11.703 1 97.94 155 VAL B C 1
ATOM 3169 O O . VAL B 1 155 ? 1.103 4.555 10.625 1 97.94 155 VAL B O 1
ATOM 3172 N N . ASN B 1 156 ? 0.846 3.994 12.789 1 96.75 156 ASN B N 1
ATOM 3173 C CA . ASN B 1 156 ? -0.591 4.246 12.766 1 96.75 156 ASN B CA 1
ATOM 3174 C C . ASN B 1 156 ? -0.903 5.68 12.352 1 96.75 156 ASN B C 1
ATOM 3176 O O . ASN B 1 156 ? -1.725 5.91 11.461 1 96.75 156 ASN B O 1
ATOM 3180 N N . SER B 1 157 ? -0.236 6.57 12.961 1 93.56 157 SER B N 1
ATOM 3181 C CA . SER B 1 157 ? -0.473 7.992 12.719 1 93.56 157 SER B CA 1
ATOM 3182 C C . SER B 1 157 ? -0.069 8.383 11.297 1 93.56 157 SER B C 1
ATOM 3184 O O . SER B 1 157 ? -0.83 9.047 10.594 1 93.56 157 SER B O 1
ATOM 3186 N N . GLU B 1 158 ? 1.124 7.949 10.859 1 95.38 158 GLU B N 1
ATOM 3187 C CA . GLU B 1 158 ? 1.649 8.328 9.555 1 95.38 158 GLU B CA 1
ATOM 3188 C C . GLU B 1 158 ? 0.819 7.723 8.43 1 95.38 158 GLU B C 1
ATOM 3190 O O . GLU B 1 158 ? 0.593 8.367 7.402 1 95.38 158 GLU B O 1
ATOM 3195 N N . CYS B 1 159 ? 0.359 6.52 8.609 1 97.31 159 CYS B N 1
ATOM 3196 C CA . CYS B 1 159 ? -0.464 5.871 7.598 1 97.31 159 CYS B CA 1
ATOM 3197 C C . CYS B 1 159 ? -1.795 6.594 7.434 1 97.31 159 CYS B C 1
ATOM 3199 O O . CYS B 1 159 ? -2.295 6.73 6.312 1 97.31 159 CYS B O 1
ATOM 3201 N N . GLU B 1 160 ? -2.361 7.055 8.539 1 93.56 160 GLU B N 1
ATOM 3202 C CA . GLU B 1 160 ? -3.613 7.801 8.477 1 93.56 160 GLU B CA 1
ATOM 3203 C C . GLU B 1 160 ? -3.426 9.141 7.777 1 93.56 160 GLU B C 1
ATOM 3205 O O . GLU B 1 160 ? -4.219 9.508 6.906 1 93.56 160 GLU B O 1
ATOM 3210 N N . LYS B 1 161 ? -2.404 9.812 8.094 1 90.56 161 LYS B N 1
ATOM 3211 C CA . LYS B 1 161 ? -2.129 11.133 7.527 1 90.56 161 LYS B CA 1
ATOM 3212 C C . LYS B 1 161 ? -1.886 11.047 6.023 1 90.56 161 LYS B C 1
ATOM 3214 O O . LYS B 1 161 ? -2.322 11.922 5.266 1 90.56 161 LYS B O 1
ATOM 3219 N N . ALA B 1 162 ? -1.213 9.961 5.625 1 94.69 162 ALA B N 1
ATOM 3220 C CA . ALA B 1 162 ? -0.843 9.812 4.219 1 94.69 162 ALA B CA 1
ATOM 3221 C C . ALA B 1 162 ? -1.942 9.102 3.436 1 94.69 162 ALA B C 1
ATOM 3223 O O . ALA B 1 162 ? -1.791 8.836 2.24 1 94.69 162 ALA B O 1
ATOM 3224 N N . GLN B 1 163 ? -3.016 8.758 4.156 1 93.69 163 GLN B N 1
ATOM 3225 C CA . GLN B 1 163 ? -4.109 8.039 3.512 1 93.69 163 GLN B CA 1
ATOM 3226 C C . GLN B 1 163 ? -3.598 6.812 2.762 1 93.69 163 GLN B C 1
ATOM 3228 O O . GLN B 1 163 ? -3.826 6.676 1.558 1 93.69 163 GLN B O 1
ATOM 3233 N N . MET B 1 164 ? -3.133 5.867 3.455 1 97.19 164 MET B N 1
ATOM 3234 C CA . MET B 1 164 ? -2.395 4.738 2.891 1 97.19 164 MET B CA 1
ATOM 3235 C C . MET B 1 164 ? -3.348 3.639 2.439 1 97.19 164 MET B C 1
ATOM 3237 O O . MET B 1 164 ? -3.104 2.457 2.693 1 97.19 164 MET B O 1
ATOM 3241 N N . ALA B 1 165 ? -4.43 3.984 2.031 1 96.62 165 ALA B N 1
ATOM 3242 C CA . ALA B 1 165 ? -5.223 3.088 1.194 1 96.62 165 ALA B CA 1
ATOM 3243 C C . ALA B 1 165 ? -4.746 3.121 -0.254 1 96.62 165 ALA B C 1
ATOM 3245 O O . ALA B 1 165 ? -4.758 4.176 -0.895 1 96.62 165 ALA B O 1
ATOM 3246 N N . LEU B 1 166 ? -4.332 2.023 -0.757 1 96.44 166 LEU B N 1
ATOM 3247 C CA . LEU B 1 166 ? -3.621 2.035 -2.029 1 96.44 166 LEU B CA 1
ATOM 3248 C C . LEU B 1 166 ? -4.316 1.141 -3.051 1 96.44 166 LEU B C 1
ATOM 3250 O O . LEU B 1 166 ? -4.711 0.019 -2.73 1 96.44 166 LEU B O 1
ATOM 3254 N N . THR B 1 167 ? -4.449 1.693 -4.238 1 95.19 167 THR B N 1
ATOM 3255 C CA . THR B 1 167 ? -4.781 0.838 -5.371 1 95.19 167 THR B CA 1
ATOM 3256 C C . THR B 1 167 ? -3.566 0.034 -5.82 1 95.19 167 THR B C 1
ATOM 3258 O O . THR B 1 167 ? -2.447 0.288 -5.367 1 95.19 167 THR B O 1
ATOM 3261 N N . VAL B 1 168 ? -3.785 -0.905 -6.676 1 96.31 168 VAL B N 1
ATOM 3262 C CA . VAL B 1 168 ? -2.676 -1.694 -7.199 1 96.31 168 VAL B CA 1
ATOM 3263 C C . VAL B 1 168 ? -1.695 -0.783 -7.934 1 96.31 168 VAL B C 1
ATOM 3265 O O . VAL B 1 168 ? -0.478 -0.954 -7.824 1 96.31 168 VAL B O 1
ATOM 3268 N N . GLU B 1 169 ? -2.221 0.212 -8.641 1 94.94 169 GLU B N 1
ATOM 3269 C CA . GLU B 1 169 ? -1.39 1.16 -9.375 1 94.94 169 GLU B CA 1
ATOM 3270 C C . GLU B 1 169 ? -0.53 1.991 -8.422 1 94.94 169 GLU B C 1
ATOM 3272 O O . GLU B 1 169 ? 0.656 2.205 -8.68 1 94.94 169 GLU B O 1
ATOM 3277 N N . ASP B 1 170 ? -1.144 2.441 -7.34 1 94.75 170 ASP B N 1
ATOM 3278 C CA . ASP B 1 170 ? -0.397 3.188 -6.332 1 94.75 170 ASP B CA 1
ATOM 3279 C C . ASP B 1 170 ? 0.764 2.359 -5.785 1 94.75 170 ASP B C 1
ATOM 3281 O O . ASP B 1 170 ? 1.872 2.873 -5.617 1 94.75 170 ASP B O 1
ATOM 3285 N N . SER B 1 171 ? 0.45 1.104 -5.512 1 97.75 171 SER B N 1
ATOM 3286 C CA . SER B 1 171 ? 1.451 0.21 -4.941 1 97.75 171 SER B CA 1
ATOM 3287 C C . SER B 1 171 ? 2.617 -0.001 -5.898 1 97.75 171 SER B C 1
ATOM 3289 O O . SER B 1 171 ? 3.779 0.035 -5.492 1 97.75 171 SER B O 1
ATOM 3291 N N . LYS B 1 172 ? 2.236 -0.234 -7.137 1 98 172 LYS B N 1
ATOM 3292 C CA . LYS B 1 172 ? 3.285 -0.412 -8.141 1 98 172 LYS B CA 1
ATOM 3293 C C . LYS B 1 172 ? 4.215 0.798 -8.18 1 98 172 LYS B C 1
ATOM 3295 O O . LYS B 1 172 ? 5.438 0.649 -8.164 1 98 172 LYS B O 1
ATOM 3300 N N . ILE B 1 173 ? 3.6 1.964 -8.211 1 97.44 173 ILE B N 1
ATOM 3301 C CA . ILE B 1 173 ? 4.336 3.217 -8.328 1 97.44 173 ILE B CA 1
ATOM 3302 C C . ILE B 1 173 ? 5.219 3.408 -7.094 1 97.44 173 ILE B C 1
ATOM 3304 O O . ILE B 1 173 ? 6.418 3.67 -7.211 1 97.44 173 ILE B O 1
ATOM 3308 N N . LEU B 1 174 ? 4.668 3.25 -5.969 1 97.44 174 LEU B N 1
ATOM 3309 C CA . LEU B 1 174 ? 5.367 3.496 -4.715 1 97.44 174 LEU B CA 1
ATOM 3310 C C . LEU B 1 174 ? 6.512 2.506 -4.527 1 97.44 174 LEU B C 1
ATOM 3312 O O . LEU B 1 174 ? 7.617 2.893 -4.141 1 97.44 174 LEU B O 1
ATOM 3316 N N . ILE B 1 175 ? 6.258 1.216 -4.766 1 98 175 ILE B N 1
ATOM 3317 C CA . ILE B 1 175 ? 7.254 0.169 -4.574 1 98 175 ILE B CA 1
ATOM 3318 C C . ILE B 1 175 ? 8.398 0.354 -5.57 1 98 175 ILE B C 1
ATOM 3320 O O . ILE B 1 175 ? 9.57 0.181 -5.223 1 98 175 ILE B O 1
ATOM 3324 N N . PHE B 1 176 ? 8.047 0.719 -6.789 1 98.31 176 PHE B N 1
ATOM 3325 C CA . PHE B 1 176 ? 9.062 0.967 -7.809 1 98.31 176 PHE B CA 1
ATOM 3326 C C . PHE B 1 176 ? 9.977 2.113 -7.398 1 98.31 176 PHE B C 1
ATOM 3328 O O . PHE B 1 176 ? 11.203 1.975 -7.426 1 98.31 176 PHE B O 1
ATOM 3335 N N . ILE B 1 177 ? 9.391 3.24 -6.977 1 97.88 177 ILE B N 1
ATOM 3336 C CA . ILE B 1 177 ? 10.164 4.418 -6.598 1 97.88 177 ILE B CA 1
ATOM 3337 C C . ILE B 1 177 ? 11.023 4.102 -5.379 1 97.88 177 ILE B C 1
ATOM 3339 O O . ILE B 1 177 ? 12.203 4.453 -5.34 1 97.88 177 ILE B O 1
ATOM 3343 N N . ALA B 1 178 ? 10.461 3.4 -4.422 1 97.38 178 ALA B N 1
ATOM 3344 C CA . ALA B 1 178 ? 11.172 3.059 -3.195 1 97.38 178 ALA B CA 1
ATOM 3345 C C . ALA B 1 178 ? 12.312 2.084 -3.477 1 97.38 178 ALA B C 1
ATOM 3347 O O . ALA B 1 178 ? 13.305 2.053 -2.744 1 97.38 178 ALA B O 1
ATOM 3348 N N . GLY B 1 179 ? 12.172 1.279 -4.512 1 97.62 179 GLY B N 1
ATOM 3349 C CA . GLY B 1 179 ? 13.141 0.243 -4.82 1 97.62 179 GLY B CA 1
ATOM 3350 C C . GLY B 1 179 ? 14.305 0.745 -5.648 1 97.62 179 GLY B C 1
ATOM 3351 O O . GLY B 1 179 ? 15.281 0.023 -5.859 1 97.62 179 GLY B O 1
ATOM 3352 N N . ILE B 1 180 ? 14.219 2.012 -6.141 1 97.31 180 ILE B N 1
ATOM 3353 C CA . ILE B 1 180 ? 15.305 2.594 -6.922 1 97.31 180 ILE B CA 1
ATOM 3354 C C . ILE B 1 180 ? 16.547 2.713 -6.051 1 97.31 180 ILE B C 1
ATOM 3356 O O . ILE B 1 180 ? 16.484 3.178 -4.914 1 97.31 180 ILE B O 1
ATOM 3360 N N . PRO B 1 181 ? 17.656 2.25 -6.582 1 96.12 181 PRO B N 1
ATOM 3361 C CA . PRO B 1 181 ? 18.891 2.293 -5.793 1 96.12 181 PRO B CA 1
ATOM 3362 C C . PRO B 1 181 ? 19.297 3.713 -5.395 1 96.12 181 PRO B C 1
ATOM 3364 O O . PRO B 1 181 ? 18.938 4.672 -6.086 1 96.12 181 PRO B O 1
ATOM 3367 N N . GLU B 1 182 ? 20.047 3.812 -4.336 1 93.56 182 GLU B N 1
ATOM 3368 C CA . GLU B 1 182 ? 20.484 5.105 -3.809 1 93.56 182 GLU B CA 1
ATOM 3369 C C . GLU B 1 182 ? 21.328 5.863 -4.824 1 93.56 182 GLU B C 1
ATOM 3371 O O . GLU B 1 182 ? 21.297 7.094 -4.879 1 93.56 182 GLU B O 1
ATOM 3376 N N . GLU B 1 183 ? 22.062 5.133 -5.613 1 93.25 183 GLU B N 1
ATOM 3377 C CA . GLU B 1 183 ? 22.922 5.727 -6.637 1 93.25 183 GLU B CA 1
ATOM 3378 C C . GLU B 1 183 ? 22.094 6.469 -7.684 1 93.25 183 GLU B C 1
ATOM 3380 O O . GLU B 1 183 ? 22.594 7.371 -8.352 1 93.25 183 GLU B O 1
ATOM 3385 N N . ALA B 1 184 ? 20.875 6.109 -7.832 1 94.5 184 ALA B N 1
ATOM 3386 C CA . ALA B 1 184 ? 19.984 6.727 -8.82 1 94.5 184 ALA B CA 1
ATOM 3387 C C . ALA B 1 184 ? 18.969 7.633 -8.156 1 94.5 184 ALA B C 1
ATOM 3389 O O . ALA B 1 184 ? 17.781 7.633 -8.531 1 94.5 184 ALA B O 1
ATOM 3390 N N . ASN B 1 185 ? 19.391 8.359 -7.164 1 94.12 185 ASN B N 1
ATOM 3391 C CA . ASN B 1 185 ? 18.5 9.25 -6.418 1 94.12 185 ASN B CA 1
ATOM 3392 C C . ASN B 1 185 ? 17.906 10.328 -7.32 1 94.12 185 ASN B C 1
ATOM 3394 O O . ASN B 1 185 ? 16.797 10.789 -7.086 1 94.12 185 ASN B O 1
ATOM 3398 N N . ASP B 1 186 ? 18.656 10.766 -8.289 1 93.88 186 ASP B N 1
ATOM 3399 C CA . ASP B 1 186 ? 18.141 11.742 -9.234 1 93.88 186 ASP B CA 1
ATOM 3400 C C . ASP B 1 186 ? 16.891 11.211 -9.945 1 93.88 186 ASP B C 1
ATOM 3402 O O . ASP B 1 186 ? 15.906 11.93 -10.102 1 93.88 186 ASP B O 1
ATOM 3406 N N . LEU B 1 187 ? 17 10.008 -10.383 1 95.69 187 LEU B N 1
ATOM 3407 C CA . LEU B 1 187 ? 15.844 9.383 -11.031 1 95.69 187 LEU B CA 1
ATOM 3408 C C . LEU B 1 187 ? 14.656 9.297 -10.086 1 95.69 187 LEU B C 1
ATOM 3410 O O . LEU B 1 187 ? 13.516 9.516 -10.492 1 95.69 187 LEU B O 1
ATOM 3414 N N . ARG B 1 188 ? 14.898 8.938 -8.852 1 96.38 188 ARG B N 1
ATOM 3415 C CA . ARG B 1 188 ? 13.844 8.867 -7.852 1 96.38 188 ARG B CA 1
ATOM 3416 C C . ARG B 1 188 ? 13.109 10.203 -7.746 1 96.38 188 ARG B C 1
ATOM 3418 O O . ARG B 1 188 ? 11.875 10.234 -7.703 1 96.38 188 ARG B O 1
ATOM 3425 N N . GLN B 1 189 ? 13.883 11.25 -7.719 1 95.38 189 GLN B N 1
ATOM 3426 C CA . GLN B 1 189 ? 13.289 12.578 -7.617 1 95.38 189 GLN B CA 1
ATOM 3427 C C . GLN B 1 189 ? 12.453 12.906 -8.852 1 95.38 189 GLN B C 1
ATOM 3429 O O . GLN B 1 189 ? 11.383 13.516 -8.734 1 95.38 189 GLN B O 1
ATOM 3434 N N . ILE B 1 190 ? 12.93 12.531 -9.945 1 95.12 190 ILE B N 1
ATOM 3435 C CA . ILE B 1 190 ? 12.211 12.766 -11.195 1 95.12 190 ILE B CA 1
ATOM 3436 C C . ILE B 1 190 ? 10.883 12.008 -11.172 1 95.12 190 ILE B C 1
ATOM 3438 O O . ILE B 1 190 ? 9.852 12.539 -11.586 1 95.12 190 ILE B O 1
ATOM 3442 N N . CYS B 1 191 ? 10.922 10.805 -10.727 1 96 191 CYS B N 1
ATOM 3443 C CA . CYS B 1 191 ? 9.711 9.992 -10.648 1 96 191 CYS B CA 1
ATOM 3444 C C . CYS B 1 191 ? 8.688 10.617 -9.703 1 96 191 CYS B C 1
ATOM 3446 O O . CYS B 1 191 ? 7.508 10.719 -10.031 1 96 191 CYS B O 1
ATOM 3448 N N . LEU B 1 192 ? 9.125 11.016 -8.531 1 95.06 192 LEU B N 1
ATOM 3449 C CA . LEU B 1 192 ? 8.234 11.625 -7.551 1 95.06 192 LEU B CA 1
ATOM 3450 C C . LEU B 1 192 ? 7.586 12.883 -8.117 1 95.06 192 LEU B C 1
ATOM 3452 O O . LEU B 1 192 ? 6.375 13.078 -7.984 1 95.06 192 LEU B O 1
ATOM 3456 N N . ARG B 1 193 ? 8.352 13.703 -8.758 1 93.94 193 ARG B N 1
ATOM 3457 C CA . ARG B 1 193 ? 7.84 14.93 -9.359 1 93.94 193 ARG B CA 1
ATOM 3458 C C . ARG B 1 193 ? 6.84 14.625 -10.469 1 93.94 193 ARG B C 1
ATOM 3460 O O . ARG B 1 193 ? 5.84 15.328 -10.617 1 93.94 193 ARG B O 1
ATOM 3467 N N . PHE B 1 194 ? 7.215 13.641 -11.219 1 94.25 194 PHE B N 1
ATOM 3468 C CA . PHE B 1 194 ? 6.344 13.234 -12.312 1 94.25 194 PHE B CA 1
ATOM 3469 C C . PHE B 1 194 ? 4.973 12.828 -11.789 1 94.25 194 PHE B C 1
ATOM 3471 O O . PHE B 1 194 ? 3.947 13.258 -12.328 1 94.25 194 PHE B O 1
ATOM 3478 N N . VAL B 1 195 ? 4.949 11.992 -10.766 1 93.69 195 VAL B N 1
ATOM 3479 C CA . VAL B 1 195 ? 3.693 11.5 -10.203 1 93.69 195 VAL B CA 1
ATOM 3480 C C . VAL B 1 195 ? 2.928 12.648 -9.555 1 93.69 195 VAL B C 1
ATOM 3482 O O . VAL B 1 195 ? 1.7 12.719 -9.648 1 93.69 195 VAL B O 1
ATOM 3485 N N . GLU B 1 196 ? 3.627 13.5 -8.906 1 90.44 196 GLU B N 1
ATOM 3486 C CA . GLU B 1 196 ? 3.014 14.664 -8.266 1 90.44 196 GLU B CA 1
ATOM 3487 C C . GLU B 1 196 ? 2.27 15.523 -9.281 1 90.44 196 GLU B C 1
ATOM 3489 O O . GLU B 1 196 ? 1.164 16 -9.016 1 90.44 196 GLU B O 1
ATOM 3494 N N . ARG B 1 197 ? 2.85 15.711 -10.359 1 87.81 197 ARG B N 1
ATOM 3495 C CA . ARG B 1 197 ? 2.293 16.562 -11.406 1 87.81 197 ARG B CA 1
ATOM 3496 C C . ARG B 1 197 ? 1.05 15.938 -12.023 1 87.81 197 ARG B C 1
ATOM 3498 O O . ARG B 1 197 ? 0.121 16.641 -12.422 1 87.81 197 ARG B O 1
ATOM 3505 N N . HIS B 1 198 ? 1.018 14.688 -12.07 1 83.5 198 HIS B N 1
ATOM 3506 C CA . HIS B 1 198 ? -0.071 14 -12.758 1 83.5 198 HIS B CA 1
ATOM 3507 C C . HIS B 1 198 ? -1.159 13.578 -11.773 1 83.5 198 HIS B C 1
ATOM 3509 O O . HIS B 1 198 ? -2.23 13.125 -12.188 1 83.5 198 HIS B O 1
ATOM 3515 N N . SER B 1 199 ? -0.919 13.531 -10.562 1 73.81 199 SER B N 1
ATOM 3516 C CA . SER B 1 199 ? -1.882 13.086 -9.562 1 73.81 199 SER B CA 1
ATOM 3517 C C . SER B 1 199 ? -3.1 14.008 -9.523 1 73.81 199 SER B C 1
ATOM 3519 O O . SER B 1 199 ? -4.199 13.57 -9.172 1 73.81 199 SER B O 1
ATOM 3521 N N . ASN B 1 200 ? -3.039 15.211 -9.805 1 63.88 200 ASN B N 1
ATOM 3522 C CA . ASN B 1 200 ? -4.145 16.156 -9.742 1 63.88 200 ASN B CA 1
ATOM 3523 C C . ASN B 1 200 ? -5.137 15.93 -10.883 1 63.88 200 ASN B C 1
ATOM 3525 O O . ASN B 1 200 ? -6.316 16.266 -10.766 1 63.88 200 ASN B O 1
ATOM 3529 N N . SER B 1 201 ? -4.73 15.57 -12 1 56.44 201 SER B N 1
ATOM 3530 C CA . SER B 1 201 ? -5.621 15.523 -13.156 1 56.44 201 SER B CA 1
ATOM 3531 C C . SER B 1 201 ? -6.207 14.125 -13.344 1 56.44 201 SER B C 1
ATOM 3533 O O . SER B 1 201 ? -7.426 13.953 -13.367 1 56.44 201 SER B O 1
ATOM 3535 N N . GLU B 1 202 ? -5.309 13.227 -13.898 1 63.5 202 GLU B N 1
ATOM 3536 C CA . GLU B 1 202 ? -5.648 11.844 -14.211 1 63.5 202 GLU B CA 1
ATOM 3537 C C . GLU B 1 202 ? -4.793 10.867 -13.414 1 63.5 202 GLU B C 1
ATOM 3539 O O . GLU B 1 202 ? -3.693 11.211 -12.977 1 63.5 202 GLU B O 1
ATOM 3544 N N . GLN B 1 203 ? -5.332 9.859 -12.836 1 73 203 GLN B N 1
ATOM 3545 C CA . GLN B 1 203 ? -4.59 8.836 -12.109 1 73 203 GLN B CA 1
ATOM 3546 C C . GLN B 1 203 ? -3.352 8.398 -12.891 1 73 203 GLN B C 1
ATOM 3548 O O . GLN B 1 203 ? -3.451 7.984 -14.047 1 73 203 GLN B O 1
ATOM 3553 N N . CYS B 1 204 ? -2.189 8.914 -12.484 1 84.62 204 CYS B N 1
ATOM 3554 C CA . CYS B 1 204 ? -0.914 8.461 -13.023 1 84.62 204 CYS B CA 1
ATOM 3555 C C . CYS B 1 204 ? -0.826 6.938 -13 1 84.62 204 CYS B C 1
ATOM 3557 O O . CYS B 1 204 ? -1.079 6.309 -11.969 1 84.62 204 CYS B O 1
ATOM 3559 N N . THR B 1 205 ? -0.59 6.41 -14.227 1 91.94 205 THR B N 1
ATOM 3560 C CA . THR B 1 205 ? -0.447 4.961 -14.289 1 91.94 205 THR B CA 1
ATOM 3561 C C . THR B 1 205 ? 1.021 4.555 -14.18 1 91.94 205 THR B C 1
ATOM 3563 O O . THR B 1 205 ? 1.913 5.359 -14.469 1 91.94 205 THR B O 1
ATOM 3566 N N . PHE B 1 206 ? 1.172 3.385 -13.719 1 96.38 206 PHE B N 1
ATOM 3567 C CA . PHE B 1 206 ? 2.52 2.842 -13.602 1 96.38 206 PHE B CA 1
ATOM 3568 C C . PHE B 1 206 ? 3.197 2.764 -14.961 1 96.38 206 PHE B C 1
ATOM 3570 O O . PHE B 1 206 ? 4.402 3.006 -15.078 1 96.38 206 PHE B O 1
ATOM 3577 N N . LYS B 1 207 ? 2.432 2.408 -15.984 1 95 207 LYS B N 1
ATOM 3578 C CA . LYS B 1 207 ? 2.953 2.348 -17.344 1 95 207 LYS B CA 1
ATOM 3579 C C . LYS B 1 207 ? 3.506 3.701 -17.781 1 95 207 LYS B C 1
ATOM 3581 O O . LYS B 1 207 ? 4.574 3.771 -18.391 1 95 207 LYS B O 1
ATOM 3586 N N . GLN B 1 208 ? 2.807 4.762 -17.516 1 94.31 208 GLN B N 1
ATOM 3587 C CA . GLN B 1 208 ? 3.254 6.113 -17.844 1 94.31 208 GLN B CA 1
ATOM 3588 C C . GLN B 1 208 ? 4.551 6.453 -17.125 1 94.31 208 GLN B C 1
ATOM 3590 O O . GLN B 1 208 ? 5.441 7.086 -17.688 1 94.31 208 GLN B O 1
ATOM 3595 N N . LEU B 1 209 ? 4.637 6.117 -15.891 1 96.38 209 LEU B N 1
ATOM 3596 C CA . LEU B 1 209 ? 5.844 6.363 -15.109 1 96.38 209 LEU B CA 1
ATOM 3597 C C . LEU B 1 209 ? 7.039 5.633 -15.711 1 96.38 209 LEU B C 1
ATOM 3599 O O . LEU B 1 209 ? 8.133 6.199 -15.812 1 96.38 209 LEU B O 1
ATOM 3603 N N . LEU B 1 210 ? 6.824 4.359 -16.062 1 96.38 210 LEU B N 1
ATOM 3604 C CA . LEU B 1 210 ? 7.91 3.572 -16.641 1 96.38 210 LEU B CA 1
ATOM 3605 C C . LEU B 1 210 ? 8.375 4.184 -17.953 1 96.38 210 LEU B C 1
ATOM 3607 O O . LEU B 1 210 ? 9.57 4.145 -18.281 1 96.38 210 LEU B O 1
ATOM 3611 N N . GLU B 1 211 ? 7.426 4.668 -18.703 1 95.06 211 GLU B N 1
ATOM 3612 C CA . GLU B 1 211 ? 7.781 5.332 -19.953 1 95.06 211 GLU B CA 1
ATOM 3613 C C . GLU B 1 211 ? 8.633 6.57 -19.688 1 95.06 211 GLU B C 1
ATOM 3615 O O . GLU B 1 211 ? 9.594 6.832 -20.422 1 95.06 211 GLU B O 1
ATOM 3620 N N . GLU B 1 212 ? 8.289 7.328 -18.734 1 93.75 212 GLU B N 1
ATOM 3621 C CA . GLU B 1 212 ? 9.086 8.484 -18.344 1 93.75 212 GLU B CA 1
ATOM 3622 C C . GLU B 1 212 ? 10.492 8.07 -17.922 1 93.75 212 GLU B C 1
ATOM 3624 O O . GLU B 1 212 ? 11.477 8.734 -18.266 1 93.75 212 GLU B O 1
ATOM 3629 N N . CYS B 1 213 ? 10.586 7.012 -17.172 1 95.25 213 CYS B N 1
ATOM 3630 C CA . CYS B 1 213 ? 11.875 6.496 -16.719 1 95.25 213 CYS B CA 1
ATOM 3631 C C . CYS B 1 213 ? 12.727 6.055 -17.906 1 95.25 213 CYS B C 1
ATOM 3633 O O . CYS B 1 213 ? 13.93 6.332 -17.938 1 95.25 213 CYS B O 1
ATOM 3635 N N . ARG B 1 214 ? 12.07 5.367 -18.797 1 94.75 214 ARG B N 1
ATOM 3636 C CA . ARG B 1 214 ? 12.773 4.91 -20 1 94.75 214 ARG B CA 1
ATOM 3637 C C . ARG B 1 214 ? 13.352 6.09 -20.766 1 94.75 214 ARG B C 1
ATOM 3639 O O . ARG B 1 214 ? 14.5 6.035 -21.219 1 94.75 214 ARG B O 1
ATOM 3646 N N . SER B 1 215 ? 12.555 7.133 -20.969 1 93.62 215 SER B N 1
ATOM 3647 C CA . SER B 1 215 ? 12.992 8.336 -21.672 1 93.62 215 SER B CA 1
ATOM 3648 C C . SER B 1 215 ? 14.172 8.992 -20.969 1 93.62 215 SER B C 1
ATOM 3650 O O . SER B 1 215 ? 15.133 9.406 -21.625 1 93.62 215 SER B O 1
ATOM 3652 N N . TYR B 1 216 ? 14.109 9.102 -19.719 1 92.56 216 TYR B N 1
ATOM 3653 C CA . TYR B 1 216 ? 15.172 9.711 -18.922 1 92.56 216 TYR B CA 1
ATOM 3654 C C . TYR B 1 216 ? 16.469 8.914 -19.047 1 92.56 216 TYR B C 1
ATOM 3656 O O . TYR B 1 216 ? 17.547 9.484 -19.234 1 92.56 216 TYR B O 1
ATOM 3664 N N . LEU B 1 217 ? 16.359 7.625 -18.891 1 91.62 217 LEU B N 1
ATOM 3665 C CA . LEU B 1 217 ? 17.531 6.762 -18.938 1 91.62 217 LEU B CA 1
ATOM 3666 C C . LEU B 1 217 ? 18.172 6.793 -20.328 1 91.62 217 LEU B C 1
ATOM 3668 O O . LEU B 1 217 ? 19.391 6.746 -20.453 1 91.62 217 LEU B O 1
ATOM 3672 N N . ALA B 1 218 ? 17.312 6.891 -21.328 1 90.38 218 ALA B N 1
ATOM 3673 C CA . ALA B 1 218 ? 17.812 7.004 -22.703 1 90.38 218 ALA B CA 1
ATOM 3674 C C . ALA B 1 218 ? 18.578 8.305 -22.906 1 90.38 218 ALA B C 1
ATOM 3676 O O . ALA B 1 218 ? 19.641 8.312 -23.516 1 90.38 218 ALA B O 1
ATOM 3677 N N . THR B 1 219 ? 18.078 9.367 -22.391 1 89.44 219 THR B N 1
ATOM 3678 C CA . THR B 1 219 ? 18.719 10.68 -22.5 1 89.44 219 THR B CA 1
ATOM 3679 C C . THR B 1 219 ? 20.031 10.711 -21.734 1 89.44 219 THR B C 1
ATOM 3681 O O . THR B 1 219 ? 21.016 11.297 -22.203 1 89.44 219 THR B O 1
ATOM 3684 N N . LYS B 1 220 ? 20.031 10.117 -20.578 1 86.06 220 LYS B N 1
ATOM 3685 C CA . LYS B 1 220 ? 21.234 10.07 -19.75 1 86.06 220 LYS B CA 1
ATOM 3686 C C . LYS B 1 220 ? 22.328 9.258 -20.438 1 86.06 220 LYS B C 1
ATOM 3688 O O . LYS B 1 220 ? 23.516 9.609 -20.375 1 86.06 220 LYS B O 1
ATOM 3693 N N . ALA B 1 221 ? 21.984 8.188 -21.016 1 83.62 221 ALA B N 1
ATOM 3694 C CA . ALA B 1 221 ? 22.922 7.344 -21.734 1 83.62 221 ALA B CA 1
ATOM 3695 C C . ALA B 1 221 ? 23.5 8.086 -22.953 1 83.62 221 ALA B C 1
ATOM 3697 O O . ALA B 1 221 ? 24.703 7.977 -23.234 1 83.62 221 ALA B O 1
ATOM 3698 N N . GLU B 1 222 ? 22.672 8.844 -23.609 1 82.44 222 GLU B N 1
ATOM 3699 C CA . GLU B 1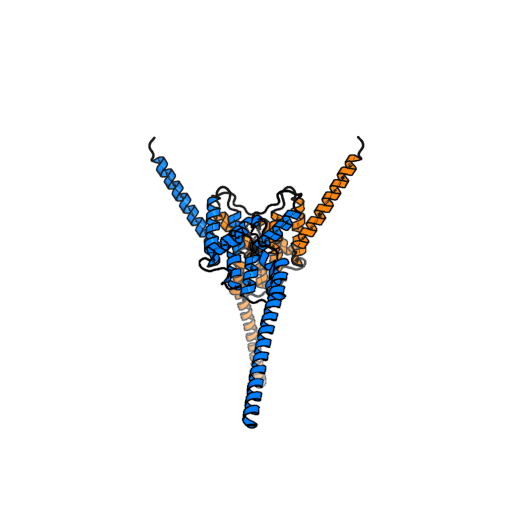 222 ? 23.109 9.633 -24.766 1 82.44 222 GLU B CA 1
ATOM 3700 C C . GLU B 1 222 ? 24.047 10.75 -24.344 1 82.44 222 GLU B C 1
ATOM 3702 O O . GLU B 1 222 ? 25.047 11.023 -25.016 1 82.44 222 GLU B O 1
ATOM 3707 N N . ALA B 1 223 ? 23.766 11.305 -23.219 1 79.12 223 ALA B N 1
ATOM 3708 C CA . ALA B 1 223 ? 24.609 12.375 -22.703 1 79.12 223 ALA B CA 1
ATOM 3709 C C . ALA B 1 223 ? 26 11.844 -22.328 1 79.12 223 ALA B C 1
ATOM 3711 O O . ALA B 1 223 ? 27.016 12.5 -22.562 1 79.12 223 ALA B O 1
ATOM 3712 N N . LYS B 1 224 ? 26.016 10.672 -21.797 1 75.31 224 LYS B N 1
ATOM 3713 C CA . LYS B 1 224 ? 27.281 10.055 -21.422 1 75.31 224 LYS B CA 1
ATOM 3714 C C . LYS B 1 224 ? 28.125 9.734 -22.672 1 75.31 224 LYS B C 1
ATOM 3716 O O . LYS B 1 224 ? 29.344 9.891 -22.641 1 75.31 224 LYS B O 1
ATOM 3721 N N . ILE B 1 225 ? 27.422 9.359 -23.672 1 74 225 ILE B N 1
ATOM 3722 C CA . ILE B 1 225 ? 28.094 9.062 -24.922 1 74 225 ILE B CA 1
ATOM 3723 C C . ILE B 1 225 ? 28.719 10.344 -25.5 1 74 225 ILE B C 1
ATOM 3725 O O . ILE B 1 225 ? 29.859 10.344 -25.938 1 74 225 ILE B O 1
ATOM 3729 N N . PHE B 1 226 ? 27.938 11.375 -25.375 1 72.88 226 PHE B N 1
ATOM 3730 C CA . PHE B 1 226 ? 28.406 12.664 -25.891 1 72.88 226 PHE B CA 1
ATOM 3731 C C . PHE B 1 226 ? 29.594 13.172 -25.078 1 72.88 226 PHE B C 1
ATOM 3733 O O . PHE B 1 226 ? 30.562 13.695 -25.641 1 72.88 226 PHE B O 1
ATOM 3740 N N . GLU B 1 227 ? 29.562 12.969 -23.812 1 70.69 227 GLU B N 1
ATOM 3741 C CA . GLU B 1 227 ? 30.656 13.406 -22.938 1 70.69 227 GLU B CA 1
ATOM 3742 C C . GLU B 1 227 ? 31.922 12.602 -23.203 1 70.69 227 GLU B C 1
ATOM 3744 O O . GLU B 1 227 ? 33.031 13.156 -23.219 1 70.69 227 GLU B O 1
ATOM 3749 N N . ASN B 1 228 ? 31.766 11.352 -23.375 1 71.5 228 ASN B N 1
ATOM 3750 C CA . ASN B 1 228 ? 32.906 10.484 -23.641 1 71.5 228 ASN B CA 1
ATOM 3751 C C . ASN B 1 228 ? 33.531 10.766 -25 1 71.5 228 ASN B C 1
ATOM 3753 O O . ASN B 1 228 ? 34.75 10.688 -25.156 1 71.5 228 ASN B O 1
ATOM 3757 N N . THR B 1 229 ? 32.688 11.102 -25.906 1 71.44 229 THR B N 1
ATOM 3758 C CA . THR B 1 229 ? 33.156 11.438 -27.234 1 71.44 229 THR B CA 1
ATOM 3759 C C . THR B 1 229 ? 33.906 12.773 -27.219 1 71.44 229 THR B C 1
ATOM 3761 O O . THR B 1 229 ? 34.938 12.93 -27.891 1 71.44 229 THR B O 1
ATOM 3764 N N . TYR B 1 230 ? 33.406 13.688 -26.484 1 67.19 230 TYR B N 1
ATOM 3765 C CA . TYR B 1 230 ? 34.062 14.984 -26.359 1 67.19 230 TYR B CA 1
ATOM 3766 C C . TYR B 1 230 ? 35.406 14.867 -25.625 1 67.19 230 TYR B C 1
ATOM 3768 O O . TYR B 1 230 ? 36.375 15.547 -25.969 1 67.19 230 TYR B O 1
ATOM 3776 N N . LEU B 1 231 ? 35.438 14.086 -24.625 1 67.12 231 LEU B N 1
ATOM 3777 C CA . LEU B 1 231 ? 36.688 13.898 -23.891 1 67.12 231 LEU B CA 1
ATOM 3778 C C . LEU B 1 231 ? 37.75 13.203 -24.734 1 67.12 231 LEU B C 1
ATOM 3780 O O . LEU B 1 231 ? 38.938 13.422 -24.547 1 67.12 231 LEU B O 1
ATOM 3784 N N . SER B 1 232 ? 37.312 12.414 -25.609 1 68.12 232 SER B N 1
ATOM 3785 C CA . SER B 1 232 ? 38.281 11.75 -26.484 1 68.12 232 SER B CA 1
ATOM 3786 C C . SER B 1 232 ? 38.812 12.703 -27.531 1 68.12 232 SER B C 1
ATOM 3788 O O . SER B 1 232 ? 39.906 12.492 -28.062 1 68.12 232 SER B O 1
ATOM 3790 N N . PHE B 1 233 ? 38.094 13.703 -27.781 1 65.88 233 PHE B N 1
ATOM 3791 C CA . PHE B 1 233 ? 38.594 14.648 -28.781 1 65.88 233 PHE B CA 1
ATOM 3792 C C . PHE B 1 233 ? 39.438 15.742 -28.125 1 65.88 233 PHE B C 1
ATOM 3794 O O . PHE B 1 233 ? 40 16.594 -28.812 1 65.88 233 PHE B O 1
ATOM 3801 N N . THR B 1 234 ? 39.406 15.93 -26.844 1 57.66 234 THR B N 1
ATOM 3802 C CA . THR B 1 234 ? 40.312 16.938 -26.281 1 57.66 234 THR B CA 1
ATOM 3803 C C . THR B 1 234 ? 41.75 16.453 -26.328 1 57.66 234 THR B C 1
ATOM 3805 O O . THR B 1 234 ? 42.094 15.414 -25.781 1 57.66 234 THR B O 1
ATOM 3808 N N . PRO B 1 235 ? 42.5 16.969 -27.344 1 56.88 235 PRO B N 1
ATOM 3809 C CA . PRO B 1 235 ? 43.938 16.688 -27.484 1 56.88 235 PRO B CA 1
ATOM 3810 C C . PRO B 1 235 ? 44.719 16.922 -26.188 1 56.88 235 PRO B C 1
ATOM 3812 O O . PRO B 1 235 ? 44.344 17.781 -25.391 1 56.88 235 PRO B O 1
ATOM 3815 N N . SER B 1 236 ? 45.562 15.938 -25.703 1 45.75 236 SER B N 1
ATOM 3816 C CA . SER B 1 236 ? 46.625 16.344 -24.812 1 45.75 236 SER B CA 1
ATOM 3817 C C . SER B 1 236 ? 47.469 17.484 -25.422 1 45.75 236 SER B C 1
ATOM 3819 O O . SER B 1 236 ? 47.812 17.422 -26.594 1 45.75 236 SER B O 1
#

Secondary structure (DSSP, 8-state):
-HHHHHHHHHHHHHHHHHHHHHHHHHHHHHHHHHHHHHHHHHHHHHSPPB--BGGGTB-HHHHHHHHHHIIIIITTTS-HHHHHHHHHHTB-HHHHHHHHHHHTTS-GGGS-HHHHHHHHHHHTS--S-HHHHHHHHHT---S-GGGHHHHHHHHHHHHHHTT--B-HHHHHHHHHHHHS-GGGHHHHHHHHHHHHHHHTTS---HHHHHHHHHHHHHHHHHHHHHHHHHHHHS--/-HHHHHHHHHHHHHHHHHHHHHHHHHHHHHHHHHHHHHHHHHHHHHSPPB--BGGGTB-HHHHHHHHHHIIIIITTTS-HHHHHHHHHHTB-HHHHHHHHHHHTTS-GGGS-HHHHHHHHHHHTS--S-HHHHHHHHHT---S-GGGHHHHHHHHHHHHHHTT--B-HHHHHHHHHHHHS-GGGHHHHHHHHHHHHHHHTTS---HHHHHHHHHHHHHHHHHHHHHHHHHHHHS--

Sequence (472 aa):
MLKSTQNFIAGQQEEMKEMKKEFGKAKAKDSEEEQSAELYCKLNSVIQEFEFDLEKGKTFASWFEKHKSFFENEGNSLAENVKVRLLVAKLGGSEYAKISQKMMPQKLDSMRFDILIQELENEFSDPRSKIVKRFEVIKLRCPCVEKILDFGTMVNSECEKAQMALTVEDSKILIFIAGIPEEANDLRQICLRFVERHSNSEQCTFKQLLEECRSYLATKAEAKIFENTYLSFTPSMLKSTQNFIAGQQEEMKEMKKEFGKAKAKDSEEEQSAELYCKLNSVIQEFEFDLEKGKTFASWFEKHKSFFENEGNSLAENVKVRLLVAKLGGSEYAKISQKMMPQKLDSMRFDILIQELENEFSDPRSKIVKRFEVIKLRCPCVEKILDFGTMVNSECEKAQMALTVEDSKILIFIAGIPEEANDLRQICLRFVERHSNSEQCTFKQLLEECRSYLATKAEAKIFENTYLSFTPS